Protein 4RNG (pdb70)

Nearest PDB structures (foldseek):
  4rng-assembly4_C-2  TM=1.002E+00  e=7.745E-10  Thermodesulfovibrio yellowstonii DSM 11347
  4rng-assembly2_D  TM=1.002E+00  e=1.312E-09  Thermodesulfovibrio yellowstonii DSM 11347
  4qnc-assembly1_A  TM=9.684E-01  e=7.581E-06  Leptospira biflexa serovar Patoc strain 'Patoc 1 (Paris)'
  5uhs-assembly1_B  TM=8.645E-01  e=1.720E-05  Leptospira biflexa serovar Patoc strain 'Patoc 1 (Paris)'
  4x5m-assembly2_B  TM=8.391E-01  e=5.127E-04  Escherichia coli UMEA 3162-1

Structure (mmCIF, N/CA/C/O backbone):
data_4RNG
#
_entry.id   4RNG
#
_cell.length_a   52.880
_cell.length_b   96.155
_cell.length_c   119.797
_cell.angle_alpha   90.00
_cell.angle_beta   90.00
_cell.angle_gamma   90.00
#
_symmetry.space_group_name_H-M   'P 21 21 21'
#
loop_
_entity.id
_entity.type
_entity.pdbx_description
1 polymer 'MtN3/saliva family'
2 non-polymer '(2R)-2,3-dihydroxypropyl (9Z)-octadec-9-enoate'
3 non-polymer 'SULFATE ION'
#
loop_
_atom_site.group_PDB
_atom_site.id
_atom_site.type_symbol
_atom_site.label_atom_id
_atom_site.label_alt_id
_atom_site.label_comp_id
_atom_site.label_asym_id
_atom_site.label_entity_id
_atom_site.label_seq_id
_atom_site.pdbx_PDB_ins_code
_atom_site.Cartn_x
_atom_site.Cartn_y
_atom_site.Cartn_z
_atom_site.occupancy
_atom_site.B_iso_or_equiv
_atom_site.auth_seq_id
_atom_site.auth_comp_id
_atom_site.auth_asym_id
_atom_site.auth_atom_id
_atom_site.pdbx_PDB_model_num
ATOM 1 N N . ASP A 1 6 ? -29.987 -84.829 48.578 1.00 51.04 6 ASP A N 1
ATOM 2 C CA . ASP A 1 6 ? -29.272 -83.623 48.169 1.00 46.89 6 ASP A CA 1
ATOM 3 C C . ASP A 1 6 ? -28.323 -83.943 47.024 1.00 46.98 6 ASP A C 1
ATOM 4 O O . ASP A 1 6 ? -28.548 -83.522 45.888 1.00 50.14 6 ASP A O 1
ATOM 6 N N . LEU A 1 7 ? -27.241 -84.653 47.333 1.00 40.95 7 LEU A N 1
ATOM 7 C CA . LEU A 1 7 ? -26.296 -85.088 46.306 1.00 35.54 7 LEU A CA 1
ATOM 8 C C . LEU A 1 7 ? -27.025 -85.941 45.263 1.00 32.64 7 LEU A C 1
ATOM 9 O O . LEU A 1 7 ? -26.849 -85.755 44.059 1.00 34.39 7 LEU A O 1
ATOM 14 N N . ASN A 1 8 ? -27.838 -86.877 45.744 1.00 26.22 8 ASN A N 1
ATOM 15 C CA . ASN A 1 8 ? -28.604 -87.777 44.886 1.00 31.93 8 ASN A CA 1
ATOM 16 C C . ASN A 1 8 ? -29.445 -87.050 43.842 1.00 34.08 8 ASN A C 1
ATOM 17 O O . ASN A 1 8 ? -29.503 -87.449 42.661 1.00 31.55 8 ASN A O 1
ATOM 22 N N . ASN A 1 9 ? -30.140 -86.017 44.302 1.00 26.76 9 ASN A N 1
ATOM 23 C CA . ASN A 1 9 ? -31.011 -85.261 43.432 1.00 34.08 9 ASN A CA 1
ATOM 24 C C . ASN A 1 9 ? -30.198 -84.449 42.452 1.00 35.25 9 ASN A C 1
ATOM 25 O O . ASN A 1 9 ? -30.585 -84.313 41.291 1.00 42.77 9 ASN A O 1
ATOM 30 N N . LEU A 1 10 ? -29.040 -83.963 42.883 1.00 25.96 10 LEU A N 1
ATOM 31 C CA . LEU A 1 10 ? -28.196 -83.225 41.952 1.00 25.53 10 LEU A CA 1
ATOM 32 C C . LEU A 1 10 ? -27.836 -84.085 40.728 1.00 28.25 10 LEU A C 1
ATOM 33 O O . LEU A 1 10 ? -28.027 -83.665 39.595 1.00 23.05 10 LEU A O 1
ATOM 38 N N . ILE A 1 11 ? -27.322 -85.289 40.958 1.00 30.10 11 ILE A N 1
ATOM 39 C CA . ILE A 1 11 ? -26.904 -86.142 39.854 1.00 25.20 11 ILE A CA 1
ATOM 40 C C . ILE A 1 11 ? -28.096 -86.640 39.032 1.00 24.04 11 ILE A C 1
ATOM 41 O O . ILE A 1 11 ? -28.053 -86.675 37.797 1.00 20.54 11 ILE A O 1
ATOM 46 N N . GLY A 1 12 ? -29.160 -87.038 39.718 1.00 27.77 12 GLY A N 1
ATOM 47 C CA . GLY A 1 12 ? -30.311 -87.572 39.024 1.00 18.60 12 GLY A CA 1
ATOM 48 C C . GLY A 1 12 ? -30.927 -86.557 38.093 1.00 19.40 12 GLY A C 1
ATOM 49 O O . GLY A 1 12 ? -31.207 -86.830 36.933 1.00 20.14 12 GLY A O 1
ATOM 50 N N . ILE A 1 13 ? -31.120 -85.362 38.614 1.00 19.04 13 ILE A N 1
ATOM 51 C CA . ILE A 1 13 ? -31.754 -84.322 37.851 1.00 25.37 13 ILE A CA 1
ATOM 52 C C . ILE A 1 13 ? -30.872 -83.968 36.683 1.00 25.88 13 ILE A C 1
ATOM 53 O O . ILE A 1 13 ? -31.358 -83.843 35.557 1.00 31.86 13 ILE A O 1
ATOM 58 N N . ILE A 1 14 ? -29.570 -83.853 36.938 1.00 18.65 14 ILE A N 1
ATOM 59 C CA . ILE A 1 14 ? -28.628 -83.493 35.877 1.00 22.19 14 ILE A CA 1
ATOM 60 C C . ILE A 1 14 ? -28.622 -84.604 34.818 1.00 26.16 14 ILE A C 1
ATOM 61 O O . ILE A 1 14 ? -28.700 -84.313 33.627 1.00 22.23 14 ILE A O 1
ATOM 66 N N . ALA A 1 15 ? -28.569 -85.865 35.251 1.00 17.51 15 ALA A N 1
ATOM 67 C CA . ALA A 1 15 ? -28.688 -86.984 34.326 1.00 17.77 15 ALA A CA 1
ATOM 68 C C . ALA A 1 15 ? -29.982 -86.924 33.523 1.00 24.14 15 ALA A C 1
ATOM 69 O O . ALA A 1 15 ? -29.977 -87.101 32.300 1.00 23.96 15 ALA A O 1
ATOM 71 N N . GLY A 1 16 ? -31.086 -86.681 34.222 1.00 17.90 16 GLY A N 1
ATOM 72 C CA . GLY A 1 16 ? -32.393 -86.675 33.593 1.00 18.22 16 GLY A CA 1
ATOM 73 C C . GLY A 1 16 ? -32.535 -85.540 32.610 1.00 21.04 16 GLY A C 1
ATOM 74 O O . GLY A 1 16 ? -33.132 -85.711 31.553 1.00 21.97 16 GLY A O 1
ATOM 75 N N . ALA A 1 17 ? -31.972 -84.384 32.950 1.00 23.89 17 ALA A N 1
ATOM 76 C CA . ALA A 1 17 ? -31.952 -83.244 32.041 1.00 29.17 17 ALA A CA 1
ATOM 77 C C . ALA A 1 17 ? -31.127 -83.576 30.802 1.00 32.70 17 ALA A C 1
ATOM 78 O O . ALA A 1 17 ? -31.516 -83.244 29.665 1.00 31.05 17 ALA A O 1
ATOM 80 N N . ILE A 1 18 ? -29.995 -84.245 31.005 1.00 17.72 18 ILE A N 1
ATOM 81 C CA . ILE A 1 18 ? -29.188 -84.565 29.852 1.00 17.43 18 ILE A CA 1
ATOM 82 C C . ILE A 1 18 ? -29.866 -85.610 28.957 1.00 23.61 18 ILE A C 1
ATOM 83 O O . ILE A 1 18 ? -30.040 -85.368 27.768 1.00 25.36 18 ILE A O 1
ATOM 88 N N . THR A 1 19 ? -30.308 -86.735 29.508 1.00 17.37 19 THR A N 1
ATOM 89 C CA . THR A 1 19 ? -30.835 -87.779 28.634 1.00 21.12 19 THR A CA 1
ATOM 90 C C . THR A 1 19 ? -32.166 -87.396 28.024 1.00 23.96 19 THR A C 1
ATOM 91 O O . THR A 1 19 ? -32.466 -87.772 26.900 1.00 23.89 19 THR A O 1
ATOM 95 N N . THR A 1 20 ? -32.975 -86.654 28.761 1.00 20.78 20 THR A N 1
ATOM 96 C CA . THR A 1 20 ? -34.251 -86.260 28.216 1.00 24.66 20 THR A CA 1
ATOM 97 C C . THR A 1 20 ? -34.039 -85.311 27.032 1.00 28.75 20 THR A C 1
ATOM 98 O O . THR A 1 20 ? -34.631 -85.511 25.965 1.00 29.50 20 THR A O 1
ATOM 102 N N . SER A 1 21 ? -33.166 -84.314 27.205 1.00 31.48 21 SER A N 1
ATOM 103 C CA . SER A 1 21 ? -32.932 -83.295 26.172 1.00 25.71 21 SER A CA 1
ATOM 104 C C . SER A 1 21 ? -32.220 -83.871 24.963 1.00 27.81 21 SER A C 1
ATOM 105 O O . SER A 1 21 ? -32.368 -83.376 23.852 1.00 29.54 21 SER A O 1
ATOM 108 N N . ALA A 1 22 ? -31.479 -84.952 25.196 1.00 25.49 22 ALA A N 1
ATOM 109 C CA . ALA A 1 22 ? -30.736 -85.649 24.161 1.00 27.18 22 ALA A CA 1
ATOM 110 C C . ALA A 1 22 ? -31.653 -86.202 23.071 1.00 27.09 22 ALA A C 1
ATOM 111 O O . ALA A 1 22 ? -31.219 -86.395 21.940 1.00 26.59 22 ALA A O 1
ATOM 113 N N . LEU A 1 23 ? -32.912 -86.462 23.402 1.00 18.86 23 LEU A N 1
ATOM 114 C CA . LEU A 1 23 ? -33.845 -86.947 22.398 1.00 24.06 23 LEU A CA 1
ATOM 115 C C . LEU A 1 23 ? -34.251 -85.858 21.389 1.00 25.67 23 LEU A C 1
ATOM 116 O O . LEU A 1 23 ? -34.590 -86.149 20.243 1.00 22.06 23 LEU A O 1
ATOM 121 N N . ILE A 1 24 ? -34.184 -84.599 21.806 1.00 25.48 24 ILE A N 1
ATOM 122 C CA . ILE A 1 24 ? -34.617 -83.503 20.944 1.00 30.40 24 ILE A CA 1
ATOM 123 C C . ILE A 1 24 ? -33.885 -83.400 19.584 1.00 30.10 24 ILE A C 1
ATOM 124 O O . ILE A 1 24 ? -34.543 -83.251 18.549 1.00 21.40 24 ILE A O 1
ATOM 129 N N . PRO A 1 25 ? -32.544 -83.487 19.564 1.00 20.32 25 PRO A N 1
ATOM 130 C CA . PRO A 1 25 ? -31.907 -83.397 18.244 1.00 28.48 25 PRO A CA 1
ATOM 131 C C . PRO A 1 25 ? -32.378 -84.430 17.209 1.00 20.95 25 PRO A C 1
ATOM 132 O O . PRO A 1 25 ? -32.390 -84.106 16.034 1.00 21.52 25 PRO A O 1
ATOM 136 N N . GLN A 1 26 ? -32.786 -85.622 17.621 1.00 20.69 26 GLN A N 1
ATOM 137 C CA . GLN A 1 26 ? -33.241 -86.606 16.644 1.00 21.07 26 GLN A CA 1
ATOM 138 C C . GLN A 1 26 ? -34.551 -86.175 15.993 1.00 21.87 26 GLN A C 1
ATOM 139 O O . GLN A 1 26 ? -34.733 -86.358 14.789 1.00 29.45 26 GLN A O 1
ATOM 145 N N . ALA A 1 27 ? -35.464 -85.615 16.784 1.00 21.96 27 ALA A N 1
ATOM 146 C CA . ALA A 1 27 ? -36.708 -85.053 16.250 1.00 22.77 27 ALA A CA 1
ATOM 147 C C . ALA A 1 27 ? -36.413 -83.902 15.282 1.00 23.32 27 ALA A C 1
ATOM 148 O O . ALA A 1 27 ? -36.893 -83.893 14.152 1.00 24.06 27 ALA A O 1
ATOM 150 N N . LEU A 1 28 ? -35.593 -82.959 15.721 1.00 23.01 28 LEU A N 1
ATOM 151 C CA . LEU A 1 28 ? -35.211 -81.791 14.918 1.00 27.26 28 LEU A CA 1
ATOM 152 C C . LEU A 1 28 ? -34.546 -82.177 13.594 1.00 31.53 28 LEU A C 1
ATOM 153 O O . LEU A 1 28 ? -34.761 -81.517 12.584 1.00 33.39 28 LEU A O 1
ATOM 158 N N . LYS A 1 29 ? -33.722 -83.227 13.618 1.00 30.09 29 LYS A N 1
ATOM 159 C CA . LYS A 1 29 ? -32.985 -83.691 12.435 1.00 30.53 29 LYS A CA 1
ATOM 160 C C . LYS A 1 29 ? -33.955 -84.264 11.397 1.00 26.82 29 LYS A C 1
ATOM 161 O O . LYS A 1 29 ? -33.851 -83.969 10.209 1.00 28.19 29 LYS A O 1
ATOM 167 N N . ILE A 1 30 ? -34.898 -85.080 11.846 1.00 24.31 30 ILE A N 1
ATOM 168 C CA . ILE A 1 30 ? -35.891 -85.617 10.925 1.00 27.51 30 ILE A CA 1
ATOM 169 C C . ILE A 1 30 ? -36.697 -84.473 10.320 1.00 30.13 30 ILE A C 1
ATOM 170 O O . ILE A 1 30 ? -36.944 -84.446 9.124 1.00 35.30 30 ILE A O 1
ATOM 175 N N . TYR A 1 31 ? -37.079 -83.505 11.140 1.00 33.94 31 TYR A N 1
ATOM 176 C CA . TYR A 1 31 ? -37.904 -82.414 10.639 1.00 34.13 31 TYR A CA 1
ATOM 177 C C . TYR A 1 31 ? -37.130 -81.567 9.628 1.00 27.31 31 TYR A C 1
ATOM 178 O O . TYR A 1 31 ? -37.650 -81.221 8.575 1.00 28.31 31 TYR A O 1
ATOM 187 N N . LYS A 1 32 ? -35.872 -81.275 9.928 1.00 26.69 32 LYS A N 1
ATOM 188 C CA . LYS A 1 32 ? -35.087 -80.382 9.081 1.00 35.11 32 LYS A CA 1
ATOM 189 C C . LYS A 1 32 ? -34.667 -81.043 7.757 1.00 38.62 32 LYS A C 1
ATOM 190 O O . LYS A 1 32 ? -34.643 -80.396 6.720 1.00 41.54 32 LYS A O 1
ATOM 196 N N . THR A 1 33 ? -34.348 -82.329 7.784 1.00 38.00 33 THR A N 1
ATOM 197 C CA . THR A 1 33 ? -33.891 -82.992 6.575 1.00 27.89 33 THR A CA 1
ATOM 198 C C . THR A 1 33 ? -35.057 -83.680 5.904 1.00 39.80 33 THR A C 1
ATOM 199 O O . THR A 1 33 ? -34.945 -84.130 4.777 1.00 44.54 33 THR A O 1
ATOM 203 N N . LYS A 1 34 ? -36.176 -83.749 6.616 1.00 36.39 34 LYS A N 1
ATOM 204 C CA . LYS A 1 34 ? -37.398 -84.391 6.140 1.00 34.84 34 LYS A CA 1
ATOM 205 C C . LYS A 1 34 ? -37.170 -85.870 5.799 1.00 38.77 34 LYS A C 1
ATOM 206 O O . LYS A 1 34 ? -37.820 -86.431 4.914 1.00 41.25 34 LYS A O 1
ATOM 212 N N . SER A 1 35 ? -36.234 -86.501 6.494 1.00 35.35 35 SER A N 1
ATOM 213 C CA . SER A 1 35 ? -35.953 -87.896 6.224 1.00 36.90 35 SER A CA 1
ATOM 214 C C . SER A 1 35 ? -35.598 -88.646 7.494 1.00 33.62 35 SER A C 1
ATOM 215 O O . SER A 1 35 ? -34.874 -88.145 8.349 1.00 34.09 35 SER A O 1
ATOM 218 N N . ALA A 1 36 ? -36.085 -89.876 7.577 1.00 31.21 36 ALA A N 1
ATOM 219 C CA . ALA A 1 36 ? -35.908 -90.695 8.751 1.00 30.16 36 ALA A CA 1
ATOM 220 C C . ALA A 1 36 ? -35.671 -92.147 8.381 1.00 29.50 36 ALA A C 1
ATOM 221 O O . ALA A 1 36 ? -35.936 -93.036 9.187 1.00 36.08 36 ALA A O 1
ATOM 223 N N . ARG A 1 37 ? -35.142 -92.378 7.181 1.00 26.99 37 ARG A N 1
ATOM 224 C CA . ARG A 1 37 ? -34.937 -93.736 6.671 1.00 34.94 37 ARG A CA 1
ATOM 225 C C . ARG A 1 37 ? -34.080 -94.591 7.619 1.00 30.19 37 ARG A C 1
ATOM 226 O O . ARG A 1 37 ? -34.489 -95.679 8.009 1.00 33.85 37 ARG A O 1
ATOM 234 N N . ASP A 1 38 ? -32.941 -94.067 8.063 1.00 24.98 38 ASP A N 1
ATOM 235 C CA . ASP A 1 38 ? -31.989 -94.886 8.806 1.00 28.19 38 ASP A CA 1
ATOM 236 C C . ASP A 1 38 ? -32.396 -95.053 10.261 1.00 27.47 38 ASP A C 1
ATOM 237 O O . ASP A 1 38 ? -31.892 -95.926 10.955 1.00 36.95 38 ASP A O 1
ATOM 242 N N . VAL A 1 39 ? -33.311 -94.208 10.714 1.00 26.75 39 VAL A N 1
ATOM 243 C CA . VAL A 1 39 ? -33.768 -94.234 12.094 1.00 22.71 39 VAL A CA 1
ATOM 244 C C . VAL A 1 39 ? -34.615 -95.476 12.280 1.00 36.13 39 VAL A C 1
ATOM 245 O O . VAL A 1 39 ? -35.431 -95.807 11.416 1.00 34.37 39 VAL A O 1
ATOM 249 N N . SER A 1 40 ? -34.407 -96.182 13.385 1.00 22.17 40 SER A N 1
ATOM 250 C CA . SER A 1 40 ? -35.133 -97.416 13.625 1.00 22.30 40 SER A CA 1
ATOM 251 C C . SER A 1 40 ? -36.452 -97.183 14.363 1.00 22.42 40 SER A C 1
ATOM 252 O O . SER A 1 40 ? -36.447 -96.653 15.470 1.00 33.69 40 SER A O 1
ATOM 255 N N . LEU A 1 41 ? -37.581 -97.566 13.770 1.00 23.16 41 LEU A N 1
ATOM 256 C CA . LEU A 1 41 ? -38.859 -97.356 14.447 1.00 23.36 41 LEU A CA 1
ATOM 257 C C . LEU A 1 41 ? -38.963 -98.311 15.626 1.00 28.71 41 LEU A C 1
ATOM 258 O O . LEU A 1 41 ? -39.439 -97.938 16.704 1.00 27.25 41 LEU A O 1
ATOM 263 N N . ALA A 1 42 ? -38.469 -99.527 15.436 1.00 22.78 42 ALA A N 1
ATOM 264 C CA . ALA A 1 42 ? -38.491 -100.516 16.505 1.00 22.38 42 ALA A CA 1
ATOM 265 C C . ALA A 1 42 ? -37.818 -99.997 17.757 1.00 21.57 42 ALA A C 1
ATOM 266 O O . ALA A 1 42 ? -38.381 -100.133 18.829 1.00 21.43 42 ALA A O 1
ATOM 268 N N . MET A 1 43 ? -36.631 -99.399 17.625 1.00 21.12 43 MET A N 1
ATOM 269 C CA . MET A 1 43 ? -35.906 -98.863 18.789 1.00 20.41 43 MET A CA 1
ATOM 270 C C . MET A 1 43 ? -36.776 -97.929 19.627 1.00 25.97 43 MET A C 1
ATOM 271 O O . MET A 1 43 ? -36.787 -98.033 20.853 1.00 32.49 43 MET A O 1
ATOM 276 N N . PHE A 1 44 ? -37.505 -97.023 18.980 1.00 23.50 44 PHE A N 1
ATOM 277 C CA . PHE A 1 44 ? -38.273 -96.030 19.737 1.00 25.91 44 PHE A CA 1
ATOM 278 C C . PHE A 1 44 ? -39.569 -96.586 20.310 1.00 21.39 44 PHE A C 1
ATOM 279 O O . PHE A 1 44 ? -39.983 -96.209 21.409 1.00 21.27 44 PHE A O 1
ATOM 287 N N . ILE A 1 45 ? -40.186 -97.513 19.587 1.00 21.89 45 ILE A N 1
ATOM 288 C CA . ILE A 1 45 ? -41.331 -98.219 20.140 1.00 35.01 45 ILE A CA 1
ATOM 289 C C . ILE A 1 45 ? -40.882 -98.938 21.412 1.00 28.93 45 ILE A C 1
ATOM 290 O O . ILE A 1 45 ? -41.519 -98.814 22.447 1.00 35.42 45 ILE A O 1
ATOM 295 N N . PHE A 1 46 ? -39.781 -99.671 21.347 1.00 21.26 46 PHE A N 1
ATOM 296 C CA . PHE A 1 46 ? -39.334 -100.387 22.528 1.00 26.22 46 PHE A CA 1
ATOM 297 C C . PHE A 1 46 ? -38.876 -99.424 23.627 1.00 22.91 46 PHE A C 1
ATOM 298 O O . PHE A 1 46 ? -39.081 -99.682 24.810 1.00 24.91 46 PHE A O 1
ATOM 306 N N . MET A 1 47 ? -38.275 -98.303 23.256 1.00 22.99 47 MET A N 1
ATOM 307 C CA . MET A 1 47 ? -37.880 -97.341 24.279 1.00 32.58 47 MET A CA 1
ATOM 308 C C . MET A 1 47 ? -39.100 -96.809 25.029 1.00 34.93 47 MET A C 1
ATOM 309 O O . MET A 1 47 ? -39.086 -96.730 26.264 1.00 31.49 47 MET A O 1
ATOM 314 N N . ALA A 1 48 ? -40.152 -96.472 24.282 1.00 26.19 48 ALA A N 1
ATOM 315 C CA . ALA A 1 48 ? -41.373 -95.956 24.891 1.00 21.21 48 ALA A CA 1
ATOM 316 C C . ALA A 1 48 ? -41.880 -96.921 25.960 1.00 21.31 48 ALA A C 1
ATOM 317 O O . ALA A 1 48 ? -42.117 -96.518 27.092 1.00 26.98 48 ALA A O 1
ATOM 319 N N . ILE A 1 49 ? -42.007 -98.198 25.608 1.00 21.44 49 ILE A N 1
ATOM 320 C CA . ILE A 1 49 ? -42.477 -99.208 26.547 1.00 25.60 49 ILE A CA 1
ATOM 321 C C . ILE A 1 49 ? -41.571 -99.296 27.768 1.00 27.80 49 ILE A C 1
ATOM 322 O O . ILE A 1 49 ? -42.047 -99.235 28.899 1.00 31.90 49 ILE A O 1
ATOM 327 N N . GLY A 1 50 ? -40.268 -99.414 27.534 1.00 26.95 50 GLY A N 1
ATOM 328 C CA . GLY A 1 50 ? -39.304 -99.474 28.620 1.00 19.99 50 GLY A CA 1
ATOM 329 C C . GLY A 1 50 ? -39.286 -98.245 29.515 1.00 19.92 50 GLY A C 1
ATOM 330 O O . GLY A 1 50 ? -39.269 -98.346 30.718 1.00 19.94 50 GLY A O 1
ATOM 331 N N . ILE A 1 51 ? -39.291 -97.070 28.916 1.00 19.90 51 ILE A N 1
ATOM 332 C CA . ILE A 1 51 ? -39.291 -95.827 29.677 1.00 25.11 51 ILE A CA 1
ATOM 333 C C . ILE A 1 51 ? -40.584 -95.687 30.484 1.00 28.78 51 ILE A C 1
ATOM 334 O O . ILE A 1 51 ? -40.585 -95.179 31.613 1.00 27.87 51 ILE A O 1
ATOM 339 N N . THR A 1 52 ? -41.675 -96.188 29.918 1.00 24.82 52 THR A N 1
ATOM 340 C CA . THR A 1 52 ? -42.943 -96.198 30.619 1.00 32.21 52 THR A CA 1
ATOM 341 C C . THR A 1 52 ? -42.790 -97.051 31.891 1.00 27.44 52 THR A C 1
ATOM 342 O O . THR A 1 52 ? -43.246 -96.665 32.964 1.00 21.99 52 THR A O 1
ATOM 345 N N . LEU A 1 53 ? -42.098 -98.180 31.783 1.00 21.33 53 LEU A N 1
ATOM 346 C CA . LEU A 1 53 ? -41.806 -99.005 32.959 1.00 21.32 53 LEU A CA 1
ATOM 347 C C . LEU A 1 53 ? -40.843 -98.369 33.939 1.00 20.95 53 LEU A C 1
ATOM 348 O O . LEU A 1 53 ? -40.944 -98.588 35.141 1.00 21.21 53 LEU A O 1
ATOM 353 N N . TRP A 1 54 ? -39.875 -97.628 33.429 1.00 20.41 54 TRP A N 1
ATOM 354 C CA . TRP A 1 54 ? -38.966 -96.921 34.306 1.00 20.12 54 TRP A CA 1
ATOM 355 C C . TRP A 1 54 ? -39.741 -95.916 35.150 1.00 20.60 54 TRP A C 1
ATOM 356 O O . TRP A 1 54 ? -39.418 -95.691 36.307 1.00 20.68 54 TRP A O 1
ATOM 367 N N . PHE A 1 55 ? -40.764 -95.311 34.553 1.00 27.90 55 PHE A N 1
ATOM 368 C CA . PHE A 1 55 ? -41.669 -94.407 35.266 1.00 21.56 55 PHE A CA 1
ATOM 369 C C . PHE A 1 55 ? -42.338 -95.121 36.458 1.00 29.02 55 PHE A C 1
ATOM 370 O O . PHE A 1 55 ? -42.299 -94.601 37.571 1.00 26.89 55 PHE A O 1
ATOM 378 N N . PHE A 1 56 ? -42.930 -96.302 36.232 1.00 29.93 56 PHE A N 1
ATOM 379 C CA . PHE A 1 56 ? -43.501 -97.110 37.326 1.00 33.73 56 PHE A CA 1
ATOM 380 C C . PHE A 1 56 ? -42.482 -97.366 38.408 1.00 30.67 56 PHE A C 1
ATOM 381 O O . PHE A 1 56 ? -42.772 -97.293 39.593 1.00 27.47 56 PHE A O 1
ATOM 389 N N . TYR A 1 57 ? -41.304 -97.779 37.966 1.00 29.77 57 TYR A N 1
ATOM 390 C CA . TYR A 1 57 ? -40.189 -98.041 38.857 1.00 31.87 57 TYR A CA 1
ATOM 391 C C . TYR A 1 57 ? -39.869 -96.826 39.724 1.00 28.89 57 TYR A C 1
ATOM 392 O O . TYR A 1 57 ? -39.725 -96.944 40.948 1.00 28.23 57 TYR A O 1
ATOM 401 N N . GLY A 1 58 ? -39.802 -95.658 39.093 1.00 21.58 58 GLY A N 1
ATOM 402 C CA . GLY A 1 58 ? -39.479 -94.442 39.809 1.00 21.68 58 GLY A CA 1
ATOM 403 C C . GLY A 1 58 ? -40.481 -94.147 40.902 1.00 26.01 58 GLY A C 1
ATOM 404 O O . GLY A 1 58 ? -40.122 -93.714 41.995 1.00 22.78 58 GLY A O 1
ATOM 405 N N . VAL A 1 59 ? -41.749 -94.384 40.595 1.00 25.03 59 VAL A N 1
ATOM 406 C CA . VAL A 1 59 ? -42.814 -94.175 41.555 1.00 26.40 59 VAL A CA 1
ATOM 407 C C . VAL A 1 59 ? -42.695 -95.176 42.697 1.00 30.88 59 VAL A C 1
ATOM 408 O O . VAL A 1 59 ? -42.844 -94.816 43.858 1.00 38.71 59 VAL A O 1
ATOM 412 N N . LEU A 1 60 ? -42.417 -96.432 42.361 1.00 24.02 60 LEU A N 1
ATOM 413 C CA . LEU A 1 60 ? -42.247 -97.473 43.367 1.00 28.61 60 LEU A CA 1
ATOM 414 C C . LEU A 1 60 ? -41.078 -97.217 44.311 1.00 28.93 60 LEU A C 1
ATOM 415 O O . LEU A 1 60 ? -41.230 -97.313 45.520 1.00 34.05 60 LEU A O 1
ATOM 420 N N . ILE A 1 61 ? -39.914 -96.893 43.767 1.00 23.42 61 ILE A N 1
ATOM 421 C CA . ILE A 1 61 ? -38.761 -96.631 44.610 1.00 25.40 61 ILE A CA 1
ATOM 422 C C . ILE A 1 61 ? -38.773 -95.172 45.073 1.00 28.43 61 ILE A C 1
ATOM 423 O O . ILE A 1 61 ? -37.864 -94.720 45.774 1.00 30.38 61 ILE A O 1
ATOM 428 N N . LYS A 1 62 ? -39.793 -94.441 44.635 1.00 33.01 62 LYS A N 1
ATOM 429 C CA . LYS A 1 62 ? -40.023 -93.058 45.044 1.00 30.70 62 LYS A CA 1
ATOM 430 C C . LYS A 1 62 ? -38.891 -92.100 44.710 1.00 30.37 62 LYS A C 1
ATOM 431 O O . LYS A 1 62 ? -38.455 -91.318 45.550 1.00 28.19 62 LYS A O 1
ATOM 437 N N . GLU A 1 63 ? -38.427 -92.141 43.473 1.00 37.12 63 GLU A N 1
ATOM 438 C CA . GLU A 1 63 ? -37.357 -91.250 43.032 1.00 32.21 63 GLU A CA 1
ATOM 439 C C . GLU A 1 63 ? -37.930 -90.289 42.009 1.00 29.12 63 GLU A C 1
ATOM 440 O O . GLU A 1 63 ? -38.216 -90.671 40.876 1.00 33.15 63 GLU A O 1
ATOM 446 N N . ILE A 1 64 ? -38.134 -89.048 42.434 1.00 25.17 64 ILE A N 1
ATOM 447 C CA . ILE A 1 64 ? -38.736 -88.035 41.586 1.00 27.26 64 ILE A CA 1
ATOM 448 C C . ILE A 1 64 ? -37.914 -87.805 40.305 1.00 28.09 64 ILE A C 1
ATOM 449 O O . ILE A 1 64 ? -38.500 -87.657 39.236 1.00 32.84 64 ILE A O 1
ATOM 454 N N . PRO A 1 65 ? -36.562 -87.784 40.394 1.00 28.21 65 PRO A N 1
ATOM 455 C CA . PRO A 1 65 ? -35.859 -87.607 39.119 1.00 20.47 65 PRO A CA 1
ATOM 456 C C . PRO A 1 65 ? -36.125 -88.719 38.117 1.00 20.15 65 PRO A C 1
ATOM 457 O O . PRO A 1 65 ? -36.199 -88.433 36.928 1.00 36.92 65 PRO A O 1
ATOM 461 N N . VAL A 1 66 ? -36.261 -89.961 38.562 1.00 20.20 66 VAL A N 1
ATOM 462 C CA . VAL A 1 66 ? -36.631 -91.023 37.635 1.00 20.00 66 VAL A CA 1
ATOM 463 C C . VAL A 1 66 ? -38.055 -90.831 37.089 1.00 27.23 66 VAL A C 1
ATOM 464 O O . VAL A 1 66 ? -38.307 -91.053 35.903 1.00 24.60 66 VAL A O 1
ATOM 468 N N . ILE A 1 67 ? -38.986 -90.448 37.960 1.00 30.83 67 ILE A N 1
ATOM 469 C CA . ILE A 1 67 ? -40.375 -90.258 37.553 1.00 30.70 67 ILE A CA 1
ATOM 470 C C . ILE A 1 67 ? -40.494 -89.186 36.485 1.00 34.38 67 ILE A C 1
ATOM 471 O O . ILE A 1 67 ? -40.991 -89.452 35.378 1.00 29.36 67 ILE A O 1
ATOM 476 N N . LEU A 1 68 ? -40.027 -87.985 36.823 1.00 33.38 68 LEU A N 1
ATOM 477 C CA . LEU A 1 68 ? -40.151 -86.830 35.940 1.00 21.62 68 LEU A CA 1
ATOM 478 C C . LEU A 1 68 ? -39.364 -86.964 34.623 1.00 30.60 68 LEU A C 1
ATOM 479 O O . LEU A 1 68 ? -39.889 -86.618 33.556 1.00 28.97 68 LEU A O 1
ATOM 484 N N . ALA A 1 69 ? -38.105 -87.399 34.694 1.00 20.40 69 ALA A N 1
ATOM 485 C CA . ALA A 1 69 ? -37.291 -87.526 33.481 1.00 19.87 69 ALA A CA 1
ATOM 486 C C . ALA A 1 69 ? -37.958 -88.450 32.469 1.00 20.91 69 ALA A C 1
ATOM 487 O O . ALA A 1 69 ? -37.962 -88.178 31.266 1.00 19.88 69 ALA A O 1
ATOM 489 N N . ASN A 1 70 ? -38.538 -89.540 32.954 1.00 20.10 70 ASN A N 1
ATOM 490 C CA . ASN A 1 70 ? -39.122 -90.504 32.042 1.00 20.18 70 ASN A CA 1
ATOM 491 C C . ASN A 1 70 ? -40.492 -90.054 31.485 1.00 26.53 70 ASN A C 1
ATOM 492 O O . ASN A 1 70 ? -40.817 -90.332 30.328 1.00 26.40 70 ASN A O 1
ATOM 497 N N . LEU A 1 71 ? -41.297 -89.354 32.270 1.00 25.02 71 LEU A N 1
ATOM 498 C CA . LEU A 1 71 ? -42.494 -88.768 31.682 1.00 25.92 71 LEU A CA 1
ATOM 499 C C . LEU A 1 71 ? -42.164 -87.816 30.535 1.00 26.36 71 LEU A C 1
ATOM 500 O O . LEU A 1 71 ? -42.764 -87.913 29.457 1.00 22.14 71 LEU A O 1
ATOM 505 N N . ILE A 1 72 ? -41.233 -86.893 30.741 1.00 21.53 72 ILE A N 1
ATOM 506 C CA . ILE A 1 72 ? -40.966 -85.938 29.672 1.00 21.54 72 ILE A CA 1
ATOM 507 C C . ILE A 1 72 ? -40.399 -86.667 28.449 1.00 27.59 72 ILE A C 1
ATOM 508 O O . ILE A 1 72 ? -40.769 -86.375 27.308 1.00 28.98 72 ILE A O 1
ATOM 513 N N . SER A 1 73 ? -39.536 -87.642 28.699 1.00 24.17 73 SER A N 1
ATOM 514 C CA . SER A 1 73 ? -38.966 -88.476 27.645 1.00 22.27 73 SER A CA 1
ATOM 515 C C . SER A 1 73 ? -40.020 -89.187 26.807 1.00 20.77 73 SER A C 1
ATOM 516 O O . SER A 1 73 ? -39.871 -89.303 25.598 1.00 28.15 73 SER A O 1
ATOM 519 N N . LEU A 1 74 ? -41.075 -89.682 27.450 1.00 22.00 74 LEU A N 1
ATOM 520 C CA . LEU A 1 74 ? -42.131 -90.385 26.734 1.00 24.09 74 LEU A CA 1
ATOM 521 C C . LEU A 1 74 ? -42.792 -89.498 25.673 1.00 26.13 74 LEU A C 1
ATOM 522 O O . LEU A 1 74 ? -43.018 -89.923 24.537 1.00 24.96 74 LEU A O 1
ATOM 527 N N . ILE A 1 75 ? -43.077 -88.258 26.060 1.00 22.47 75 ILE A N 1
ATOM 528 C CA . ILE A 1 75 ? -43.643 -87.270 25.166 1.00 23.03 75 ILE A CA 1
ATOM 529 C C . ILE A 1 75 ? -42.736 -87.053 23.968 1.00 22.79 75 ILE A C 1
ATOM 530 O O . ILE A 1 75 ? -43.191 -87.023 22.836 1.00 24.01 75 ILE A O 1
ATOM 535 N N . LEU A 1 76 ? -41.445 -86.881 24.227 1.00 22.12 76 LEU A N 1
ATOM 536 C CA . LEU A 1 76 ? -40.495 -86.653 23.151 1.00 21.90 76 LEU A CA 1
ATOM 537 C C . LEU A 1 76 ? -40.341 -87.875 22.255 1.00 22.56 76 LEU A C 1
ATOM 538 O O . LEU A 1 76 ? -40.068 -87.736 21.073 1.00 24.49 76 LEU A O 1
ATOM 543 N N . ILE A 1 77 ? -40.456 -89.069 22.826 1.00 25.43 77 ILE A N 1
ATOM 544 C CA . ILE A 1 77 ? -40.372 -90.278 22.027 1.00 21.62 77 ILE A CA 1
ATOM 545 C C . ILE A 1 77 ? -41.578 -90.415 21.086 1.00 22.43 77 ILE A C 1
ATOM 546 O O . ILE A 1 77 ? -41.422 -90.774 19.929 1.00 22.66 77 ILE A O 1
ATOM 551 N N . PHE A 1 78 ? -42.774 -90.119 21.575 1.00 22.93 78 PHE A N 1
ATOM 552 C CA . PHE A 1 78 ? -43.939 -90.090 20.708 1.00 23.79 78 PHE A CA 1
ATOM 553 C C . PHE A 1 78 ? -43.740 -89.037 19.631 1.00 24.13 78 PHE A C 1
ATOM 554 O O . PHE A 1 78 ? -44.037 -89.279 18.462 1.00 33.53 78 PHE A O 1
ATOM 562 N N . LEU A 1 79 ? -43.206 -87.885 20.014 1.00 23.89 79 LEU A N 1
ATOM 563 C CA . LEU A 1 79 ? -42.888 -86.843 19.047 1.00 27.94 79 LEU A CA 1
ATOM 564 C C . LEU A 1 79 ? -41.972 -87.371 17.924 1.00 31.33 79 LEU A C 1
ATOM 565 O O . LEU A 1 79 ? -42.223 -87.136 16.731 1.00 24.69 79 LEU A O 1
ATOM 570 N N . ILE A 1 80 ? -40.918 -88.086 18.313 1.00 23.29 80 ILE A N 1
ATOM 571 C CA . ILE A 1 80 ? -39.990 -88.677 17.352 1.00 23.14 80 ILE A CA 1
ATOM 572 C C . ILE A 1 80 ? -40.711 -89.727 16.504 1.00 30.78 80 ILE A C 1
ATOM 573 O O . ILE A 1 80 ? -40.584 -89.733 15.271 1.00 26.73 80 ILE A O 1
ATOM 578 N N . ILE A 1 81 ? -41.491 -90.591 17.157 1.00 23.70 81 ILE A N 1
ATOM 579 C CA . ILE A 1 81 ? -42.196 -91.632 16.428 1.00 24.25 81 ILE A CA 1
ATOM 580 C C . ILE A 1 81 ? -43.094 -90.985 15.389 1.00 31.62 81 ILE A C 1
ATOM 581 O O . ILE A 1 81 ? -43.139 -91.428 14.243 1.00 25.75 81 ILE A O 1
ATOM 586 N N . PHE A 1 82 ? -43.758 -89.903 15.778 1.00 32.73 82 PHE A N 1
ATOM 587 C CA . PHE A 1 82 ? -44.612 -89.177 14.850 1.00 38.74 82 PHE A CA 1
ATOM 588 C C . PHE A 1 82 ? -43.893 -88.715 13.590 1.00 42.00 82 PHE A C 1
ATOM 589 O O . PHE A 1 82 ? -44.402 -88.882 12.484 1.00 40.51 82 PHE A O 1
ATOM 597 N N . MET A 1 83 ? -42.713 -88.134 13.747 1.00 38.70 83 MET A N 1
ATOM 598 C CA . MET A 1 83 ? -41.983 -87.659 12.581 1.00 35.14 83 MET A CA 1
ATOM 599 C C . MET A 1 83 ? -41.286 -88.765 11.802 1.00 34.69 83 MET A C 1
ATOM 600 O O . MET A 1 83 ? -41.070 -88.632 10.599 1.00 43.16 83 MET A O 1
ATOM 605 N N . LYS A 1 84 ? -40.932 -89.848 12.473 1.00 25.74 84 LYS A N 1
ATOM 606 C CA . LYS A 1 84 ? -40.445 -91.003 11.743 1.00 37.81 84 LYS A CA 1
ATOM 607 C C . LYS A 1 84 ? -41.474 -91.463 10.697 1.00 40.12 84 LYS A C 1
ATOM 608 O O . LYS A 1 84 ? -41.146 -91.745 9.540 1.00 38.34 84 LYS A O 1
ATOM 614 N N . ILE A 1 85 ? -42.726 -91.509 11.111 1.00 39.38 85 ILE A N 1
ATOM 615 C CA . ILE A 1 85 ? -43.797 -91.938 10.246 1.00 40.13 85 ILE A CA 1
ATOM 616 C C . ILE A 1 85 ? -44.177 -90.928 9.182 1.00 35.19 85 ILE A C 1
ATOM 617 O O . ILE A 1 85 ? -44.507 -91.297 8.065 1.00 34.26 85 ILE A O 1
ATOM 622 N N . ARG A 1 86 ? -44.153 -89.650 9.513 1.00 38.55 86 ARG A N 1
ATOM 623 C CA . ARG A 1 86 ? -44.515 -88.680 8.492 1.00 47.89 86 ARG A CA 1
ATOM 624 C C . ARG A 1 86 ? -43.492 -88.707 7.359 1.00 55.96 86 ARG A C 1
ATOM 625 O O . ARG A 1 86 ? -43.842 -88.587 6.187 1.00 57.05 86 ARG A O 1
ATOM 633 N N . TYR A 1 87 ? -42.225 -88.859 7.714 1.00 52.85 87 TYR A N 1
ATOM 634 C CA . TYR A 1 87 ? -41.156 -88.905 6.721 1.00 55.34 87 TYR A CA 1
ATOM 635 C C . TYR A 1 87 ? -40.687 -90.347 6.476 1.00 59.78 87 TYR A C 1
ATOM 636 O O . TYR A 1 87 ? -39.494 -90.640 6.378 1.00 59.08 87 TYR A O 1
ATOM 645 N N . ASP B 1 6 ? -3.107 -96.695 10.984 1.00 45.18 6 ASP B N 1
ATOM 646 C CA . ASP B 1 6 ? -2.641 -97.919 11.638 1.00 46.17 6 ASP B CA 1
ATOM 647 C C . ASP B 1 6 ? -1.762 -97.608 12.852 1.00 49.95 6 ASP B C 1
ATOM 648 O O . ASP B 1 6 ? -2.086 -98.010 13.972 1.00 49.66 6 ASP B O 1
ATOM 650 N N . LEU B 1 7 ? -0.647 -96.912 12.620 1.00 42.45 7 LEU B N 1
ATOM 651 C CA . LEU B 1 7 ? 0.261 -96.523 13.697 1.00 36.77 7 LEU B CA 1
ATOM 652 C C . LEU B 1 7 ? -0.524 -95.723 14.723 1.00 35.79 7 LEU B C 1
ATOM 653 O O . LEU B 1 7 ? -0.421 -95.964 15.935 1.00 27.02 7 LEU B O 1
ATOM 658 N N . ASN B 1 8 ? -1.319 -94.782 14.215 1.00 37.10 8 ASN B N 1
ATOM 659 C CA . ASN B 1 8 ? -2.132 -93.894 15.044 1.00 39.94 8 ASN B CA 1
ATOM 660 C C . ASN B 1 8 ? -2.991 -94.657 16.046 1.00 44.02 8 ASN B C 1
ATOM 661 O O . ASN B 1 8 ? -3.056 -94.300 17.222 1.00 46.14 8 ASN B O 1
ATOM 666 N N . ASN B 1 9 ? -3.662 -95.696 15.561 1.00 39.65 9 ASN B N 1
ATOM 667 C CA . ASN B 1 9 ? -4.537 -96.498 16.398 1.00 29.61 9 ASN B CA 1
ATOM 668 C C . ASN B 1 9 ? -3.754 -97.342 17.364 1.00 26.76 9 ASN B C 1
ATOM 669 O O . ASN B 1 9 ? -4.207 -97.581 18.470 1.00 36.20 9 ASN B O 1
ATOM 674 N N . LEU B 1 10 ? -2.581 -97.804 16.954 1.00 19.51 10 LEU B N 1
ATOM 675 C CA . LEU B 1 10 ? -1.758 -98.552 17.886 1.00 22.17 10 LEU B CA 1
ATOM 676 C C . LEU B 1 10 ? -1.431 -97.698 19.096 1.00 20.13 10 LEU B C 1
ATOM 677 O O . LEU B 1 10 ? -1.674 -98.112 20.231 1.00 20.80 10 LEU B O 1
ATOM 682 N N . ILE B 1 11 ? -0.896 -96.505 18.854 1.00 19.24 11 ILE B N 1
ATOM 683 C CA . ILE B 1 11 ? -0.471 -95.647 19.951 1.00 23.60 11 ILE B CA 1
ATOM 684 C C . ILE B 1 11 ? -1.686 -95.154 20.760 1.00 26.27 11 ILE B C 1
ATOM 685 O O . ILE B 1 11 ? -1.675 -95.163 22.000 1.00 20.75 11 ILE B O 1
ATOM 690 N N . GLY B 1 12 ? -2.746 -94.754 20.065 1.00 24.81 12 GLY B N 1
ATOM 691 C CA . GLY B 1 12 ? -3.920 -94.240 20.746 1.00 17.77 12 GLY B CA 1
ATOM 692 C C . GLY B 1 12 ? -4.534 -95.280 21.659 1.00 25.42 12 GLY B C 1
ATOM 693 O O . GLY B 1 12 ? -4.839 -95.004 22.806 1.00 17.01 12 GLY B O 1
ATOM 694 N N . ILE B 1 13 ? -4.698 -96.492 21.150 1.00 28.77 13 ILE B N 1
ATOM 695 C CA . ILE B 1 13 ? -5.305 -97.566 21.926 1.00 27.64 13 ILE B CA 1
ATOM 696 C C . ILE B 1 13 ? -4.425 -97.903 23.127 1.00 23.91 13 ILE B C 1
ATOM 697 O O . ILE B 1 13 ? -4.917 -98.064 24.252 1.00 28.01 13 ILE B O 1
ATOM 702 N N . ILE B 1 14 ? -3.122 -97.994 22.897 1.00 17.48 14 ILE B N 1
ATOM 703 C CA . ILE B 1 14 ? -2.205 -98.315 23.988 1.00 17.53 14 ILE B CA 1
ATOM 704 C C . ILE B 1 14 ? -2.185 -97.187 25.020 1.00 22.54 14 ILE B C 1
ATOM 705 O O . ILE B 1 14 ? -2.226 -97.444 26.216 1.00 19.25 14 ILE B O 1
ATOM 710 N N . ALA B 1 15 ? -2.132 -95.945 24.551 1.00 17.36 15 ALA B N 1
ATOM 711 C CA . ALA B 1 15 ? -2.212 -94.803 25.442 1.00 19.21 15 ALA B CA 1
ATOM 712 C C . ALA B 1 15 ? -3.481 -94.815 26.301 1.00 23.98 15 ALA B C 1
ATOM 713 O O . ALA B 1 15 ? -3.415 -94.676 27.530 1.00 21.50 15 ALA B O 1
ATOM 715 N N . GLY B 1 16 ? -4.628 -95.020 25.659 1.00 16.54 16 GLY B N 1
ATOM 716 C CA . GLY B 1 16 ? -5.897 -94.992 26.361 1.00 16.17 16 GLY B CA 1
ATOM 717 C C . GLY B 1 16 ? -6.037 -96.140 27.333 1.00 28.75 16 GLY B C 1
ATOM 718 O O . GLY B 1 16 ? -6.574 -95.989 28.435 1.00 18.18 16 GLY B O 1
ATOM 719 N N . ALA B 1 17 ? -5.513 -97.289 26.926 1.00 31.46 17 ALA B N 1
ATOM 720 C CA . ALA B 1 17 ? -5.524 -98.465 27.758 1.00 26.37 17 ALA B CA 1
ATOM 721 C C . ALA B 1 17 ? -4.754 -98.191 29.032 1.00 25.96 17 ALA B C 1
ATOM 722 O O . ALA B 1 17 ? -5.186 -98.570 30.123 1.00 22.93 17 ALA B O 1
ATOM 724 N N . ILE B 1 18 ? -3.620 -97.518 28.893 1.00 16.57 18 ILE B N 1
ATOM 725 C CA . ILE B 1 18 ? -2.804 -97.217 30.044 1.00 16.76 18 ILE B CA 1
ATOM 726 C C . ILE B 1 18 ? -3.424 -96.150 30.967 1.00 19.91 18 ILE B C 1
ATOM 727 O O . ILE B 1 18 ? -3.544 -96.366 32.172 1.00 20.05 18 ILE B O 1
ATOM 732 N N . THR B 1 19 ? -3.846 -95.021 30.421 1.00 21.35 19 THR B N 1
ATOM 733 C CA . THR B 1 19 ? -4.354 -93.954 31.277 1.00 22.61 19 THR B CA 1
ATOM 734 C C . THR B 1 19 ? -5.711 -94.335 31.851 1.00 21.85 19 THR B C 1
ATOM 735 O O . THR B 1 19 ? -6.058 -93.921 32.952 1.00 20.07 19 THR B O 1
ATOM 739 N N . THR B 1 20 ? -6.499 -95.097 31.100 1.00 19.73 20 THR B N 1
ATOM 740 C CA . THR B 1 20 ? -7.790 -95.491 31.632 1.00 19.31 20 THR B CA 1
ATOM 741 C C . THR B 1 20 ? -7.626 -96.437 32.834 1.00 19.78 20 THR B C 1
ATOM 742 O O . THR B 1 20 ? -8.173 -96.180 33.906 1.00 25.35 20 THR B O 1
ATOM 746 N N . SER B 1 21 ? -6.844 -97.501 32.681 1.00 15.96 21 SER B N 1
ATOM 747 C CA . SER B 1 21 ? -6.722 -98.476 33.765 1.00 21.52 21 SER B CA 1
ATOM 748 C C . SER B 1 21 ? -5.902 -97.932 34.914 1.00 22.77 21 SER B C 1
ATOM 749 O O . SER B 1 21 ? -5.966 -98.471 36.015 1.00 29.24 21 SER B O 1
ATOM 752 N N . ALA B 1 22 ? -5.132 -96.874 34.656 1.00 21.77 22 ALA B N 1
ATOM 753 C CA . ALA B 1 22 ? -4.327 -96.210 35.685 1.00 17.63 22 ALA B CA 1
ATOM 754 C C . ALA B 1 22 ? -5.185 -95.646 36.802 1.00 16.89 22 ALA B C 1
ATOM 755 O O . ALA B 1 22 ? -4.709 -95.416 37.900 1.00 25.37 22 ALA B O 1
ATOM 757 N N . LEU B 1 23 ? -6.440 -95.366 36.489 1.00 18.11 23 LEU B N 1
ATOM 758 C CA . LEU B 1 23 ? -7.387 -94.837 37.457 1.00 26.65 23 LEU B CA 1
ATOM 759 C C . LEU B 1 23 ? -7.822 -95.897 38.471 1.00 28.48 23 LEU B C 1
ATOM 760 O O . LEU B 1 23 ? -8.187 -95.578 39.604 1.00 23.22 23 LEU B O 1
ATOM 765 N N . ILE B 1 24 ? -7.753 -97.160 38.067 1.00 26.60 24 ILE B N 1
ATOM 766 C CA . ILE B 1 24 ? -8.211 -98.259 38.911 1.00 24.63 24 ILE B CA 1
ATOM 767 C C . ILE B 1 24 ? -7.508 -98.377 40.285 1.00 34.37 24 ILE B C 1
ATOM 768 O O . IL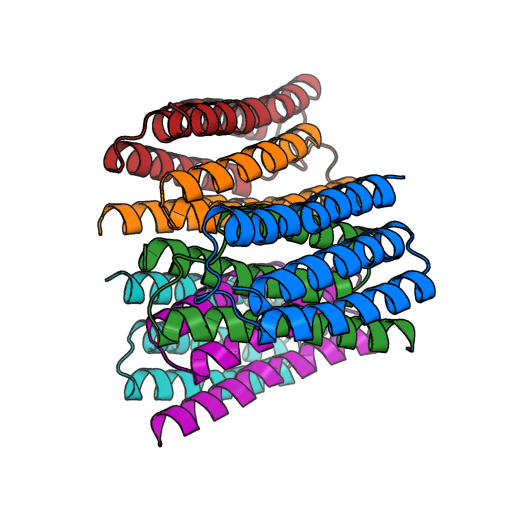E B 1 24 ? -8.196 -98.456 41.310 1.00 33.73 24 ILE B O 1
ATOM 773 N N . PRO B 1 25 ? -6.157 -98.341 40.327 1.00 28.75 25 PRO B N 1
ATOM 774 C CA . PRO B 1 25 ? -5.508 -98.448 41.642 1.00 21.34 25 PRO B CA 1
ATOM 775 C C . PRO B 1 25 ? -5.959 -97.415 42.673 1.00 18.65 25 PRO B C 1
ATOM 776 O O . PRO B 1 25 ? -5.944 -97.745 43.859 1.00 27.41 25 PRO B O 1
ATOM 780 N N . GLN B 1 26 ? -6.369 -96.220 42.255 1.00 18.35 26 GLN B N 1
ATOM 781 C CA . GLN B 1 26 ? -6.822 -95.207 43.211 1.00 18.63 26 GLN B CA 1
ATOM 782 C C . GLN B 1 26 ? -8.130 -95.638 43.865 1.00 22.95 26 GLN B C 1
ATOM 783 O O . GLN B 1 26 ? -8.334 -95.423 45.071 1.00 25.06 26 GLN B O 1
ATOM 789 N N . ALA B 1 27 ? -9.013 -96.228 43.062 1.00 23.62 27 ALA B N 1
ATOM 790 C CA . ALA B 1 27 ? -10.245 -96.836 43.569 1.00 27.15 27 ALA B CA 1
ATOM 791 C C . ALA B 1 27 ? -9.932 -97.956 44.562 1.00 18.85 27 ALA B C 1
ATOM 792 O O . ALA B 1 27 ? -10.464 -97.986 45.664 1.00 27.76 27 ALA B O 1
ATOM 794 N N . LEU B 1 28 ? -9.055 -98.865 44.153 1.00 21.08 28 LEU B N 1
ATOM 795 C CA . LEU B 1 28 ? -8.666 -100.019 44.953 1.00 19.37 28 LEU B CA 1
ATOM 796 C C . LEU B 1 28 ? -8.035 -99.630 46.288 1.00 28.16 28 LEU B C 1
ATOM 797 O O . LEU B 1 28 ? -8.278 -100.271 47.308 1.00 25.80 28 LEU B O 1
ATOM 802 N N . LYS B 1 29 ? -7.212 -98.588 46.275 1.00 26.02 29 LYS B N 1
ATOM 803 C CA . LYS B 1 29 ? -6.521 -98.151 47.483 1.00 24.52 29 LYS B CA 1
ATOM 804 C C . LYS B 1 29 ? -7.482 -97.567 48.505 1.00 27.59 29 LYS B C 1
ATOM 805 O O . LYS B 1 29 ? -7.384 -97.857 49.710 1.00 22.09 29 LYS B O 1
ATOM 811 N N . ILE B 1 30 ? -8.393 -96.722 48.030 1.00 25.59 30 ILE B N 1
ATOM 812 C CA . ILE B 1 30 ? -9.407 -96.152 48.910 1.00 28.92 30 ILE B CA 1
ATOM 813 C C . ILE B 1 30 ? -10.242 -97.278 49.501 1.00 32.93 30 ILE B C 1
ATOM 814 O O . ILE B 1 30 ? -10.526 -97.291 50.702 1.00 33.58 30 ILE B O 1
ATOM 819 N N . TYR B 1 31 ? -10.601 -98.246 48.666 1.00 26.99 31 TYR B N 1
ATOM 820 C CA . TYR B 1 31 ? -11.419 -99.345 49.153 1.00 29.42 31 TYR B CA 1
ATOM 821 C C . TYR B 1 31 ? -10.656 -100.184 50.137 1.00 28.19 31 TYR B C 1
ATOM 822 O O . TYR B 1 31 ? -11.180 -100.591 51.152 1.00 33.68 31 TYR B O 1
ATOM 831 N N . LYS B 1 32 ? -9.406 -100.461 49.811 1.00 27.56 32 LYS B N 1
ATOM 832 C CA . LYS B 1 32 ? -8.637 -101.389 50.607 1.00 30.75 32 LYS B CA 1
ATOM 833 C C . LYS B 1 32 ? -8.264 -100.773 51.937 1.00 33.52 32 LYS B C 1
ATOM 834 O O . LYS B 1 32 ? -8.247 -101.458 52.942 1.00 37.87 32 LYS B O 1
ATOM 840 N N . THR B 1 33 ? -7.971 -99.484 51.957 1.00 36.70 33 THR B N 1
ATOM 841 C CA . THR B 1 33 ? -7.556 -98.870 53.209 1.00 24.56 33 THR B CA 1
ATOM 842 C C . THR B 1 33 ? -8.709 -98.189 53.919 1.00 33.60 33 THR B C 1
ATOM 843 O O . THR B 1 33 ? -8.566 -97.778 55.062 1.00 42.02 33 THR B O 1
ATOM 847 N N . LYS B 1 34 ? -9.844 -98.068 53.238 1.00 31.53 34 LYS B N 1
ATOM 848 C CA . LYS B 1 34 ? -10.995 -97.355 53.784 1.00 37.51 34 LYS B CA 1
ATOM 849 C C . LYS B 1 34 ? -10.674 -95.908 54.196 1.00 38.97 34 LYS B C 1
ATOM 850 O O . LYS B 1 34 ? -11.271 -95.377 55.133 1.00 41.89 34 LYS B O 1
ATOM 856 N N . SER B 1 35 ? -9.721 -95.276 53.516 1.00 35.25 35 SER B N 1
ATOM 857 C CA . SER B 1 35 ? -9.428 -93.872 53.793 1.00 38.66 35 SER B CA 1
ATOM 858 C C . SER B 1 35 ? -9.056 -93.165 52.485 1.00 39.75 35 SER B C 1
ATOM 859 O O . SER B 1 35 ? -8.361 -93.732 51.632 1.00 33.42 35 SER B O 1
ATOM 862 N N . ALA B 1 36 ? -9.519 -91.922 52.352 1.00 42.64 36 ALA B N 1
ATOM 863 C CA . ALA B 1 36 ? -9.317 -91.117 51.152 1.00 29.26 36 ALA B CA 1
ATOM 864 C C . ALA B 1 36 ? -9.104 -89.647 51.499 1.00 27.69 36 ALA B C 1
ATOM 865 O O . ALA B 1 36 ? -9.332 -88.764 50.671 1.00 22.51 36 ALA B O 1
ATOM 867 N N . ARG B 1 37 ? -8.612 -89.409 52.712 1.00 24.42 37 ARG B N 1
ATOM 868 C CA . ARG B 1 37 ? -8.445 -88.067 53.230 1.00 31.48 37 ARG B CA 1
ATOM 869 C C . ARG B 1 37 ? -7.630 -87.192 52.284 1.00 38.64 37 ARG B C 1
ATOM 870 O O . ARG B 1 37 ? -8.103 -86.136 51.867 1.00 34.54 37 ARG B O 1
ATOM 878 N N . ASP B 1 38 ? -6.475 -87.694 51.845 1.00 38.85 38 ASP B N 1
ATOM 879 C CA . ASP B 1 38 ? -5.527 -86.882 51.086 1.00 32.31 38 ASP B CA 1
ATOM 880 C C . ASP B 1 38 ? -5.925 -86.740 49.629 1.00 32.13 38 ASP B C 1
ATOM 881 O O . ASP B 1 38 ? -5.432 -85.859 48.922 1.00 34.23 38 ASP B O 1
ATOM 886 N N . VAL B 1 39 ? -6.841 -87.590 49.186 1.00 22.06 39 VAL B N 1
ATOM 887 C CA . VAL B 1 39 ? -7.315 -87.508 47.816 1.00 21.18 39 VAL B CA 1
ATOM 888 C C . VAL B 1 39 ? -8.174 -86.248 47.674 1.00 33.63 39 VAL B C 1
ATOM 889 O O . VAL B 1 39 ? -8.981 -85.931 48.544 1.00 42.77 39 VAL B O 1
ATOM 893 N N . SER B 1 40 ? -7.964 -85.514 46.588 1.00 28.35 40 SER B N 1
ATOM 894 C CA . SER B 1 40 ? -8.674 -84.270 46.344 1.00 25.08 40 SER B CA 1
ATOM 895 C C . SER B 1 40 ? -9.962 -84.515 45.550 1.00 28.34 40 SER B C 1
ATOM 896 O O . SER B 1 40 ? -9.924 -85.032 44.436 1.00 31.91 40 SER B O 1
ATOM 899 N N . LEU B 1 41 ? -11.106 -84.156 46.120 1.00 20.21 41 LEU B N 1
ATOM 900 C CA . LEU B 1 41 ? -12.365 -84.365 45.421 1.00 22.01 41 LEU B CA 1
ATOM 901 C C . LEU B 1 41 ? -12.500 -83.417 44.221 1.00 25.46 41 LEU B C 1
ATOM 902 O O . LEU B 1 41 ? -13.015 -83.806 43.168 1.00 22.24 41 LEU B O 1
ATOM 907 N N . ALA B 1 42 ? -12.019 -82.186 44.374 1.00 24.33 42 ALA B N 1
ATOM 908 C CA . ALA B 1 42 ? -12.064 -81.207 43.284 1.00 23.08 42 ALA B CA 1
ATOM 909 C C . ALA B 1 42 ? -11.364 -81.731 42.031 1.00 20.62 42 ALA B C 1
ATOM 910 O O . ALA B 1 42 ? -11.892 -81.577 40.933 1.00 19.63 42 ALA B O 1
ATOM 912 N N . MET B 1 43 ? -10.177 -82.327 42.197 1.00 20.71 43 MET B N 1
ATOM 913 C CA . MET B 1 43 ? -9.425 -82.881 41.057 1.00 24.87 43 MET B CA 1
ATOM 914 C C . MET B 1 43 ? -10.275 -83.810 40.220 1.00 29.90 43 MET B C 1
ATOM 915 O O . MET B 1 43 ? -10.243 -83.737 38.987 1.00 36.39 43 MET B O 1
ATOM 920 N N . PHE B 1 44 ? -11.018 -84.699 40.881 1.00 25.13 44 PHE B N 1
ATOM 921 C CA . PHE B 1 44 ? -11.798 -85.703 40.154 1.00 24.61 44 PHE B CA 1
ATOM 922 C C . PHE B 1 44 ? -13.108 -85.132 39.602 1.00 26.33 44 PHE B C 1
ATOM 923 O O . PHE B 1 44 ? -13.575 -85.549 38.529 1.00 19.11 44 PHE B O 1
ATOM 931 N N . ILE B 1 45 ? -13.700 -84.178 40.317 1.00 17.58 45 ILE B N 1
ATOM 932 C CA . ILE B 1 45 ? -14.876 -83.513 39.783 1.00 23.76 45 ILE B CA 1
ATOM 933 C C . ILE B 1 45 ? -14.495 -82.823 38.476 1.00 23.02 45 ILE B C 1
ATOM 934 O O . ILE B 1 45 ? -15.145 -83.008 37.446 1.00 24.79 45 ILE B O 1
ATOM 939 N N . PHE B 1 46 ? -13.437 -82.036 38.505 1.00 21.24 46 PHE B N 1
ATOM 940 C CA . PHE B 1 46 ? -13.042 -81.368 37.285 1.00 21.88 46 PHE B CA 1
ATOM 941 C C . PHE B 1 46 ? -12.505 -82.367 36.236 1.00 18.29 46 PHE B C 1
ATOM 942 O O . PHE B 1 46 ? -12.642 -82.114 35.047 1.00 17.96 46 PHE B O 1
ATOM 950 N N . MET B 1 47 ? -11.865 -83.465 36.634 1.00 16.84 47 MET B N 1
ATOM 951 C CA . MET B 1 47 ? -11.469 -84.430 35.610 1.00 24.79 47 MET B CA 1
ATOM 952 C C . MET B 1 47 ? -12.710 -84.993 34.915 1.00 27.13 47 MET B C 1
ATOM 953 O O . MET B 1 47 ? -12.724 -85.133 33.694 1.00 28.50 47 MET B O 1
ATOM 958 N N . ALA B 1 48 ? -13.741 -85.322 35.696 1.00 19.30 48 ALA B N 1
ATOM 959 C CA . ALA B 1 48 ? -14.976 -85.861 35.127 1.00 16.00 48 ALA B CA 1
ATOM 960 C C . ALA B 1 48 ? -15.484 -84.899 34.050 1.00 22.79 48 ALA B C 1
ATOM 961 O O . ALA B 1 48 ? -15.697 -85.307 32.907 1.00 23.92 48 ALA B O 1
ATOM 963 N N . ILE B 1 49 ? -15.596 -83.615 34.401 1.00 16.25 49 ILE B N 1
ATOM 964 C CA . ILE B 1 49 ? -16.047 -82.583 33.469 1.00 26.12 49 ILE B CA 1
ATOM 965 C C . ILE B 1 49 ? -15.160 -82.489 32.243 1.00 21.19 49 ILE B C 1
ATOM 966 O O . ILE B 1 49 ? -15.660 -82.520 31.126 1.00 19.42 49 ILE B O 1
ATOM 971 N N . GLY B 1 50 ? -13.849 -82.399 32.450 1.00 18.49 50 GLY B N 1
ATOM 972 C CA . GLY B 1 50 ? -12.902 -82.361 31.347 1.00 16.32 50 GLY B CA 1
ATOM 973 C C . GLY B 1 50 ? -12.902 -83.582 30.430 1.00 17.58 50 GLY B C 1
ATOM 974 O O . GLY B 1 50 ? -12.912 -83.462 29.210 1.00 20.52 50 GLY B O 1
ATOM 975 N N . ILE B 1 51 ? -12.910 -84.767 31.020 1.00 17.90 51 ILE B N 1
ATOM 976 C CA . ILE B 1 51 ? -12.921 -86.015 30.262 1.00 15.65 51 ILE B CA 1
ATOM 977 C C . ILE B 1 51 ? -14.228 -86.154 29.446 1.00 26.44 51 ILE B C 1
ATOM 978 O O . ILE B 1 51 ? -14.239 -86.687 28.335 1.00 27.44 51 ILE B O 1
ATOM 983 N N . THR B 1 52 ? -15.327 -85.651 29.988 1.00 24.43 52 THR B N 1
ATOM 984 C CA . THR B 1 52 ? -16.578 -85.615 29.250 1.00 19.07 52 THR B CA 1
ATOM 985 C C . THR B 1 52 ? -16.406 -84.720 27.998 1.00 18.25 52 THR B C 1
ATOM 986 O O . THR B 1 52 ? -16.919 -85.019 26.922 1.00 15.86 52 THR B O 1
ATOM 989 N N . LEU B 1 53 ? -15.675 -83.622 28.133 1.00 17.90 53 LEU B N 1
ATOM 990 C CA . LEU B 1 53 ? -15.352 -82.796 26.967 1.00 21.86 53 LEU B CA 1
ATOM 991 C C . LEU B 1 53 ? -14.401 -83.454 25.963 1.00 24.21 53 LEU B C 1
ATOM 992 O O . LEU B 1 53 ? -14.532 -83.236 24.758 1.00 16.50 53 LEU B O 1
ATOM 997 N N . TRP B 1 54 ? -13.429 -84.227 26.451 1.00 16.12 54 TRP B N 1
ATOM 998 C CA . TRP B 1 54 ? -12.516 -84.932 25.554 1.00 16.18 54 TRP B CA 1
ATOM 999 C C . TRP B 1 54 ? -13.288 -85.904 24.689 1.00 22.01 54 TRP B C 1
ATOM 1000 O O . TRP B 1 54 ? -13.016 -86.043 23.492 1.00 19.75 54 TRP B O 1
ATOM 1011 N N . PHE B 1 55 ? -14.286 -86.536 25.303 1.00 20.65 55 PHE B N 1
ATOM 1012 C CA . PHE B 1 55 ? -15.204 -87.422 24.604 1.00 15.83 55 PHE B CA 1
ATOM 1013 C C . PHE B 1 55 ? -15.868 -86.703 23.440 1.00 20.19 55 PHE B C 1
ATOM 1014 O O . PHE B 1 55 ? -15.827 -87.216 22.329 1.00 27.05 55 PHE B O 1
ATOM 1022 N N . PHE B 1 56 ? -16.454 -85.521 23.683 1.00 24.72 56 PHE B N 1
ATOM 1023 C CA . PHE B 1 56 ? -17.064 -84.712 22.605 1.00 27.81 56 PHE B CA 1
ATOM 1024 C C . PHE B 1 56 ? -16.057 -84.485 21.518 1.00 32.27 56 PHE B C 1
ATOM 1025 O O . PHE B 1 56 ? -16.318 -84.679 20.324 1.00 27.95 56 PHE B O 1
ATOM 1033 N N . TYR B 1 57 ? -14.888 -84.046 21.968 1.00 33.21 57 TYR B N 1
ATOM 1034 C CA . TYR B 1 57 ? -13.771 -83.781 21.090 1.00 28.48 57 TYR B CA 1
ATOM 1035 C C . TYR B 1 57 ? -13.435 -85.004 20.217 1.00 28.97 57 TYR B C 1
ATOM 1036 O O . TYR B 1 57 ? -13.366 -84.892 18.989 1.00 26.75 57 TYR B O 1
ATOM 1045 N N . GLY B 1 58 ? -13.320 -86.180 20.838 1.00 26.18 58 GLY B N 1
ATOM 1046 C CA . GLY B 1 58 ? -12.991 -87.390 20.104 1.00 20.92 58 GLY B CA 1
ATOM 1047 C C . GLY B 1 58 ? -14.009 -87.699 19.016 1.00 23.86 58 GLY B C 1
ATOM 1048 O O . GLY B 1 58 ? -13.649 -88.106 17.901 1.00 22.06 58 GLY B O 1
ATOM 1049 N N . VAL B 1 59 ? -15.280 -87.477 19.336 1.00 20.83 59 VAL B N 1
ATOM 1050 C CA . VAL B 1 59 ? -16.358 -87.699 18.386 1.00 25.58 59 VAL B CA 1
ATOM 1051 C C . VAL B 1 59 ? -16.252 -86.710 17.221 1.00 26.78 59 VAL B C 1
ATOM 1052 O O . VAL B 1 59 ? -16.393 -87.097 16.068 1.00 38.56 59 VAL B O 1
ATOM 1056 N N . LEU B 1 60 ? -15.984 -85.443 17.525 1.00 21.12 60 LEU B N 1
ATOM 1057 C CA . LEU B 1 60 ? -15.809 -84.414 16.499 1.00 24.36 60 LEU B CA 1
ATOM 1058 C C . LEU B 1 60 ? -14.622 -84.727 15.591 1.00 33.56 60 LEU B C 1
ATOM 1059 O O . LEU B 1 60 ? -14.715 -84.594 14.374 1.00 35.96 60 LEU B O 1
ATOM 1064 N N . ILE B 1 61 ? -13.517 -85.160 16.193 1.00 34.68 61 ILE B N 1
ATOM 1065 C CA . ILE B 1 61 ? -12.278 -85.440 15.471 1.00 32.68 61 ILE B CA 1
ATOM 1066 C C . ILE B 1 61 ? -12.358 -86.812 14.797 1.00 31.91 61 ILE B C 1
ATOM 1067 O O . ILE B 1 61 ? -11.529 -87.166 13.967 1.00 33.69 61 ILE B O 1
ATOM 1072 N N . LYS B 1 62 ? -13.419 -87.541 15.118 1.00 31.00 62 LYS B N 1
ATOM 1073 C CA . LYS B 1 62 ? -13.674 -88.874 14.587 1.00 29.87 62 LYS B CA 1
ATOM 1074 C C . LYS B 1 62 ? -12.517 -89.829 14.857 1.00 25.18 62 LYS B C 1
ATOM 1075 O O . LYS B 1 62 ? -12.121 -90.610 13.988 1.00 24.06 62 LYS B O 1
ATOM 1081 N N . GLU B 1 63 ? -12.016 -89.781 16.087 1.00 20.17 63 GLU B N 1
ATOM 1082 C CA . GLU B 1 63 ? -10.926 -90.644 16.551 1.00 22.29 63 GLU B CA 1
ATOM 1083 C C . GLU B 1 63 ? -11.476 -91.552 17.651 1.00 23.93 63 GLU B C 1
ATOM 1084 O O . GLU B 1 63 ? -11.684 -91.120 18.791 1.00 25.56 63 GLU B O 1
ATOM 1090 N N . ILE B 1 64 ? -11.723 -92.805 17.313 1.00 20.33 64 ILE B N 1
ATOM 1091 C CA . ILE B 1 64 ? -12.334 -93.718 18.259 1.00 19.22 64 ILE B CA 1
ATOM 1092 C C . ILE B 1 64 ? -11.515 -93.960 19.544 1.00 22.16 64 ILE B C 1
ATOM 1093 O O . ILE B 1 64 ? -12.107 -94.036 20.624 1.00 20.47 64 ILE B O 1
ATOM 1098 N N . PRO B 1 65 ? -10.169 -94.081 19.449 1.00 28.46 65 PRO B N 1
ATOM 1099 C CA . PRO B 1 65 ? -9.456 -94.306 20.722 1.00 16.69 65 PRO B CA 1
ATOM 1100 C C . PRO B 1 65 ? -9.653 -93.161 21.720 1.00 19.19 65 PRO B C 1
ATOM 1101 O O . PRO B 1 65 ? -9.682 -93.429 22.932 1.00 16.11 65 PRO B O 1
ATOM 1105 N N . VAL B 1 66 ? -9.769 -91.922 21.248 1.00 16.59 66 VAL B N 1
ATOM 1106 C CA . VAL B 1 66 ? -10.112 -90.818 22.153 1.00 23.19 66 VAL B CA 1
ATOM 1107 C C . VAL B 1 66 ? -11.538 -90.961 22.719 1.00 28.25 66 VAL B C 1
ATOM 1108 O O . VAL B 1 66 ? -11.777 -90.691 23.897 1.00 30.33 66 VAL B O 1
ATOM 1112 N N . ILE B 1 67 ? -12.485 -91.357 21.874 1.00 16.17 67 ILE B N 1
ATOM 1113 C CA . ILE B 1 67 ? -13.867 -91.557 22.303 1.00 15.96 67 ILE B CA 1
ATOM 1114 C C . ILE B 1 67 ? -13.979 -92.621 23.375 1.00 22.86 67 ILE B C 1
ATOM 1115 O O . ILE B 1 67 ? -14.503 -92.372 24.460 1.00 21.22 67 ILE B O 1
ATOM 1120 N N . LEU B 1 68 ? -13.496 -93.818 23.044 1.00 18.95 68 LEU B N 1
ATOM 1121 C CA . LEU B 1 68 ? -13.612 -94.990 23.920 1.00 18.56 68 LEU B CA 1
ATOM 1122 C C . LEU B 1 68 ? -12.877 -94.872 25.253 1.00 25.93 68 LEU B C 1
ATOM 1123 O O . LEU B 1 68 ? -13.413 -95.284 26.274 1.00 34.65 68 LEU B O 1
ATOM 1128 N N . ALA B 1 69 ? -11.627 -94.410 25.233 1.00 21.26 69 ALA B N 1
ATOM 1129 C CA . ALA B 1 69 ? -10.857 -94.246 26.465 1.00 16.92 69 ALA B CA 1
ATOM 1130 C C . ALA B 1 69 ? -11.551 -93.296 27.446 1.00 20.75 69 ALA B C 1
ATOM 1131 O O . ALA B 1 69 ? -11.595 -93.542 28.653 1.00 15.14 69 ALA B O 1
ATOM 1133 N N . ASN B 1 70 ? -12.109 -92.206 26.939 1.00 15.26 70 ASN B N 1
ATOM 1134 C CA . ASN B 1 70 ? -12.680 -91.235 27.857 1.00 21.18 70 ASN B CA 1
ATOM 1135 C C . ASN B 1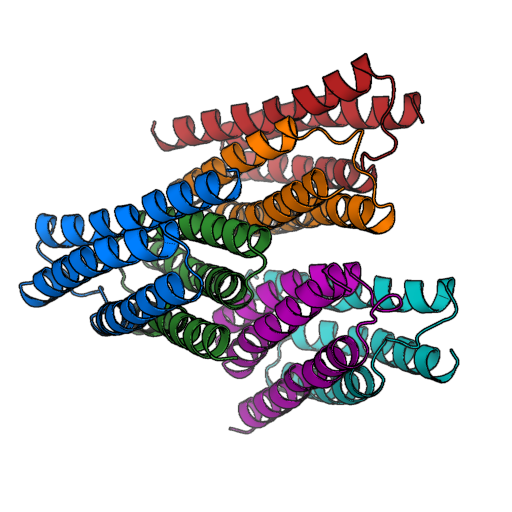 70 ? -14.049 -91.690 28.395 1.00 24.42 70 ASN B C 1
ATOM 1136 O O . ASN B 1 70 ? -14.378 -91.484 29.566 1.00 22.68 70 ASN B O 1
ATOM 1141 N N . LEU B 1 71 ? -14.823 -92.353 27.553 1.00 20.29 71 LEU B N 1
ATOM 1142 C CA . LEU B 1 71 ? -16.088 -92.908 28.002 1.00 26.81 71 LEU B CA 1
ATOM 1143 C C . LEU B 1 71 ? -15.832 -93.867 29.178 1.00 26.36 71 LEU B C 1
ATOM 1144 O O . LEU B 1 71 ? -16.462 -93.747 30.229 1.00 27.36 71 LEU B O 1
ATOM 1149 N N . ILE B 1 72 ? -14.894 -94.796 29.025 1.00 18.73 72 ILE B N 1
ATOM 1150 C CA . ILE B 1 72 ? -14.641 -95.746 30.099 1.00 14.89 72 ILE B CA 1
ATOM 1151 C C . ILE B 1 72 ? -14.051 -95.083 31.341 1.00 29.69 72 ILE B C 1
ATOM 1152 O O . ILE B 1 72 ? -14.445 -95.396 32.461 1.00 27.12 72 ILE B O 1
ATOM 1157 N N . SER B 1 73 ? -13.118 -94.157 31.135 1.00 28.63 73 SER B N 1
ATOM 1158 C CA . SER B 1 73 ? -12.522 -93.401 32.232 1.00 26.55 73 SER B CA 1
ATOM 1159 C C . SER B 1 73 ? -13.569 -92.682 33.059 1.00 18.27 73 SER B C 1
ATOM 1160 O O . SER B 1 73 ? -13.469 -92.606 34.284 1.00 17.76 73 SER B O 1
ATOM 1163 N N . LEU B 1 74 ? -14.570 -92.146 32.380 1.00 18.17 74 LEU B N 1
ATOM 1164 C CA . LEU B 1 74 ? -15.608 -91.380 33.045 1.00 22.06 74 LEU B CA 1
ATOM 1165 C C . LEU B 1 74 ? -16.309 -92.246 34.105 1.00 21.81 74 LEU B C 1
ATOM 1166 O O . LEU B 1 74 ? -16.542 -91.808 35.239 1.00 22.40 74 LEU B O 1
ATOM 1171 N N . ILE B 1 75 ? -16.604 -93.486 33.728 1.00 20.93 75 ILE B N 1
ATOM 1172 C CA . ILE B 1 75 ? -17.140 -94.494 34.636 1.00 16.09 75 ILE B CA 1
ATOM 1173 C C . ILE B 1 75 ? -16.208 -94.736 35.823 1.00 19.77 75 ILE B C 1
ATOM 1174 O O . ILE B 1 75 ? -16.660 -94.804 36.955 1.00 21.44 75 ILE B O 1
ATOM 1179 N N . LEU B 1 76 ? -14.907 -94.896 35.567 1.00 19.38 76 LEU B N 1
ATOM 1180 C CA . LEU B 1 76 ? -13.963 -95.166 36.657 1.00 21.82 76 LEU B CA 1
ATOM 1181 C C . LEU B 1 76 ? -13.834 -93.975 37.589 1.00 15.90 76 LEU B C 1
ATOM 1182 O O . LEU B 1 76 ? -13.603 -94.131 38.793 1.00 28.75 76 LEU B O 1
ATOM 1187 N N . ILE B 1 77 ? -13.946 -92.783 37.019 1.00 15.78 77 ILE B N 1
ATOM 1188 C CA . ILE B 1 77 ? -13.885 -91.566 37.808 1.00 20.26 77 ILE B CA 1
ATOM 1189 C C . ILE B 1 77 ? -15.077 -91.435 38.744 1.00 16.24 77 ILE B C 1
ATOM 1190 O O . ILE B 1 77 ? -14.894 -91.121 39.913 1.00 21.69 77 ILE B O 1
ATOM 1195 N N . 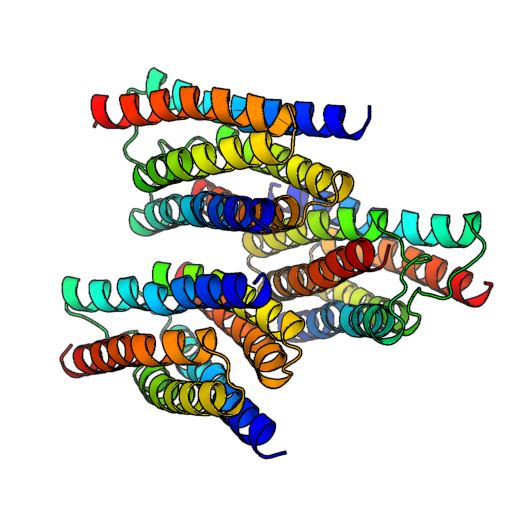PHE B 1 78 ? -16.278 -91.734 38.263 1.00 16.08 78 PHE B N 1
ATOM 1196 C CA . PHE B 1 78 ? -17.413 -91.760 39.158 1.00 16.35 78 PHE B CA 1
ATOM 1197 C C . PHE B 1 78 ? -17.204 -92.795 40.238 1.00 20.19 78 PHE B C 1
ATOM 1198 O O . PHE B 1 78 ? -17.531 -92.531 41.399 1.00 17.06 78 PHE B O 1
ATOM 1206 N N . LEU B 1 79 ? -16.652 -93.953 39.887 1.00 16.49 79 LEU B N 1
ATOM 1207 C CA . LEU B 1 79 ? -16.337 -94.929 40.926 1.00 16.84 79 LEU B CA 1
ATOM 1208 C C . LEU B 1 79 ? -15.471 -94.322 41.993 1.00 18.12 79 LEU B C 1
ATOM 1209 O O . LEU B 1 79 ? -15.739 -94.477 43.176 1.00 20.19 79 LEU B O 1
ATOM 1214 N N . ILE B 1 80 ? -14.431 -93.620 41.570 1.00 26.27 80 ILE B N 1
ATOM 1215 C CA . ILE B 1 80 ? -13.530 -92.995 42.522 1.00 27.82 80 ILE B CA 1
ATOM 1216 C C . ILE B 1 80 ? -14.243 -91.946 43.372 1.00 25.99 80 ILE B C 1
ATOM 1217 O O . ILE B 1 80 ? -14.081 -91.935 44.594 1.00 23.28 80 ILE B O 1
ATOM 1222 N N . ILE B 1 81 ? -15.048 -91.088 42.747 1.00 27.39 81 ILE B N 1
ATOM 1223 C CA . ILE B 1 81 ? -15.765 -90.065 43.509 1.00 28.63 81 ILE B CA 1
ATOM 1224 C C . ILE B 1 81 ? -16.650 -90.728 44.547 1.00 23.62 81 ILE B C 1
ATOM 1225 O O . ILE B 1 81 ? -16.691 -90.288 45.705 1.00 22.42 81 ILE B O 1
ATOM 1230 N N . PHE B 1 82 ? -17.323 -91.804 44.140 1.00 18.22 82 PHE B N 1
ATOM 1231 C CA . PHE B 1 82 ? -18.125 -92.592 45.070 1.00 22.42 82 PHE B CA 1
ATOM 1232 C C . PHE B 1 82 ? -17.304 -93.109 46.236 1.00 29.73 82 PHE B C 1
ATOM 1233 O O . PHE B 1 82 ? -17.721 -93.010 47.391 1.00 32.64 82 PHE B O 1
ATOM 1241 N N . MET B 1 83 ? -16.119 -93.625 45.938 1.00 19.03 83 MET B N 1
ATOM 1242 C CA . MET B 1 83 ? -15.289 -94.182 46.985 1.00 19.59 83 MET B CA 1
ATOM 1243 C C . MET B 1 83 ? -14.725 -93.066 47.863 1.00 22.61 83 MET B C 1
ATOM 1244 O O . MET B 1 83 ? -14.614 -93.223 49.070 1.00 28.48 83 MET B O 1
ATOM 1249 N N . LYS B 1 84 ? -14.445 -91.912 47.273 1.00 21.51 84 LYS B N 1
ATOM 1250 C CA . LYS B 1 84 ? -14.014 -90.765 48.061 1.00 30.15 84 LYS B CA 1
ATOM 1251 C C . LYS B 1 84 ? -15.012 -90.283 49.106 1.00 39.96 84 LYS B C 1
ATOM 1252 O O . LYS B 1 84 ? -14.675 -90.132 50.280 1.00 53.34 84 LYS B O 1
ATOM 1258 N N . ILE B 1 85 ? -16.252 -90.093 48.692 1.00 33.58 85 ILE B N 1
ATOM 1259 C CA . ILE B 1 85 ? -17.274 -89.604 49.599 1.00 38.67 85 ILE B CA 1
ATOM 1260 C C . ILE B 1 85 ? -17.648 -90.673 50.617 1.00 35.18 85 ILE B C 1
ATOM 1261 O O . ILE B 1 85 ? -17.893 -90.368 51.787 1.00 51.50 85 ILE B O 1
ATOM 1266 N N . ARG B 1 86 ? -17.642 -91.930 50.197 1.00 26.28 86 ARG B N 1
ATOM 1267 C CA . ARG B 1 86 ? -17.972 -93.005 51.124 1.00 35.23 86 ARG B CA 1
ATOM 1268 C C . ARG B 1 86 ? -16.969 -93.086 52.264 1.00 42.66 86 ARG B C 1
ATOM 1269 O O . ARG B 1 86 ? -17.354 -93.196 53.418 1.00 55.77 86 ARG B O 1
ATOM 1277 N N . TYR B 1 87 ? -15.685 -93.004 51.950 1.00 37.67 87 TYR B N 1
ATOM 1278 C CA . TYR B 1 87 ? -14.663 -93.090 52.982 1.00 41.27 87 TYR B CA 1
ATOM 1279 C C . TYR B 1 87 ? -14.056 -91.716 53.279 1.00 46.09 87 TYR B C 1
ATOM 1280 O O . TYR B 1 87 ? -12.950 -91.610 53.817 1.00 46.12 87 TYR B O 1
ATOM 1289 N N . ASP C 1 6 ? -38.829 -109.401 45.183 1.00 46.17 6 ASP C N 1
ATOM 1290 C CA . ASP C 1 6 ? -38.779 -107.938 45.276 1.00 41.67 6 ASP C CA 1
ATOM 1291 C C . ASP C 1 6 ? -39.464 -107.281 44.082 1.00 41.88 6 ASP C C 1
ATOM 1292 O O . ASP C 1 6 ? -38.933 -107.280 42.965 1.00 36.67 6 ASP C O 1
ATOM 1294 N N . LEU C 1 7 ? -40.634 -106.706 44.340 1.00 43.25 7 LEU C N 1
ATOM 1295 C CA . LEU C 1 7 ? -41.425 -106.022 43.320 1.00 38.82 7 LEU C CA 1
ATOM 1296 C C . LEU C 1 7 ? -40.656 -104.943 42.588 1.00 39.88 7 LEU C C 1
ATOM 1297 O O . LEU C 1 7 ? -40.646 -104.892 41.362 1.00 44.67 7 LEU C O 1
ATOM 1302 N N . ASN C 1 8 ? -40.028 -104.068 43.354 1.00 37.62 8 ASN C N 1
ATOM 1303 C CA . ASN C 1 8 ? -39.294 -102.960 42.782 1.00 33.39 8 ASN C CA 1
ATOM 1304 C C . ASN C 1 8 ? -38.201 -103.386 41.811 1.00 31.93 8 ASN C C 1
ATOM 1305 O O . ASN C 1 8 ? -38.152 -102.912 40.692 1.00 39.43 8 ASN C O 1
ATOM 1310 N N . ASN C 1 9 ? -37.360 -104.323 42.214 1.00 32.05 9 ASN C N 1
ATOM 1311 C CA . ASN C 1 9 ? -36.245 -104.707 41.363 1.00 31.02 9 ASN C CA 1
ATOM 1312 C C . ASN C 1 9 ? -36.707 -105.465 40.135 1.00 28.02 9 ASN C C 1
ATOM 1313 O O . ASN C 1 9 ? -36.136 -105.315 39.061 1.00 30.34 9 ASN C O 1
ATOM 1318 N N . LEU C 1 10 ? -37.758 -106.258 40.282 1.00 22.78 10 LEU C N 1
ATOM 1319 C CA . LEU C 1 10 ? -38.310 -106.964 39.138 1.00 24.47 10 LEU C CA 1
ATOM 1320 C C . LEU C 1 10 ? -38.711 -105.965 38.065 1.00 24.83 10 LEU C C 1
ATOM 1321 O O . LEU C 1 10 ? -38.327 -106.103 36.901 1.00 21.16 10 LEU C O 1
ATOM 1326 N N . ILE C 1 11 ? -39.456 -104.943 38.463 1.00 26.92 11 ILE C N 1
ATOM 1327 C CA . ILE C 1 11 ? -39.906 -103.931 37.510 1.00 33.83 11 ILE C CA 1
ATOM 1328 C C . ILE C 1 11 ? -38.683 -103.221 36.939 1.00 35.83 11 ILE C C 1
ATOM 1329 O O . ILE C 1 11 ? -38.576 -103.014 35.726 1.00 30.52 11 ILE C O 1
ATOM 1334 N N . GLY C 1 12 ? -37.733 -102.913 37.815 1.00 33.32 12 GLY C N 1
ATOM 1335 C CA . GLY C 1 12 ? -36.525 -102.223 37.413 1.00 27.27 12 GLY C CA 1
ATOM 1336 C C . GLY C 1 12 ? -35.736 -103.015 36.391 1.00 32.41 12 GLY C C 1
ATOM 1337 O O . GLY C 1 12 ? -35.338 -102.467 35.362 1.00 26.71 12 GLY C O 1
ATOM 1338 N N . ILE C 1 13 ? -35.549 -104.308 36.647 1.00 19.74 13 ILE C N 1
ATOM 1339 C CA . ILE C 1 13 ? -34.774 -105.150 35.743 1.00 19.39 13 ILE C CA 1
ATOM 1340 C C . ILE C 1 13 ? -35.495 -105.194 34.414 1.00 19.41 13 ILE C C 1
ATOM 1341 O O . ILE C 1 13 ? -34.879 -105.105 33.357 1.00 34.87 13 ILE C O 1
ATOM 1346 N N . ILE C 1 14 ? -36.813 -105.329 34.470 1.00 19.94 14 ILE C N 1
ATOM 1347 C CA . ILE C 1 14 ? -37.603 -105.410 33.251 1.00 21.62 14 ILE C CA 1
ATOM 1348 C C . ILE C 1 14 ? -37.575 -104.103 32.449 1.00 26.11 14 ILE C C 1
ATOM 1349 O O . ILE C 1 14 ? -37.408 -104.127 31.234 1.00 30.55 14 ILE C O 1
ATOM 1354 N N . ALA C 1 15 ? -37.728 -102.968 33.115 1.00 22.32 15 ALA C N 1
ATOM 1355 C CA . ALA C 1 15 ? -37.593 -101.696 32.424 1.00 19.55 15 ALA C CA 1
ATOM 1356 C C . ALA C 1 15 ? -36.224 -101.598 31.721 1.00 23.59 15 ALA C C 1
ATOM 1357 O O . ALA C 1 15 ? -36.133 -101.241 30.533 1.00 20.0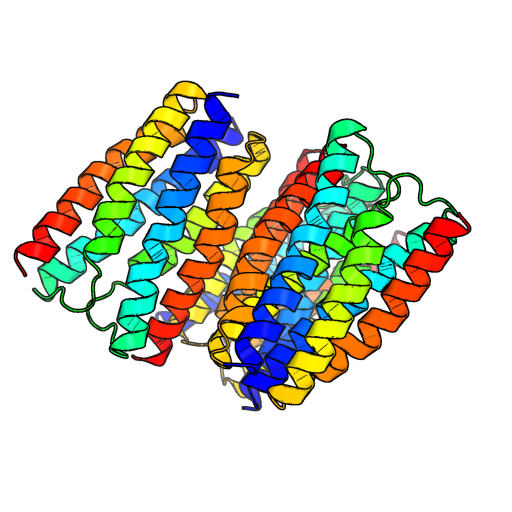5 15 ALA C O 1
ATOM 1359 N N . GLY C 1 16 ? -35.174 -101.943 32.461 1.00 18.64 16 GLY C N 1
ATOM 1360 C CA . GLY C 1 16 ? -33.808 -101.888 31.978 1.00 18.12 16 GLY C CA 1
ATOM 1361 C C . GLY C 1 16 ? -33.467 -102.894 30.902 1.00 28.21 16 GLY C C 1
ATOM 1362 O O . GLY C 1 16 ? -32.674 -102.610 29.994 1.00 31.99 16 GLY C O 1
ATOM 1363 N N . ALA C 1 17 ? -34.037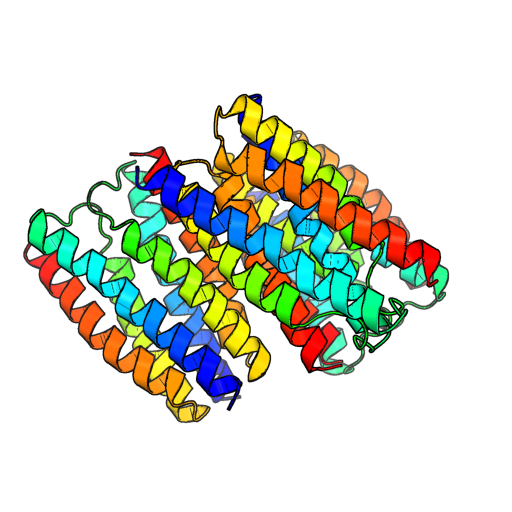 -104.086 31.009 1.00 18.38 17 ALA C N 1
ATOM 1364 C CA . ALA C 1 17 ? -33.861 -105.074 29.965 1.00 25.19 17 ALA C CA 1
ATOM 1365 C C . ALA C 1 17 ? -34.415 -104.518 28.664 1.00 28.03 17 ALA C C 1
ATOM 1366 O O . ALA C 1 17 ? -33.811 -104.671 27.607 1.00 38.11 17 ALA C O 1
ATOM 1368 N N . ILE C 1 18 ? -35.572 -103.875 28.749 1.00 26.22 18 ILE C N 1
ATOM 1369 C CA . ILE C 1 18 ? -36.234 -103.334 27.564 1.00 25.30 18 ILE C CA 1
ATOM 1370 C C . ILE C 1 18 ? -35.532 -102.093 26.990 1.00 22.04 18 ILE C C 1
ATOM 1371 O O . ILE C 1 18 ? -35.350 -102.008 25.784 1.00 18.98 18 ILE C O 1
ATOM 1376 N N . THR C 1 19 ? -35.154 -101.123 27.823 1.00 18.47 19 THR C N 1
ATOM 1377 C CA . THR C 1 19 ? -34.548 -99.903 27.274 1.00 22.42 19 THR C CA 1
ATOM 1378 C C . THR C 1 19 ? -33.158 -100.160 26.701 1.00 18.60 19 THR C C 1
ATOM 1379 O O . THR C 1 19 ? -32.771 -99.573 25.697 1.00 21.91 19 THR C O 1
ATOM 1383 N N . THR C 1 20 ? -32.410 -101.045 27.336 1.00 17.58 20 THR C N 1
ATOM 1384 C CA . THR C 1 20 ? -31.092 -101.408 26.827 1.00 17.26 20 THR C CA 1
ATOM 1385 C C . THR C 1 20 ? -31.227 -102.147 25.475 1.00 22.13 20 THR C C 1
ATOM 1386 O O . THR C 1 20 ? -30.554 -101.824 24.483 1.00 18.46 20 THR C O 1
ATOM 1390 N N . SER C 1 21 ? -32.127 -103.118 25.428 1.00 17.88 21 SER C N 1
ATOM 1391 C CA . SER C 1 21 ? -32.260 -103.949 24.244 1.00 18.19 21 SER C CA 1
ATOM 1392 C C . SER C 1 21 ? -32.881 -103.166 23.106 1.00 21.56 21 SER C C 1
ATOM 1393 O O . SER C 1 21 ? -32.781 -103.565 21.950 1.00 21.85 21 SER C O 1
ATOM 1396 N N . ALA C 1 22 ? -33.519 -102.042 23.429 1.00 26.10 22 ALA C N 1
ATOM 1397 C CA . ALA C 1 22 ? -34.128 -101.192 22.408 1.00 27.76 22 ALA C CA 1
ATOM 1398 C C . ALA C 1 22 ? -33.087 -100.669 21.429 1.00 24.51 22 ALA C C 1
ATOM 1399 O O . ALA C 1 22 ? -33.402 -100.373 20.287 1.00 26.30 22 ALA C O 1
ATOM 1401 N N . LEU C 1 23 ? -31.852 -100.541 21.907 1.00 29.11 23 LEU C N 1
ATOM 1402 C CA . LEU C 1 23 ? -30.722 -100.047 21.124 1.00 20.46 23 LEU C CA 1
ATOM 1403 C C . LEU C 1 23 ? -30.241 -101.044 20.097 1.00 23.12 23 LEU C C 1
ATOM 1404 O O . LEU C 1 23 ? -29.636 -100.671 19.096 1.00 32.85 23 LEU C O 1
ATOM 1409 N N . ILE C 1 24 ? -30.498 -102.320 20.353 1.00 24.85 24 ILE C N 1
ATOM 1410 C CA . ILE C 1 24 ? -30.050 -103.370 19.449 1.00 28.12 24 ILE C CA 1
ATOM 1411 C C . ILE C 1 24 ? -30.625 -103.192 18.017 1.00 25.82 24 ILE C C 1
ATOM 1412 O O . ILE C 1 24 ? -29.850 -103.195 17.059 1.00 25.16 24 ILE C O 1
ATOM 1417 N N . PRO C 1 25 ? -31.959 -102.995 17.861 1.00 23.84 25 PRO C N 1
ATOM 1418 C CA . PRO C 1 25 ? -32.464 -102.785 16.493 1.00 25.28 25 PRO C CA 1
ATOM 1419 C C . PRO C 1 25 ? -31.855 -101.610 15.734 1.00 28.89 25 PRO C C 1
ATOM 1420 O O . PRO C 1 25 ? -31.746 -101.696 14.504 1.00 25.88 25 PRO C O 1
ATOM 1424 N N . GLN C 1 26 ? -31.489 -100.534 16.432 1.00 27.14 26 GLN C N 1
ATOM 1425 C CA . GLN C 1 26 ? -30.908 -99.383 15.753 1.00 28.93 26 GLN C CA 1
ATOM 1426 C C . GLN C 1 26 ? -29.501 -99.753 15.301 1.00 29.58 26 GLN C C 1
ATOM 1427 O O . GLN C 1 26 ? -29.086 -99.438 14.187 1.00 30.88 26 GLN C O 1
ATOM 1433 N N . ALA C 1 27 ? -28.779 -100.451 16.166 1.00 19.35 27 ALA C N 1
ATOM 1434 C CA . ALA C 1 27 ? -27.451 -100.940 15.814 1.00 25.52 27 ALA C CA 1
ATOM 1435 C C . ALA C 1 27 ? -27.489 -101.883 14.601 1.00 30.25 27 ALA C C 1
ATOM 1436 O O . ALA C 1 27 ? -26.758 -101.677 13.624 1.00 27.76 27 ALA C O 1
ATOM 1438 N N . LEU C 1 28 ? -28.357 -102.891 14.657 1.00 20.13 28 LEU C N 1
ATOM 1439 C CA . LEU C 1 28 ? -28.456 -103.869 13.581 1.00 25.69 28 LEU C CA 1
ATOM 1440 C C . LEU C 1 28 ? -28.809 -103.222 12.239 1.00 28.45 28 LEU C C 1
ATOM 1441 O O . LEU C 1 28 ? -28.278 -103.600 11.198 1.00 27.61 28 LEU C O 1
ATOM 1446 N N . LYS C 1 29 ? -29.681 -102.223 12.280 1.00 24.74 29 LYS C N 1
ATOM 1447 C CA . LYS C 1 29 ? -30.149 -101.569 11.070 1.00 26.50 29 LYS C CA 1
ATOM 1448 C C . LYS C 1 29 ? -29.019 -100.814 10.382 1.00 28.49 29 LYS C C 1
ATOM 1449 O O . LYS C 1 29 ? -28.849 -100.901 9.161 1.00 29.25 29 LYS C O 1
ATOM 1455 N N . ILE C 1 30 ? -28.246 -100.079 11.171 1.00 24.98 30 ILE C N 1
ATOM 1456 C CA . ILE C 1 30 ? -27.107 -99.358 10.634 1.00 26.23 30 ILE C CA 1
ATOM 1457 C C . ILE C 1 30 ? -26.118 -100.344 10.029 1.00 29.61 30 ILE C C 1
ATOM 1458 O O . ILE C 1 30 ? -25.618 -100.132 8.930 1.00 34.29 30 ILE C O 1
ATOM 1463 N N . TYR C 1 31 ? -25.892 -101.450 10.733 1.00 30.84 31 TYR C N 1
ATOM 1464 C CA . TYR C 1 31 ? -24.970 -102.492 10.289 1.00 27.22 31 TYR C CA 1
ATOM 1465 C C . TYR C 1 31 ? -25.410 -103.194 9.016 1.00 31.31 31 TYR C C 1
ATOM 1466 O O . TYR C 1 31 ? -24.601 -103.471 8.125 1.00 26.32 31 TYR C O 1
ATOM 1475 N N . LYS C 1 32 ? -26.696 -103.493 8.940 1.00 30.49 32 LYS C N 1
ATOM 1476 C CA . LYS C 1 32 ? -27.205 -104.248 7.820 1.00 33.42 32 LYS C CA 1
ATOM 1477 C C . LYS C 1 32 ? -27.197 -103.374 6.572 1.00 35.71 32 LYS C C 1
ATOM 1478 O O . LYS C 1 32 ? -26.855 -103.846 5.491 1.00 38.96 32 LYS C O 1
ATOM 1484 N N . THR C 1 33 ? -27.520 -102.094 6.730 1.00 30.19 33 THR C N 1
ATOM 1485 C CA . THR C 1 33 ? -27.594 -101.191 5.580 1.00 30.12 33 THR C CA 1
ATOM 1486 C C . THR C 1 33 ? -26.325 -100.371 5.376 1.00 34.96 33 THR C C 1
ATOM 1487 O O . THR C 1 33 ? -26.169 -99.724 4.344 1.00 33.05 33 THR C O 1
ATOM 1491 N N . LYS C 1 34 ? -25.426 -100.389 6.357 1.00 36.17 34 LYS C N 1
ATOM 1492 C CA . LYS C 1 34 ? -24.168 -99.645 6.257 1.00 37.72 34 LYS C CA 1
ATOM 1493 C C . LYS C 1 34 ? -24.390 -98.139 6.037 1.00 41.28 34 LYS C C 1
ATOM 1494 O O . LYS C 1 34 ? -23.579 -97.464 5.404 1.00 51.46 34 LYS C O 1
ATOM 1500 N N . SER C 1 35 ? -25.497 -97.614 6.544 1.00 35.85 35 SER C N 1
ATOM 1501 C CA . SER C 1 35 ? -25.783 -96.193 6.401 1.00 38.67 35 SER C CA 1
ATOM 1502 C C . SER C 1 35 ? -26.459 -95.654 7.656 1.00 39.76 35 SER C C 1
ATOM 1503 O O . SER C 1 35 ? -27.276 -96.337 8.261 1.00 44.84 35 SER C O 1
ATOM 1506 N N . ALA C 1 36 ? -26.106 -94.442 8.062 1.00 32.90 36 ALA C N 1
ATOM 1507 C CA . ALA C 1 36 ? -26.711 -93.862 9.251 1.00 35.13 36 ALA C CA 1
ATOM 1508 C C . ALA C 1 36 ? -26.890 -92.360 9.059 1.00 29.17 36 ALA C C 1
ATOM 1509 O O . ALA C 1 36 ? -26.917 -91.593 10.015 1.00 28.76 36 ALA C O 1
ATOM 1511 N N . ARG C 1 37 ? -27.047 -91.952 7.812 1.00 23.77 37 ARG C N 1
ATOM 1512 C CA . ARG C 1 37 ? -27.155 -90.538 7.494 1.00 28.94 37 ARG C CA 1
ATOM 1513 C C . ARG C 1 37 ? -28.232 -89.866 8.322 1.00 29.59 37 ARG C C 1
ATOM 1514 O O . ARG C 1 37 ? -27.996 -88.800 8.874 1.00 31.54 37 ARG C O 1
ATOM 1522 N N . ASP C 1 38 ? -29.395 -90.506 8.429 1.00 30.12 38 ASP C N 1
ATOM 1523 C CA . ASP C 1 38 ? -30.559 -89.901 9.077 1.00 27.98 38 ASP C CA 1
ATOM 1524 C C . ASP C 1 38 ? -30.523 -89.997 10.604 1.00 28.06 38 ASP C C 1
ATOM 1525 O O . ASP C 1 38 ? -31.265 -89.302 11.285 1.00 26.19 38 ASP C O 1
ATOM 1530 N N . VAL C 1 39 ? -29.658 -90.853 11.129 1.00 22.30 39 VAL C N 1
ATOM 1531 C CA . VAL C 1 39 ? -29.518 -91.045 12.571 1.00 27.50 39 VAL C CA 1
ATOM 1532 C C . VAL C 1 39 ? -28.823 -89.845 13.211 1.00 28.77 39 VAL C C 1
ATOM 1533 O O . VAL C 1 39 ? -27.861 -89.323 12.649 1.00 27.86 39 VAL C O 1
ATOM 1537 N N . SER C 1 40 ? -29.285 -89.398 14.373 1.00 20.59 40 SER C N 1
ATOM 1538 C CA . SER C 1 40 ? -28.692 -88.202 14.966 1.00 25.12 40 SER C CA 1
ATOM 1539 C C . SER C 1 40 ? -27.518 -88.512 15.865 1.00 24.60 40 SER C C 1
ATOM 1540 O O . SER C 1 40 ? -27.665 -89.171 16.883 1.00 33.53 40 SER C O 1
ATOM 1543 N N . LEU C 1 41 ? -26.352 -87.997 15.506 1.00 27.29 41 LEU C N 1
ATOM 1544 C CA . LEU C 1 41 ? -25.158 -88.232 16.298 1.00 26.93 41 LEU C CA 1
ATOM 1545 C C . LEU C 1 41 ? -25.238 -87.469 17.615 1.00 25.53 41 LEU C C 1
ATOM 1546 O O . LEU C 1 41 ? -24.828 -87.973 18.664 1.00 18.01 41 LEU C O 1
ATOM 1551 N N . ALA C 1 42 ? -25.787 -86.258 17.563 1.00 18.85 42 ALA C N 1
ATOM 1552 C CA . ALA C 1 42 ? -25.894 -85.436 18.771 1.00 18.55 42 ALA C CA 1
ATOM 1553 C C . ALA C 1 42 ? -26.652 -86.175 19.849 1.00 20.89 42 ALA C C 1
ATOM 1554 O O . ALA C 1 42 ? -26.219 -86.219 20.999 1.00 31.12 42 ALA C O 1
ATOM 1556 N N . MET C 1 43 ? -27.778 -86.761 19.464 1.00 18.48 43 MET C N 1
ATOM 1557 C CA . MET C 1 43 ? -28.613 -87.509 20.384 1.00 18.27 43 MET C CA 1
ATOM 1558 C C . MET C 1 43 ? -27.807 -88.577 21.112 1.00 19.85 43 MET C C 1
ATOM 1559 O O . MET C 1 43 ? -27.915 -88.720 22.332 1.00 20.21 43 MET C O 1
ATOM 1564 N N . PHE C 1 44 ? -27.003 -89.334 20.377 1.00 19.35 44 PHE C N 1
ATOM 1565 C CA . PHE C 1 44 ? -26.291 -90.427 21.022 1.00 17.24 44 PHE C CA 1
ATOM 1566 C C . PHE C 1 44 ? -25.082 -89.923 21.801 1.00 16.86 44 PHE C C 1
ATOM 1567 O O . PHE C 1 44 ? -24.738 -90.492 22.842 1.00 19.80 44 PHE C O 1
ATOM 1575 N N . ILE C 1 45 ? -24.464 -88.841 21.332 1.00 17.00 45 ILE C N 1
ATOM 1576 C CA . ILE C 1 45 ? -23.364 -88.246 22.075 1.00 21.58 45 ILE C CA 1
ATOM 1577 C C . ILE C 1 45 ? -23.813 -87.868 23.469 1.00 20.82 45 ILE C C 1
ATOM 1578 O O . ILE C 1 45 ? -23.244 -88.298 24.463 1.00 23.41 45 ILE C O 1
ATOM 1583 N N . PHE C 1 46 ? -24.863 -87.068 23.528 1.00 21.99 46 PHE C N 1
ATOM 1584 C CA . PHE C 1 46 ? -25.374 -86.599 24.795 1.00 22.49 46 PHE C CA 1
ATOM 1585 C C . PHE C 1 46 ? -26.070 -87.705 25.593 1.00 16.54 46 PHE C C 1
ATOM 1586 O O . PHE C 1 46 ? -26.083 -87.658 26.817 1.00 20.23 46 PHE C O 1
ATOM 1594 N N . MET C 1 47 ? -26.676 -88.673 24.908 1.00 16.64 47 MET C N 1
ATOM 1595 C CA . MET C 1 47 ? -27.276 -89.803 25.601 1.00 25.97 47 MET C CA 1
ATOM 1596 C C . MET C 1 47 ? -26.186 -90.501 26.421 1.00 31.11 47 MET C C 1
ATOM 1597 O O . MET C 1 47 ? -26.382 -90.794 27.601 1.00 16.07 47 MET C O 1
ATOM 1602 N N . ALA C 1 48 ? -25.031 -90.731 25.795 1.00 16.01 48 ALA C N 1
ATOM 1603 C CA . ALA C 1 48 ? -23.922 -91.415 26.447 1.00 15.70 48 ALA C CA 1
ATOM 1604 C C . ALA C 1 48 ? -23.510 -90.736 27.751 1.00 20.14 48 ALA C C 1
ATOM 1605 O O . ALA C 1 48 ? -23.416 -91.400 28.790 1.00 22.68 48 ALA C O 1
ATOM 1607 N N . ILE C 1 49 ? -23.274 -89.424 27.716 1.00 15.67 49 ILE C N 1
ATOM 1608 C CA . ILE C 1 49 ? -22.903 -88.712 28.948 1.00 15.64 49 ILE C CA 1
ATOM 1609 C C . ILE C 1 49 ? -23.990 -88.791 30.003 1.00 18.77 49 ILE C C 1
ATOM 1610 O O . ILE C 1 49 ? -23.695 -89.078 31.169 1.00 18.61 49 ILE C O 1
ATOM 1615 N N . GLY C 1 50 ? -25.241 -88.537 29.597 1.00 17.04 50 GLY C N 1
ATOM 1616 C CA . GLY C 1 50 ? -26.356 -88.590 30.520 1.00 16.20 50 GLY C CA 1
ATOM 1617 C C . GLY C 1 50 ? -26.440 -89.951 31.170 1.00 16.10 50 GLY C C 1
ATOM 1618 O O . GLY C 1 50 ? -26.544 -90.064 32.387 1.00 17.62 50 GLY C O 1
ATOM 1619 N N . ILE C 1 51 ? -26.304 -90.982 30.349 1.00 15.96 51 ILE C N 1
ATOM 1620 C CA . ILE C 1 51 ? -26.341 -92.364 30.800 1.00 17.45 51 ILE C CA 1
ATOM 1621 C C . ILE C 1 51 ? -25.208 -92.685 31.768 1.00 16.72 51 ILE C C 1
ATOM 1622 O O . ILE C 1 51 ? -25.410 -93.417 32.738 1.00 16.49 51 ILE C O 1
ATOM 1627 N N . THR C 1 52 ? -24.035 -92.106 31.534 1.00 15.54 52 THR C N 1
ATOM 1628 C CA . THR C 1 52 ? -22.941 -92.243 32.487 1.00 22.08 52 THR C CA 1
ATOM 1629 C C . THR C 1 52 ? -23.312 -91.603 33.835 1.00 18.82 52 THR C C 1
ATOM 1630 O O . THR C 1 52 ? -22.972 -92.126 34.894 1.00 30.75 52 THR C O 1
ATOM 1633 N N . LEU C 1 53 ? -23.982 -90.454 33.799 1.00 17.76 53 LEU C N 1
ATOM 1634 C CA . LEU C 1 53 ? -24.491 -89.840 35.028 1.00 16.17 53 LEU C CA 1
ATOM 1635 C C . LEU C 1 53 ? -25.613 -90.651 35.686 1.00 16.41 53 LEU C C 1
ATOM 1636 O O . LEU C 1 53 ? -25.700 -90.714 36.901 1.00 20.58 53 LEU C O 1
ATOM 1641 N N . TRP C 1 54 ? -26.489 -91.258 34.888 1.00 16.91 54 TRP C N 1
ATOM 1642 C CA . TRP C 1 54 ? -27.504 -92.147 35.444 1.00 16.64 54 TRP C CA 1
ATOM 1643 C C . TRP C 1 54 ? -26.834 -93.320 36.174 1.00 20.59 54 TRP C C 1
ATOM 1644 O O . TRP C 1 54 ? -27.306 -93.776 37.209 1.00 17.42 54 TRP C O 1
ATOM 1655 N N . PHE C 1 55 ? -25.726 -93.806 35.622 1.00 16.25 55 PHE C N 1
ATOM 1656 C CA . PHE C 1 55 ? -24.943 -94.822 36.295 1.00 20.09 55 PHE C CA 1
ATOM 1657 C C . PHE C 1 55 ? -24.497 -94.386 37.694 1.00 23.10 55 PHE C C 1
ATOM 1658 O O . PHE C 1 55 ? -24.717 -95.098 38.663 1.00 16.78 55 PHE C O 1
ATOM 1666 N N . PHE C 1 56 ? -23.878 -93.215 37.784 1.00 16.45 56 PHE C N 1
ATOM 1667 C CA . PHE C 1 56 ? -23.412 -92.654 39.055 1.00 16.75 56 PHE C CA 1
ATOM 1668 C C . PHE C 1 56 ? -24.553 -92.545 40.043 1.00 20.04 56 PHE C C 1
ATOM 1669 O O . PHE C 1 56 ? -24.444 -92.948 41.207 1.00 20.94 56 PHE C O 1
ATOM 1677 N N . TYR C 1 57 ? -25.654 -91.991 39.558 1.00 29.05 57 TYR C N 1
ATOM 1678 C CA . TYR C 1 57 ? -26.893 -91.880 40.315 1.00 24.57 57 TYR C CA 1
ATOM 1679 C C . TYR C 1 57 ? -27.350 -93.237 40.882 1.00 26.05 57 TYR C C 1
ATOM 1680 O O . TYR C 1 57 ? -27.736 -93.342 42.045 1.00 18.55 57 TYR C O 1
ATOM 1689 N N . GLY C 1 58 ? -27.323 -94.273 40.048 1.00 17.71 58 GLY C N 1
ATOM 1690 C CA . GLY C 1 58 ? -27.707 -95.597 40.502 1.00 17.94 58 GLY C CA 1
ATOM 1691 C C . GLY C 1 58 ? -26.817 -96.091 41.636 1.00 24.40 58 GLY C C 1
ATOM 1692 O O . GLY C 1 58 ? -27.255 -96.771 42.569 1.00 26.74 58 GLY C O 1
ATOM 1693 N N . VAL C 1 59 ? -25.539 -95.771 41.533 1.00 17.88 59 VAL C N 1
ATOM 1694 C CA . VAL C 1 59 ? -24.591 -96.162 42.547 1.00 22.23 59 VAL C CA 1
ATOM 1695 C C . VAL C 1 59 ? -24.860 -95.444 43.870 1.00 23.43 59 VAL C C 1
ATOM 1696 O O . VAL C 1 59 ? -24.806 -96.071 44.917 1.00 20.91 59 VAL C O 1
ATOM 1700 N N . LEU C 1 60 ? -25.149 -94.142 43.821 1.00 18.77 60 LEU C N 1
ATOM 1701 C CA . LEU C 1 60 ? -25.431 -93.378 45.037 1.00 19.40 60 LEU C CA 1
ATOM 1702 C C . LEU C 1 60 ? -26.685 -93.874 45.785 1.00 33.32 60 LEU C C 1
ATOM 1703 O O . LEU C 1 60 ? -26.668 -94.022 47.013 1.00 36.14 60 LEU C O 1
ATOM 1708 N N . ILE C 1 61 ? -27.773 -94.107 45.054 1.00 23.57 61 ILE C N 1
ATOM 1709 C CA . ILE C 1 61 ? -29.027 -94.577 45.652 1.00 20.46 61 ILE C CA 1
ATOM 1710 C C . ILE C 1 61 ? -29.010 -96.102 45.827 1.00 25.00 61 ILE C C 1
ATOM 1711 O O . ILE C 1 61 ? -30.006 -96.701 46.233 1.00 26.35 61 ILE C O 1
ATOM 1716 N N . LYS C 1 62 ? -27.894 -96.723 45.454 1.00 21.04 62 LYS C N 1
ATOM 1717 C CA . LYS C 1 62 ? -27.708 -98.155 45.588 1.00 22.94 62 LYS C CA 1
ATOM 1718 C C . LYS C 1 62 ? -28.743 -99.008 44.870 1.00 33.76 62 LYS C C 1
ATOM 1719 O O . LYS C 1 62 ? -29.280 -99.941 45.457 1.00 48.00 62 LYS C O 1
ATOM 1725 N N . GLU C 1 63 ? -29.031 -98.704 43.612 1.00 32.58 63 GLU C N 1
ATOM 1726 C CA . GLU C 1 63 ? -30.027 -99.484 42.867 1.00 25.47 63 GLU C CA 1
ATOM 1727 C C . GLU C 1 63 ? -29.456 -100.228 41.668 1.00 24.33 63 GLU C C 1
ATOM 1728 O O . GLU C 1 63 ? -29.147 -99.618 40.643 1.00 29.15 63 GLU C O 1
ATOM 1734 N N . ILE C 1 64 ? -29.344 -101.544 41.802 1.00 24.74 64 ILE C N 1
ATOM 1735 C CA . ILE C 1 64 ? -28.785 -102.418 40.777 1.00 18.69 64 ILE C CA 1
ATOM 1736 C C . ILE C 1 64 ? -29.422 -102.308 39.382 1.00 20.88 64 ILE C C 1
ATOM 1737 O O . ILE C 1 64 ? -28.716 -102.397 38.381 1.00 24.18 64 ILE C O 1
ATOM 1742 N N . PRO C 1 65 ? -30.756 -102.180 39.294 1.00 27.19 65 PRO C N 1
ATOM 1743 C CA . PRO C 1 65 ? -31.258 -102.079 37.909 1.00 27.37 65 PRO C CA 1
ATOM 1744 C C . PRO C 1 65 ? -30.801 -100.800 37.171 1.00 29.47 65 PRO C C 1
ATOM 1745 O O . PRO C 1 65 ? -30.524 -100.848 35.959 1.00 17.61 65 PRO C O 1
ATOM 1749 N N . VAL C 1 66 ? -30.700 -99.682 37.893 1.00 23.14 66 VAL C N 1
ATOM 1750 C CA . VAL C 1 66 ? -30.195 -98.442 37.303 1.00 23.54 66 VAL C CA 1
ATOM 1751 C C . VAL C 1 66 ? -28.741 -98.602 36.879 1.00 24.52 66 VAL C C 1
ATOM 1752 O O . VAL C 1 66 ? -28.340 -98.210 35.778 1.00 21.31 66 VAL C O 1
ATOM 1756 N N . ILE C 1 67 ? -27.960 -99.220 37.750 1.00 23.35 67 ILE C N 1
ATOM 1757 C CA . ILE C 1 67 ? -26.564 -99.472 37.455 1.00 19.75 67 ILE C CA 1
ATOM 1758 C C . ILE C 1 67 ? -26.378 -100.315 36.184 1.00 21.73 67 ILE C C 1
ATOM 1759 O O . ILE C 1 67 ? -25.675 -99.922 35.259 1.00 16.31 67 ILE C O 1
ATOM 1764 N N . LEU C 1 68 ? -27.010 -101.476 36.153 1.00 16.87 68 LEU C N 1
ATOM 1765 C CA . LEU C 1 68 ? -26.829 -102.420 35.073 1.00 21.97 68 LEU C CA 1
ATOM 1766 C C . LEU C 1 68 ? -27.294 -101.876 33.714 1.00 21.39 68 LEU C C 1
ATOM 1767 O O . LEU C 1 68 ? -26.577 -101.948 32.709 1.00 23.04 68 LEU C O 1
ATOM 1772 N N . ALA C 1 69 ? -28.506 -101.345 33.684 1.00 20.60 69 ALA C N 1
ATOM 1773 C CA . ALA C 1 69 ? -29.069 -100.867 32.431 1.00 22.80 69 ALA C CA 1
ATOM 1774 C C . ALA C 1 69 ? -28.184 -99.800 31.810 1.00 23.50 69 ALA C C 1
ATOM 1775 O O . ALA C 1 69 ? -28.060 -99.710 30.587 1.00 25.42 69 ALA C O 1
ATOM 1777 N N . ASN C 1 70 ? -27.602 -98.960 32.646 1.00 16.27 70 ASN C N 1
ATOM 1778 C CA . ASN C 1 70 ? -26.850 -97.856 32.094 1.00 27.09 70 ASN C CA 1
ATOM 1779 C C . ASN C 1 70 ? -25.462 -98.249 31.588 1.00 25.83 70 ASN C C 1
ATOM 1780 O O . ASN C 1 70 ? -25.058 -97.846 30.485 1.00 18.19 70 ASN C O 1
ATOM 1785 N N . LEU C 1 71 ? -24.780 -99.123 32.315 1.00 18.39 71 LEU C N 1
ATOM 1786 C CA . LEU C 1 71 ? -23.500 -99.625 31.836 1.00 15.53 71 LEU C CA 1
ATOM 1787 C C . LEU C 1 71 ? -23.664 -100.304 30.482 1.00 25.30 71 LEU C C 1
ATOM 1788 O O . LEU C 1 71 ? -22.909 -100.046 29.552 1.00 15.40 71 LEU C O 1
ATOM 1793 N N . ILE C 1 72 ? -24.643 -101.194 30.387 1.00 16.96 72 ILE C N 1
ATOM 1794 C CA . ILE C 1 72 ? -24.842 -101.939 29.172 1.00 15.83 72 ILE C CA 1
ATOM 1795 C C . ILE C 1 72 ? -25.361 -101.059 28.030 1.00 25.64 72 ILE C C 1
ATOM 1796 O O . ILE C 1 72 ? -24.949 -101.244 26.883 1.00 27.92 72 ILE C O 1
ATOM 1801 N N . SER C 1 73 ? -26.274 -100.125 28.301 1.00 23.99 73 SER C N 1
ATOM 1802 C CA . SER C 1 73 ? -26.697 -99.198 27.231 1.00 19.68 73 SER C CA 1
ATOM 1803 C C . SER C 1 73 ? -25.502 -98.425 26.669 1.00 18.81 73 SER C C 1
ATOM 1804 O O . SER C 1 73 ? -25.413 -98.190 25.473 1.00 17.42 73 SER C O 1
ATOM 1807 N N . LEU C 1 74 ? -24.593 -98.033 27.557 1.00 15.59 74 LEU C N 1
ATOM 1808 C CA . LEU C 1 74 ? -23.388 -97.302 27.182 1.00 18.02 74 LEU C CA 1
ATOM 1809 C C . LEU C 1 74 ? -22.531 -98.081 26.175 1.00 15.46 74 LEU C C 1
ATOM 1810 O O . LEU C 1 74 ? -21.994 -97.507 25.236 1.00 22.67 74 LEU C O 1
ATOM 1815 N N . ILE C 1 75 ? -22.376 -99.383 26.392 1.00 15.46 75 ILE C N 1
ATOM 1816 C CA . ILE C 1 75 ? -21.697 -100.234 25.435 1.00 15.56 75 ILE C CA 1
ATOM 1817 C C . ILE C 1 75 ? -22.401 -100.228 24.099 1.00 19.29 75 ILE C C 1
ATOM 1818 O O . ILE C 1 75 ? -21.775 -100.061 23.055 1.00 24.83 75 ILE C O 1
ATOM 1823 N N . LEU C 1 76 ? -23.714 -100.406 24.137 1.00 19.43 76 LEU C N 1
ATOM 1824 C CA . LEU C 1 76 ? -24.490 -100.481 22.911 1.00 21.44 76 LEU C CA 1
ATOM 1825 C C . LEU C 1 76 ? -24.508 -99.132 22.185 1.00 21.59 76 LEU C C 1
ATOM 1826 O O . LEU C 1 76 ? -24.403 -99.068 20.957 1.00 16.75 76 LEU C O 1
ATOM 1831 N N . ILE C 1 77 ? -24.588 -98.051 22.957 1.00 20.66 77 ILE C N 1
ATOM 1832 C CA . ILE C 1 77 ? -24.604 -96.714 22.375 1.00 24.82 77 ILE C CA 1
ATOM 1833 C C . ILE C 1 77 ? -23.285 -96.417 21.710 1.00 30.28 77 ILE C C 1
ATOM 1834 O O . ILE C 1 77 ? -23.246 -95.864 20.610 1.00 31.90 77 ILE C O 1
ATOM 1839 N N . PHE C 1 78 ? -22.201 -96.832 22.355 1.00 26.50 78 PHE C N 1
ATOM 1840 C CA . PHE C 1 78 ? -20.902 -96.682 21.744 1.00 21.33 78 PHE C CA 1
ATOM 1841 C C . PHE C 1 78 ? -20.830 -97.415 20.399 1.00 21.65 78 PHE C C 1
ATOM 1842 O O . PHE C 1 78 ? -20.224 -96.900 19.459 1.00 19.84 78 PHE C O 1
ATOM 1850 N N . LEU C 1 79 ? -21.409 -98.606 20.291 1.00 16.56 79 LEU C N 1
ATOM 1851 C CA . LEU C 1 79 ? -21.404 -99.264 18.982 1.00 21.14 79 LEU C CA 1
ATOM 1852 C C . LEU C 1 79 ? -21.997 -98.376 17.931 1.00 17.41 79 LEU C C 1
ATOM 1853 O O . LEU C 1 79 ? -21.430 -98.214 16.862 1.00 27.60 79 LEU C O 1
ATOM 1858 N N . ILE C 1 80 ? -23.146 -97.798 18.265 1.00 23.89 80 ILE C N 1
ATOM 1859 C CA . ILE C 1 80 ? -23.893 -96.963 17.351 1.00 17.82 80 ILE C CA 1
ATOM 1860 C C . ILE C 1 80 ? -23.078 -95.751 16.951 1.00 17.88 80 ILE C C 1
ATOM 1861 O O . ILE C 1 80 ? -23.032 -95.411 15.769 1.00 18.38 80 ILE C O 1
ATOM 1866 N N . ILE C 1 81 ? -22.428 -95.113 17.922 1.00 17.43 81 ILE C N 1
ATOM 1867 C CA . ILE C 1 81 ? -21.569 -93.963 17.626 1.00 30.96 81 ILE C CA 1
ATOM 1868 C C . ILE C 1 81 ? -20.438 -94.364 16.660 1.00 30.46 81 ILE C C 1
ATOM 1869 O O . ILE C 1 81 ? -20.143 -93.659 15.692 1.00 29.14 81 ILE C O 1
ATOM 1874 N N . PHE C 1 82 ? -19.830 -95.515 16.927 1.00 24.83 82 PHE C N 1
ATOM 1875 C CA . PHE C 1 82 ? -18.744 -96.049 16.110 1.00 17.88 82 PHE C CA 1
ATOM 1876 C C . PHE C 1 82 ? -19.187 -96.317 14.649 1.00 31.77 82 PHE C C 1
ATOM 1877 O O . PHE C 1 82 ? -18.433 -96.049 13.711 1.00 25.54 82 PHE C O 1
ATOM 1885 N N . MET C 1 83 ? -20.385 -96.871 14.461 1.00 18.74 83 MET C N 1
ATOM 1886 C CA . MET C 1 83 ? -20.907 -97.119 13.119 1.00 19.46 83 MET C CA 1
ATOM 1887 C C . MET C 1 83 ? -21.395 -95.855 12.400 1.00 26.40 83 MET C C 1
ATOM 1888 O O . MET C 1 83 ? -21.333 -95.766 11.163 1.00 21.17 83 MET C O 1
ATOM 1893 N N . LYS C 1 84 ? -21.894 -94.890 13.166 1.00 24.79 84 LYS C N 1
ATOM 1894 C CA . LYS C 1 84 ? -22.214 -93.585 12.606 1.00 27.40 84 LYS C CA 1
ATOM 1895 C C . LYS C 1 84 ? -20.944 -92.955 12.008 1.00 32.03 84 LYS C C 1
ATOM 1896 O O . LYS C 1 84 ? -20.965 -92.456 10.881 1.00 28.01 84 LYS C O 1
ATOM 1902 N N . ILE C 1 85 ? -19.832 -93.019 12.742 1.00 33.06 85 ILE C N 1
ATOM 1903 C CA . ILE C 1 85 ? -18.559 -92.497 12.237 1.00 29.52 85 ILE C CA 1
ATOM 1904 C C . ILE C 1 85 ? -17.969 -93.349 11.109 1.00 31.01 85 ILE C C 1
ATOM 1905 O O . ILE C 1 85 ? -17.474 -92.809 10.121 1.00 35.58 85 ILE C O 1
ATOM 1910 N N . ARG C 1 86 ? -18.064 -94.672 11.229 1.00 30.96 86 ARG C N 1
ATOM 1911 C CA . ARG C 1 86 ? -17.554 -95.585 10.200 1.00 29.98 86 ARG C CA 1
ATOM 1912 C C . ARG C 1 86 ? -18.264 -95.488 8.862 1.00 35.85 86 ARG C C 1
ATOM 1913 O O . ARG C 1 86 ? -17.610 -95.527 7.828 1.00 40.64 86 ARG C O 1
ATOM 1921 N N . TYR C 1 87 ? -19.586 -95.334 8.870 1.00 35.53 87 TYR C N 1
ATOM 1922 C CA . TYR C 1 87 ? -20.344 -95.326 7.622 1.00 30.02 87 TYR C CA 1
ATOM 1923 C C . TYR C 1 87 ? -20.613 -93.935 7.104 1.00 31.99 87 TYR C C 1
ATOM 1924 O O . TYR C 1 87 ? -21.156 -93.767 6.016 1.00 43.78 87 TYR C O 1
ATOM 1933 N N . GLY C 1 88 ? -20.199 -92.933 7.862 1.00 22.75 88 GLY C N 1
ATOM 1934 C CA . GLY C 1 88 ? -20.239 -91.573 7.376 1.00 23.20 88 GLY C CA 1
ATOM 1935 C C . GLY C 1 88 ? -19.273 -91.396 6.221 1.00 44.36 88 GLY C C 1
ATOM 1936 O O . GLY C 1 88 ? -19.502 -90.576 5.331 1.00 57.66 88 GLY C O 1
ATOM 1937 N N . ASP D 1 6 ? -13.397 -74.019 13.647 1.00 59.24 6 ASP D N 1
ATOM 1938 C CA . ASP D 1 6 ? -12.563 -73.769 14.813 1.00 45.03 6 ASP D CA 1
ATOM 1939 C C . ASP D 1 6 ? -13.156 -74.515 15.985 1.00 41.98 6 ASP D C 1
ATOM 1940 O O . ASP D 1 6 ? -12.554 -74.613 17.048 1.00 47.84 6 ASP D O 1
ATOM 1942 N N . LEU D 1 7 ? -14.333 -75.080 15.759 1.00 35.53 7 LEU D N 1
ATOM 1943 C CA . LEU D 1 7 ? -15.049 -75.801 16.791 1.00 33.28 7 LEU D CA 1
ATOM 1944 C C . LEU D 1 7 ? -14.240 -76.900 17.427 1.00 35.02 7 LEU D C 1
ATOM 1945 O O . LEU D 1 7 ? -14.166 -76.971 18.639 1.00 42.28 7 LEU D O 1
ATOM 1950 N N . ASN D 1 8 ? -13.633 -77.749 16.610 1.00 38.30 8 ASN D N 1
ATOM 1951 C CA . ASN D 1 8 ? -12.873 -78.883 17.123 1.00 29.51 8 ASN D CA 1
ATOM 1952 C C . ASN D 1 8 ? -11.787 -78.496 18.096 1.00 26.00 8 ASN D C 1
ATOM 1953 O O . ASN D 1 8 ? -11.677 -79.063 19.174 1.00 37.61 8 ASN D O 1
ATOM 1958 N N . ASN D 1 9 ? -10.982 -77.528 17.706 1.00 20.15 9 ASN D N 1
ATOM 1959 C CA . ASN D 1 9 ? -9.848 -77.132 18.517 1.00 36.04 9 ASN D CA 1
ATOM 1960 C C . ASN D 1 9 ? -10.283 -76.387 19.774 1.00 34.24 9 ASN D C 1
ATOM 1961 O O . ASN D 1 9 ? -9.659 -76.503 20.823 1.00 37.45 9 ASN D O 1
ATOM 1966 N N . LEU D 1 10 ? -11.371 -75.637 19.658 1.00 27.86 10 LEU D N 1
ATOM 1967 C CA . LEU D 1 10 ? -11.966 -74.949 20.795 1.00 23.08 10 LEU D CA 1
ATOM 1968 C C . LEU D 1 10 ? -12.349 -75.940 21.878 1.00 19.11 10 LEU D C 1
ATOM 1969 O O . LEU D 1 10 ? -11.937 -75.808 23.026 1.00 20.23 10 LEU D O 1
ATOM 1974 N N . ILE D 1 11 ? -13.096 -76.967 21.500 1.00 18.85 11 ILE D N 1
ATOM 1975 C CA . ILE D 1 11 ? -13.529 -77.947 22.476 1.00 21.58 11 ILE D CA 1
ATOM 1976 C C . ILE D 1 11 ? -12.312 -78.639 23.076 1.00 30.12 11 ILE D C 1
ATOM 1977 O O . ILE D 1 11 ? -12.215 -78.791 24.291 1.00 29.61 11 ILE D O 1
ATOM 1982 N N . GLY D 1 12 ? -11.369 -78.998 22.207 1.00 30.66 12 GLY D N 1
ATOM 1983 C CA . GLY D 1 12 ? -10.154 -79.696 22.584 1.00 21.96 12 GLY D CA 1
ATOM 1984 C C . GLY D 1 12 ? -9.320 -78.876 23.543 1.00 27.87 12 GLY D C 1
ATOM 1985 O O . GLY D 1 12 ? -8.781 -79.408 24.519 1.00 24.53 12 GLY D O 1
ATOM 1986 N N . ILE D 1 13 ? -9.179 -77.585 23.246 1.00 21.60 13 ILE D N 1
ATOM 1987 C CA . ILE D 1 13 ? -8.414 -76.710 24.122 1.00 24.06 13 ILE D CA 1
ATOM 1988 C C . ILE D 1 13 ? -9.122 -76.605 25.481 1.00 23.41 13 ILE D C 1
ATOM 1989 O O . ILE D 1 13 ? -8.474 -76.629 26.531 1.00 23.59 13 ILE D O 1
ATOM 1994 N N . ILE D 1 14 ? -10.450 -76.491 25.452 1.00 21.58 14 ILE D N 1
ATOM 1995 C CA . ILE D 1 14 ? -11.237 -76.395 26.676 1.00 20.25 14 ILE D CA 1
ATOM 1996 C C . ILE D 1 14 ? -11.136 -77.688 27.479 1.00 23.80 14 ILE D C 1
ATOM 1997 O O . ILE D 1 14 ? -10.929 -77.657 28.699 1.00 25.31 14 ILE D O 1
ATOM 2002 N N . ALA D 1 15 ? -11.262 -78.822 26.791 1.00 24.85 15 ALA D N 1
ATOM 2003 C CA . ALA D 1 15 ? -11.086 -80.131 27.422 1.00 22.53 15 ALA D CA 1
ATOM 2004 C C . ALA D 1 15 ? -9.729 -80.246 28.124 1.00 18.65 15 ALA D C 1
ATOM 2005 O O . ALA D 1 15 ? -9.650 -80.655 29.280 1.00 21.27 15 ALA D O 1
ATOM 2007 N N . GLY D 1 16 ? -8.672 -79.862 27.415 1.00 17.42 16 GLY D N 1
ATOM 2008 C CA . GLY D 1 16 ? -7.311 -79.943 27.919 1.00 17.57 16 GLY D CA 1
ATOM 2009 C C . GLY D 1 16 ? -6.963 -78.982 29.038 1.00 22.33 16 GLY D C 1
ATOM 2010 O O . GLY D 1 16 ? -6.187 -79.307 29.925 1.00 21.74 16 GLY D O 1
ATOM 2011 N N . ALA D 1 17 ? -7.491 -77.772 28.979 1.00 18.04 17 ALA D N 1
ATOM 2012 C CA . ALA D 1 17 ? -7.284 -76.848 30.075 1.00 25.17 17 ALA D CA 1
ATOM 2013 C C . ALA D 1 17 ? -7.924 -77.411 31.339 1.00 22.52 17 ALA D C 1
ATOM 2014 O O . ALA D 1 17 ? -7.378 -77.275 32.427 1.00 29.85 17 ALA D O 1
ATOM 2016 N N . ILE D 1 18 ? -9.100 -78.015 31.202 1.00 20.11 18 ILE D N 1
ATOM 2017 C CA . ILE D 1 18 ? -9.807 -78.519 32.370 1.00 22.25 18 ILE D CA 1
ATOM 2018 C C . ILE D 1 18 ? -9.126 -79.748 32.970 1.00 21.20 18 ILE D C 1
ATOM 2019 O O . ILE D 1 18 ? -8.926 -79.801 34.185 1.00 19.87 18 ILE D O 1
ATOM 2024 N N . THR D 1 19 ? -8.764 -80.736 32.150 1.00 17.94 19 THR D N 1
ATOM 2025 C CA . THR D 1 19 ? -8.151 -81.943 32.726 1.00 20.42 19 THR D CA 1
ATOM 2026 C C . THR D 1 19 ? -6.752 -81.663 33.262 1.00 17.35 19 THR D C 1
ATOM 2027 O O . THR D 1 19 ? -6.348 -82.230 34.269 1.00 18.66 19 THR D O 1
ATOM 2031 N N . THR D 1 20 ? -6.009 -80.787 32.592 1.00 19.44 20 THR D N 1
ATOM 2032 C CA . THR D 1 20 ? -4.676 -80.433 33.069 1.00 22.94 20 THR D CA 1
ATOM 2033 C C . THR D 1 20 ? -4.763 -79.698 34.387 1.00 25.03 20 THR D C 1
ATOM 2034 O O . THR D 1 20 ? -4.079 -80.044 35.347 1.00 23.64 20 THR D O 1
ATOM 2038 N N . SER D 1 21 ? -5.631 -78.698 34.438 1.00 22.61 21 SER D N 1
ATOM 2039 C CA . SER D 1 21 ? -5.732 -77.863 35.628 1.00 24.34 21 SER D CA 1
ATOM 2040 C C . SER D 1 21 ? -6.388 -78.645 36.764 1.00 20.63 21 SER D C 1
ATOM 2041 O O . SER D 1 21 ? -6.228 -78.296 37.922 1.00 25.06 21 SER D O 1
ATOM 2044 N N . ALA D 1 22 ? -7.086 -79.732 36.431 1.00 22.91 22 ALA D N 1
ATOM 2045 C CA . ALA D 1 22 ? -7.708 -80.582 37.451 1.00 24.16 22 ALA D CA 1
ATOM 2046 C C . ALA D 1 22 ? -6.656 -81.139 38.403 1.00 27.75 22 ALA D C 1
ATOM 2047 O O . ALA D 1 22 ? -6.944 -81.397 39.568 1.00 28.26 22 ALA D O 1
ATOM 2049 N N . LEU D 1 23 ? -5.432 -81.286 37.906 1.00 19.26 23 LEU D N 1
ATOM 2050 C CA . LEU D 1 23 ? -4.329 -81.810 38.695 1.00 26.75 23 LEU D CA 1
ATOM 2051 C C . LEU D 1 23 ? -3.865 -80.826 39.766 1.00 28.88 23 LEU D C 1
ATOM 2052 O O . LEU D 1 23 ? -3.208 -81.209 40.746 1.00 19.83 23 LEU D O 1
ATOM 2057 N N . ILE D 1 24 ? -4.162 -79.549 39.550 1.00 20.67 24 ILE D N 1
ATOM 2058 C CA . ILE D 1 24 ? -3.720 -78.517 40.482 1.00 27.56 24 ILE D CA 1
ATOM 2059 C C . ILE D 1 24 ? -4.247 -78.678 41.928 1.00 27.66 24 ILE D C 1
ATOM 2060 O O . ILE D 1 24 ? -3.443 -78.684 42.866 1.00 28.22 24 ILE D O 1
ATOM 2065 N N . PRO D 1 25 ? -5.572 -78.860 42.119 1.00 31.05 25 PRO D N 1
ATOM 2066 C CA . PRO D 1 25 ? -6.054 -78.989 43.505 1.00 25.61 25 PRO D CA 1
ATOM 2067 C C . PRO D 1 25 ? -5.402 -80.131 44.258 1.00 26.74 25 PRO D C 1
ATOM 2068 O O . PRO D 1 25 ? -5.224 -80.061 45.481 1.00 22.53 25 PRO D O 1
ATOM 2072 N N . GLN D 1 26 ? -5.049 -81.180 43.523 1.00 26.63 26 GLN D N 1
ATOM 2073 C CA . GLN D 1 26 ? -4.434 -82.333 44.144 1.00 26.65 26 GLN D CA 1
ATOM 2074 C C . GLN D 1 26 ? -3.034 -81.970 44.607 1.00 28.93 26 GLN D C 1
ATOM 2075 O O . GLN D 1 26 ? -2.651 -82.305 45.733 1.00 36.35 26 GLN D O 1
ATOM 2081 N N . ALA D 1 27 ? -2.291 -81.246 43.777 1.00 21.22 27 ALA D N 1
ATOM 2082 C CA . ALA D 1 27 ? -0.962 -80.761 44.179 1.00 21.87 27 ALA D CA 1
ATOM 2083 C C . ALA D 1 27 ? -1.009 -79.844 45.399 1.00 25.77 27 ALA D C 1
ATOM 2084 O O . ALA D 1 27 ? -0.253 -80.034 46.359 1.00 23.28 27 ALA D O 1
ATOM 2086 N N . LEU D 1 28 ? -1.883 -78.844 45.337 1.00 23.11 28 LEU D N 1
ATOM 2087 C CA . LEU D 1 28 ? -2.015 -77.858 46.400 1.00 28.42 28 LEU D CA 1
ATOM 2088 C C . LEU D 1 28 ? -2.412 -78.488 47.742 1.00 32.37 28 LEU D C 1
ATOM 2089 O O . LEU D 1 28 ? -1.900 -78.100 48.794 1.00 30.71 28 LEU D O 1
ATOM 2094 N N . LYS D 1 29 ? -3.294 -79.482 47.689 1.00 23.29 29 LYS D N 1
ATOM 2095 C CA . LYS D 1 29 ? -3.789 -80.127 48.896 1.00 23.72 29 LYS D CA 1
ATOM 2096 C C . LYS D 1 29 ? -2.634 -80.829 49.567 1.00 30.11 29 LYS D C 1
ATOM 2097 O O . LYS D 1 29 ? -2.401 -80.651 50.761 1.00 34.75 29 LYS D O 1
ATOM 2103 N N . ILE D 1 30 ? -1.871 -81.568 48.768 1.00 23.83 30 ILE D N 1
ATOM 2104 C CA . ILE D 1 30 ? -0.694 -82.265 49.252 1.00 24.33 30 ILE D CA 1
ATOM 2105 C C . ILE D 1 30 ? 0.304 -81.284 49.808 1.00 28.01 30 ILE D C 1
ATOM 2106 O O . ILE D 1 30 ? 0.880 -81.519 50.874 1.00 30.55 30 ILE D O 1
ATOM 2111 N N . TYR D 1 31 ? 0.473 -80.165 49.106 1.00 29.80 31 TYR D N 1
ATOM 2112 C CA . TYR D 1 31 ? 1.419 -79.140 49.522 1.00 25.81 31 TYR D CA 1
ATOM 2113 C C . TYR D 1 31 ? 1.035 -78.491 50.832 1.00 26.67 31 TYR D C 1
ATOM 2114 O O . TYR D 1 31 ? 1.881 -78.274 51.698 1.00 27.58 31 TYR D O 1
ATOM 2123 N N . LYS D 1 32 ? -0.245 -78.184 50.970 1.00 26.43 32 LYS D N 1
ATOM 2124 C CA . LYS D 1 32 ? -0.731 -77.487 52.148 1.00 28.85 32 LYS D CA 1
ATOM 2125 C C . LYS D 1 32 ? -0.716 -78.411 53.347 1.00 31.28 32 LYS D C 1
ATOM 2126 O O . LYS D 1 32 ? -0.404 -77.998 54.461 1.00 30.31 32 LYS D O 1
ATOM 2132 N N . THR D 1 33 ? -1.017 -79.675 53.105 1.00 27.34 33 THR D N 1
ATOM 2133 C CA . THR D 1 33 ? -1.128 -80.614 54.190 1.00 27.92 33 THR D CA 1
ATOM 2134 C C . THR D 1 33 ? 0.133 -81.427 54.452 1.00 37.30 33 THR D C 1
ATOM 2135 O O . THR D 1 33 ? 0.212 -82.091 55.480 1.00 48.01 33 THR D O 1
ATOM 2139 N N . LYS D 1 34 ? 1.109 -81.391 53.547 1.00 35.01 34 LYS D N 1
ATOM 2140 C CA . LYS D 1 34 ? 2.329 -82.184 53.723 1.00 28.36 34 LYS D CA 1
ATOM 2141 C C . LYS D 1 34 ? 1.992 -83.648 53.927 1.00 37.79 34 LYS D C 1
ATOM 2142 O O . LYS D 1 34 ? 2.684 -84.376 54.630 1.00 38.91 34 LYS D O 1
ATOM 2148 N N . SER D 1 35 ? 0.900 -84.068 53.312 1.00 34.95 35 SER D N 1
ATOM 2149 C CA . SER D 1 35 ? 0.409 -85.426 53.455 1.00 45.38 35 SER D CA 1
ATOM 2150 C C . SER D 1 35 ? -0.152 -85.952 52.139 1.00 38.41 35 SER D C 1
ATOM 2151 O O . SER D 1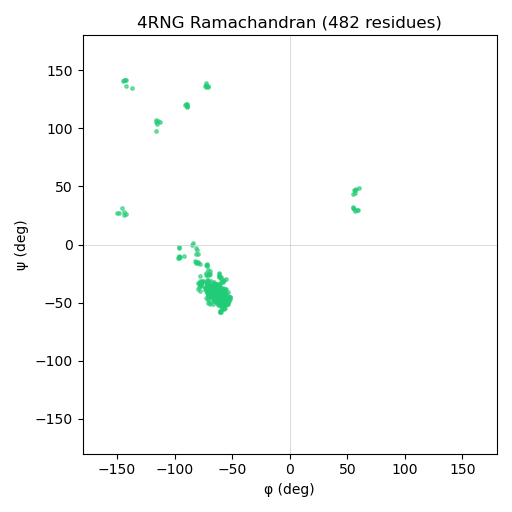 35 ? -0.878 -85.236 51.450 1.00 28.96 35 SER D O 1
ATOM 2154 N N . ALA D 1 36 ? 0.178 -87.201 51.811 1.00 35.39 36 ALA D N 1
ATOM 2155 C CA . ALA D 1 36 ? -0.279 -87.838 50.575 1.00 26.03 36 ALA D CA 1
ATOM 2156 C C . ALA D 1 36 ? -0.474 -89.346 50.741 1.00 26.88 36 ALA D C 1
ATOM 2157 O O . ALA D 1 36 ? -0.367 -90.098 49.782 1.00 32.25 36 ALA D O 1
ATOM 2159 N N . ARG D 1 37 ? -0.765 -89.775 51.962 1.00 31.30 37 ARG D N 1
ATOM 2160 C CA . ARG D 1 37 ? -0.882 -91.191 52.293 1.00 29.88 37 ARG D CA 1
ATOM 2161 C C . ARG D 1 37 ? -1.882 -91.925 51.435 1.00 28.13 37 ARG D C 1
ATOM 2162 O O . ARG D 1 37 ? -1.590 -92.998 50.923 1.00 30.95 37 ARG D O 1
ATOM 2170 N N . ASP D 1 38 ? -3.058 -91.320 51.282 1.00 26.78 38 ASP D N 1
ATOM 2171 C CA . ASP D 1 38 ? -4.199 -91.948 50.624 1.00 28.61 38 ASP D CA 1
ATOM 2172 C C . ASP D 1 38 ? -4.098 -91.858 49.116 1.00 28.52 38 ASP D C 1
ATOM 2173 O O . ASP D 1 38 ? -4.832 -92.540 48.393 1.00 26.56 38 ASP D O 1
ATOM 2178 N N . VAL D 1 39 ? -3.215 -90.982 48.646 1.00 34.52 39 VAL D N 1
ATOM 2179 C CA . VAL D 1 39 ? -2.999 -90.802 47.217 1.00 29.81 39 VAL D CA 1
ATOM 2180 C C . VAL D 1 39 ? -2.251 -92.010 46.701 1.00 30.64 39 VAL D C 1
ATOM 2181 O O . VAL D 1 39 ? -1.280 -92.460 47.328 1.00 25.36 39 VAL D O 1
ATOM 2185 N N . SER D 1 40 ? -2.689 -92.520 45.556 1.00 20.66 40 SER D N 1
ATOM 2186 C CA . SER D 1 40 ? -2.105 -93.724 44.981 1.00 28.91 40 SER D CA 1
ATOM 2187 C C . SER D 1 40 ? -0.941 -93.398 44.073 1.00 20.44 40 SER D C 1
ATOM 2188 O O . SER D 1 40 ? -1.106 -92.710 43.073 1.00 24.03 40 SER D O 1
ATOM 2191 N N . LEU D 1 41 ? 0.239 -93.902 44.400 1.00 20.95 41 LEU D N 1
ATOM 2192 C CA . LEU D 1 41 ? 1.387 -93.624 43.552 1.00 23.97 41 LEU D CA 1
ATOM 2193 C C . LEU D 1 41 ? 1.247 -94.385 42.235 1.00 25.20 41 LEU D C 1
ATOM 2194 O O . LEU D 1 41 ? 1.569 -93.861 41.171 1.00 28.69 41 LEU D O 1
ATOM 2199 N N . ALA D 1 42 ? 0.722 -95.604 42.308 1.00 20.24 42 ALA D N 1
ATOM 2200 C CA . ALA D 1 42 ? 0.554 -96.418 41.119 1.00 19.76 42 ALA D CA 1
ATOM 2201 C C . ALA D 1 42 ? -0.238 -95.666 40.070 1.00 23.14 42 ALA D C 1
ATOM 2202 O O . ALA D 1 42 ? 0.174 -95.608 38.915 1.00 33.19 42 ALA D O 1
ATOM 2204 N N . MET D 1 43 ? -1.349 -95.061 40.478 1.00 18.90 43 MET D N 1
ATOM 2205 C CA . MET D 1 43 ? -2.172 -94.290 39.555 1.00 18.87 43 MET D CA 1
ATOM 2206 C C . MET D 1 43 ? -1.361 -93.241 38.788 1.00 18.37 43 MET D C 1
ATOM 2207 O O . MET D 1 43 ? -1.429 -93.168 37.562 1.00 30.87 43 MET D O 1
ATOM 2212 N N . PHE D 1 44 ? -0.551 -92.462 39.487 1.00 23.15 44 PHE D N 1
ATOM 2213 C CA . PHE D 1 44 ? 0.139 -91.366 38.808 1.00 20.76 44 PHE D CA 1
ATOM 2214 C C . PHE D 1 44 ? 1.317 -91.833 37.970 1.00 21.61 44 PHE D C 1
ATOM 2215 O O . PHE D 1 44 ? 1.605 -91.254 36.917 1.00 18.92 44 PHE D O 1
ATOM 2223 N N . ILE D 1 45 ? 1.963 -92.904 38.413 1.00 19.36 45 ILE D N 1
ATOM 2224 C CA . ILE D 1 45 ? 3.029 -93.506 37.637 1.00 19.55 45 ILE D CA 1
ATOM 2225 C C . ILE D 1 45 ? 2.557 -93.917 36.262 1.00 23.10 45 ILE D C 1
ATOM 2226 O O . ILE D 1 45 ? 3.129 -93.521 35.250 1.00 31.92 45 ILE D O 1
ATOM 2231 N N . PHE D 1 46 ? 1.500 -94.707 36.227 1.00 21.24 46 PHE D N 1
ATOM 2232 C CA . PHE D 1 46 ? 0.998 -95.204 34.975 1.00 18.28 46 PHE D CA 1
ATOM 2233 C C . PHE D 1 46 ? 0.342 -94.083 34.186 1.00 22.20 46 PHE D C 1
ATOM 2234 O O . PHE D 1 46 ? 0.377 -94.086 32.961 1.00 18.03 46 PHE D O 1
ATOM 2242 N N . MET D 1 47 ? -0.233 -93.112 34.891 1.00 21.34 47 MET D N 1
ATOM 2243 C CA . MET D 1 47 ? -0.817 -91.961 34.221 1.00 19.95 47 MET D CA 1
ATOM 2244 C C . MET D 1 47 ? 0.240 -91.268 33.363 1.00 26.85 47 MET D C 1
ATOM 2245 O O . MET D 1 47 ? -0.003 -90.975 32.197 1.00 25.62 47 MET D O 1
ATOM 2250 N N . ALA D 1 48 ? 1.421 -91.045 33.952 1.00 20.81 48 ALA D N 1
ATOM 2251 C CA . ALA D 1 48 ? 2.536 -90.373 33.288 1.00 18.72 48 ALA D CA 1
ATOM 2252 C C . ALA D 1 48 ? 2.934 -91.064 31.996 1.00 27.74 48 ALA D C 1
ATOM 2253 O O . ALA D 1 48 ? 3.028 -90.434 30.940 1.00 18.75 48 ALA D O 1
ATOM 2255 N N . ILE D 1 49 ? 3.160 -92.366 32.079 1.00 18.76 49 ILE D N 1
ATOM 2256 C CA . ILE D 1 49 ? 3.545 -93.115 30.901 1.00 18.84 49 ILE D CA 1
ATOM 2257 C C . ILE D 1 49 ? 2.471 -93.056 29.821 1.00 26.50 49 ILE D C 1
ATOM 2258 O O . ILE D 1 49 ? 2.788 -92.825 28.651 1.00 30.60 49 ILE D O 1
ATOM 2263 N N . GLY D 1 50 ? 1.214 -93.264 30.204 1.00 26.71 50 GLY D N 1
ATOM 2264 C CA . GLY D 1 50 ? 0.114 -93.187 29.260 1.00 17.60 50 GLY D CA 1
ATOM 2265 C C . GLY D 1 50 ? 0.032 -91.821 28.607 1.00 17.64 50 GLY D C 1
ATOM 2266 O O . GLY D 1 50 ? -0.177 -91.696 27.413 1.00 18.89 50 GLY D O 1
ATOM 2267 N N . ILE D 1 51 ? 0.197 -90.792 29.421 1.00 17.72 51 ILE D N 1
ATOM 2268 C CA . ILE D 1 51 ? 0.187 -89.412 28.969 1.00 17.83 51 ILE D CA 1
ATOM 2269 C C . ILE D 1 51 ? 1.344 -89.133 28.007 1.00 27.62 51 ILE D C 1
ATOM 2270 O O . ILE D 1 51 ? 1.202 -88.325 27.091 1.00 31.34 51 ILE D O 1
ATOM 2275 N N . THR D 1 52 ? 2.495 -89.779 28.204 1.00 18.64 52 THR D N 1
ATOM 2276 C CA . THR D 1 52 ? 3.565 -89.639 2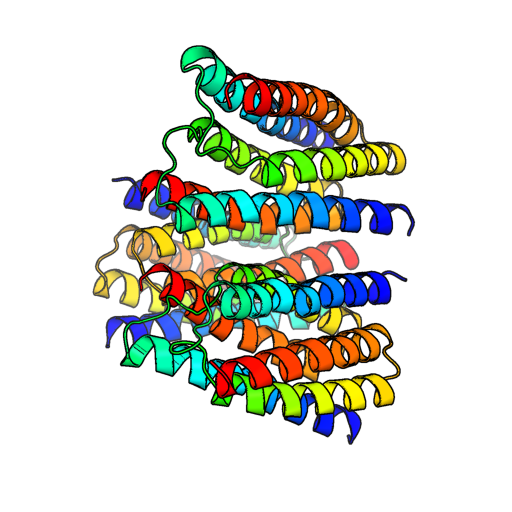7.226 1.00 19.14 52 THR D CA 1
ATOM 2277 C C . THR D 1 52 ? 3.122 -90.267 25.879 1.00 24.80 52 THR D C 1
ATOM 2278 O O . THR D 1 52 ? 3.401 -89.739 24.811 1.00 19.38 52 THR D O 1
ATOM 2281 N N . LEU D 1 53 ? 2.417 -91.387 25.939 1.00 18.73 53 LEU D N 1
ATOM 2282 C CA . LEU D 1 53 ? 1.873 -92.000 24.744 1.00 18.68 53 LEU D CA 1
ATOM 2283 C C . LEU D 1 53 ? 0.765 -91.169 24.089 1.00 18.45 53 LEU D C 1
ATOM 2284 O O . LEU D 1 53 ? 0.698 -91.082 22.864 1.00 21.43 53 LEU D O 1
ATOM 2289 N N . TRP D 1 54 ? -0.094 -90.540 24.893 1.00 26.69 54 TRP D N 1
ATOM 2290 C CA . TRP D 1 54 ? -1.106 -89.631 24.352 1.00 17.92 54 TRP D CA 1
ATOM 2291 C C . TRP D 1 54 ? -0.395 -88.468 23.644 1.00 26.94 54 TRP D C 1
ATOM 2292 O O . TRP D 1 54 ? -0.822 -88.023 22.588 1.00 18.53 54 TRP D O 1
ATOM 2303 N N . PHE D 1 55 ? 0.717 -88.009 24.207 1.00 27.18 55 PHE D N 1
ATOM 2304 C CA . PHE D 1 55 ? 1.509 -86.985 23.546 1.00 26.34 55 PHE D CA 1
ATOM 2305 C C . PHE D 1 55 ? 1.964 -87.382 22.149 1.00 19.65 55 PHE D C 1
ATOM 2306 O O . PHE D 1 55 ? 1.811 -86.621 21.200 1.00 22.66 55 PHE D O 1
ATOM 2314 N N . PHE D 1 56 ? 2.575 -88.554 22.053 1.00 19.76 56 PHE D N 1
ATOM 2315 C CA . PHE D 1 56 ? 3.035 -89.114 20.793 1.00 20.23 56 PHE D CA 1
ATOM 2316 C C . PHE D 1 56 ? 1.869 -89.225 19.828 1.00 31.23 56 PHE D C 1
ATOM 2317 O O . PHE D 1 56 ? 1.965 -88.831 18.670 1.00 29.78 56 PHE D O 1
ATOM 2325 N N . TYR D 1 57 ? 0.767 -89.767 20.329 1.00 29.59 57 TYR D N 1
ATOM 2326 C CA . TYR D 1 57 ? -0.459 -89.883 19.567 1.00 21.03 57 TYR D CA 1
ATOM 2327 C C . TYR D 1 57 ? -0.872 -88.542 18.999 1.00 21.27 57 TYR D C 1
ATOM 2328 O O . TYR D 1 57 ? -1.254 -88.448 17.833 1.00 21.85 57 TYR D O 1
ATOM 2337 N N . GLY D 1 58 ? -0.809 -87.515 19.837 1.00 19.38 58 GLY D N 1
ATOM 2338 C CA . GLY D 1 58 ? -1.145 -86.165 19.430 1.00 19.60 58 GLY D CA 1
ATOM 2339 C C . GLY D 1 58 ? -0.237 -85.668 18.312 1.00 31.15 58 GLY D C 1
ATOM 2340 O O . GLY D 1 58 ? -0.658 -84.929 17.428 1.00 30.33 58 GLY D O 1
ATOM 2341 N N . VAL D 1 59 ? 1.036 -86.032 18.386 1.00 25.84 59 VAL D N 1
ATOM 2342 C CA . VAL D 1 59 ? 1.984 -85.665 17.347 1.00 21.49 59 VAL D CA 1
ATOM 2343 C C . VAL D 1 59 ? 1.654 -86.377 16.036 1.00 21.84 59 VAL D C 1
ATOM 2344 O O . VAL D 1 59 ? 1.646 -85.780 14.963 1.00 31.53 59 VAL D O 1
ATOM 2348 N N . LEU D 1 60 ? 1.361 -87.663 16.131 1.00 21.52 60 LEU D N 1
ATOM 2349 C CA . LEU D 1 60 ? 0.997 -88.446 14.968 1.00 27.62 60 LEU D CA 1
ATOM 2350 C C . LEU D 1 60 ? -0.278 -87.889 14.300 1.00 34.01 60 LEU D C 1
ATOM 2351 O O . LEU D 1 60 ? -0.354 -87.786 13.087 1.00 35.16 60 LEU D O 1
ATOM 2356 N N . ILE D 1 61 ? -1.261 -87.522 15.114 1.00 32.92 61 ILE D N 1
ATOM 2357 C CA . ILE D 1 61 ? -2.571 -87.051 14.667 1.00 23.51 61 ILE D CA 1
ATOM 2358 C C . ILE D 1 61 ? -2.539 -85.552 14.278 1.00 28.38 61 ILE D C 1
ATOM 2359 O O . ILE D 1 61 ? -3.534 -85.000 13.789 1.00 31.43 61 ILE D O 1
ATOM 2364 N N . LYS D 1 62 ? -1.387 -84.907 14.465 1.00 21.83 62 LYS D N 1
ATOM 2365 C CA . LYS D 1 62 ? -1.214 -83.484 14.160 1.00 26.27 62 LYS D CA 1
ATOM 2366 C C . LYS D 1 62 ? -2.245 -82.630 14.880 1.00 30.87 62 LYS D C 1
ATOM 2367 O O . LYS D 1 62 ? -2.787 -81.696 14.299 1.00 44.05 62 LYS D O 1
ATOM 2373 N N . GLU D 1 63 ? -2.485 -82.930 16.148 1.00 27.29 63 GLU D N 1
ATOM 2374 C CA . GLU D 1 63 ? -3.478 -82.226 16.958 1.00 23.02 63 GLU D CA 1
ATOM 2375 C C . GLU D 1 63 ? -2.881 -81.476 18.134 1.00 27.26 63 GLU D C 1
ATOM 2376 O O . GLU D 1 63 ? -2.498 -82.088 19.134 1.00 38.50 63 GLU D O 1
ATOM 2382 N N . ILE D 1 64 ? -2.806 -80.159 18.024 1.00 21.02 64 ILE D N 1
ATOM 2383 C CA . ILE D 1 64 ? -2.241 -79.351 19.096 1.00 27.76 64 ILE D CA 1
ATOM 2384 C C . ILE D 1 64 ? -2.889 -79.512 20.486 1.00 25.08 64 ILE D C 1
ATOM 2385 O O . ILE D 1 64 ? -2.172 -79.605 21.478 1.00 33.21 64 ILE D O 1
ATOM 2390 N N . PRO D 1 65 ? -4.227 -79.572 20.572 1.00 29.04 65 PRO D N 1
ATOM 2391 C CA . PRO D 1 65 ? -4.744 -79.730 21.937 1.00 28.13 65 PRO D CA 1
ATOM 2392 C C . PRO D 1 65 ? -4.313 -81.013 22.644 1.00 25.14 65 PRO D C 1
ATOM 2393 O O . PRO D 1 65 ? -4.056 -80.947 23.852 1.00 23.75 65 PRO D O 1
ATOM 2397 N N . VAL D 1 66 ? -4.203 -82.134 21.933 1.00 25.76 66 VAL D N 1
ATOM 2398 C CA . VAL D 1 66 ? -3.703 -83.360 22.564 1.00 27.43 66 VAL D CA 1
ATOM 2399 C C . VAL D 1 66 ? -2.260 -83.203 23.015 1.00 18.74 66 VAL D C 1
ATOM 2400 O O . VAL D 1 66 ? -1.876 -83.654 24.098 1.00 28.66 66 VAL D O 1
ATOM 2404 N N . ILE D 1 67 ? -1.468 -82.579 22.153 1.00 19.30 67 ILE D N 1
ATOM 2405 C CA . ILE D 1 67 ? -0.066 -82.310 22.409 1.00 19.71 67 ILE D CA 1
ATOM 2406 C C . ILE D 1 67 ? 0.144 -81.425 23.636 1.00 24.53 67 ILE D C 1
ATOM 2407 O O . ILE D 1 67 ? 0.831 -81.822 24.580 1.00 19.95 67 ILE D O 1
ATOM 2412 N N . LEU D 1 68 ? -0.450 -80.236 23.625 1.00 24.09 68 LEU D N 1
ATOM 2413 C CA . LEU D 1 68 ? -0.271 -79.290 24.723 1.00 26.11 68 LEU D CA 1
ATOM 2414 C C . LEU D 1 68 ? -0.807 -79.811 26.064 1.00 25.33 68 LEU D C 1
ATOM 2415 O O . LEU D 1 68 ? -0.126 -79.726 27.086 1.00 27.99 68 LEU D O 1
ATOM 2420 N N . ALA D 1 69 ? -2.020 -80.340 26.062 1.00 24.89 69 ALA D N 1
ATOM 2421 C CA . ALA D 1 69 ? -2.624 -80.808 27.300 1.00 22.13 69 ALA D CA 1
ATOM 2422 C C . ALA D 1 69 ? -1.757 -81.860 27.958 1.00 20.95 69 ALA D C 1
ATOM 2423 O O . ALA D 1 69 ? -1.622 -81.881 29.163 1.00 24.48 69 ALA D O 1
ATOM 2425 N N . ASN D 1 70 ? -1.181 -82.752 27.168 1.00 24.28 70 ASN D N 1
ATOM 2426 C CA . ASN D 1 70 ? -0.406 -83.835 27.750 1.00 20.31 70 ASN D CA 1
ATOM 2427 C C . ASN D 1 70 ? 1.019 -83.447 28.176 1.00 24.26 70 ASN D C 1
ATOM 2428 O O . ASN D 1 70 ? 1.504 -83.879 29.229 1.00 24.86 70 ASN D O 1
ATOM 2433 N N . LEU D 1 71 ? 1.683 -82.609 27.393 1.00 19.38 71 LEU D N 1
ATOM 2434 C CA . LEU D 1 71 ? 2.983 -82.146 27.816 1.00 19.90 71 LEU D CA 1
ATOM 2435 C C . LEU D 1 71 ? 2.836 -81.454 29.167 1.00 21.61 71 LEU D C 1
ATOM 2436 O O . LEU D 1 71 ? 3.564 -81.778 30.109 1.00 20.10 71 LEU D O 1
ATOM 2441 N N . ILE D 1 72 ? 1.882 -80.527 29.279 1.00 19.77 72 ILE D N 1
ATOM 2442 C CA . ILE D 1 72 ? 1.698 -79.789 30.537 1.00 24.76 72 ILE D CA 1
ATOM 2443 C C . ILE D 1 72 ? 1.187 -80.680 31.682 1.00 19.50 72 ILE D C 1
ATOM 2444 O O . ILE D 1 72 ? 1.595 -80.500 32.823 1.00 31.09 72 ILE D O 1
ATOM 2449 N N . SER D 1 73 ? 0.284 -81.615 31.392 1.00 19.00 73 SER D N 1
ATOM 2450 C CA . SER D 1 73 ? -0.181 -82.583 32.394 1.00 22.95 73 SER D CA 1
ATOM 2451 C C . SER D 1 73 ? 0.973 -83.370 32.977 1.00 31.56 73 SER D C 1
ATOM 2452 O O . SER D 1 73 ? 1.062 -83.592 34.191 1.00 19.10 73 SER D O 1
ATOM 2455 N N . LEU D 1 74 ? 1.879 -83.764 32.092 1.00 27.86 74 LEU D N 1
ATOM 2456 C CA . LEU D 1 74 ? 3.037 -84.526 32.512 1.00 25.68 74 LEU D CA 1
ATOM 2457 C C . LEU D 1 74 ? 3.824 -83.777 33.579 1.00 32.21 74 LEU D C 1
ATOM 2458 O O . LEU D 1 74 ? 4.258 -84.372 34.562 1.00 36.67 74 LEU D O 1
ATOM 2463 N N . ILE D 1 75 ? 3.990 -82.471 33.391 1.00 20.28 75 ILE D N 1
ATOM 2464 C CA . ILE D 1 75 ? 4.668 -81.640 34.363 1.00 20.83 75 ILE D CA 1
ATOM 2465 C C . ILE D 1 75 ? 4.015 -81.621 35.746 1.00 27.51 75 ILE D C 1
ATOM 2466 O O . ILE D 1 75 ? 4.699 -81.768 36.767 1.00 21.22 75 ILE D O 1
ATOM 2471 N N . LEU D 1 76 ? 2.697 -81.433 35.780 1.00 26.17 76 LEU D N 1
ATOM 2472 C CA . LEU D 1 76 ? 1.987 -81.314 37.048 1.00 20.34 76 LEU D CA 1
ATOM 2473 C C . LEU D 1 76 ? 1.982 -82.644 37.783 1.00 20.25 76 LEU D C 1
ATOM 2474 O O . LEU D 1 76 ? 2.122 -82.688 39.008 1.00 29.59 76 LEU D O 1
ATOM 2479 N N . ILE D 1 77 ? 1.865 -83.727 37.023 1.00 19.84 77 ILE D N 1
ATOM 2480 C CA . ILE D 1 77 ? 1.866 -85.077 37.580 1.00 20.94 77 ILE D CA 1
ATOM 2481 C C . ILE D 1 77 ? 3.206 -85.423 38.230 1.00 35.58 77 ILE D C 1
ATOM 2482 O O . ILE D 1 77 ? 3.252 -86.084 39.283 1.00 30.74 77 ILE D O 1
ATOM 2487 N N . PHE D 1 78 ? 4.296 -84.987 37.599 1.00 28.33 78 PHE D N 1
ATOM 2488 C CA . PHE D 1 78 ? 5.605 -85.127 38.214 1.00 21.36 78 PHE D CA 1
ATOM 2489 C C . PHE D 1 78 ? 5.651 -84.400 39.569 1.00 22.90 78 PHE D C 1
ATOM 2490 O O . PHE D 1 78 ? 6.226 -84.904 40.534 1.00 22.34 78 PHE D O 1
ATOM 2498 N N . LEU D 1 79 ? 5.053 -83.215 39.631 1.00 21.82 79 LEU D N 1
ATOM 2499 C CA . LEU D 1 79 ? 5.003 -82.451 40.870 1.00 24.71 79 LEU D CA 1
ATOM 2500 C C . LEU D 1 79 ? 4.385 -83.339 41.947 1.00 24.83 79 LEU D C 1
ATOM 2501 O O . LEU D 1 79 ? 4.867 -83.415 43.070 1.00 22.93 79 LEU D O 1
ATOM 2506 N N . ILE D 1 80 ? 3.297 -84.001 41.572 1.00 21.64 80 ILE D N 1
ATOM 2507 C CA . ILE D 1 80 ? 2.561 -84.880 42.464 1.00 21.57 80 ILE D CA 1
ATOM 2508 C C . ILE D 1 80 ? 3.407 -86.074 42.899 1.00 21.90 80 ILE D C 1
ATOM 2509 O O . ILE D 1 80 ? 3.462 -86.383 44.087 1.00 23.94 80 ILE D O 1
ATOM 2514 N N . ILE D 1 81 ? 4.054 -86.737 41.936 1.00 21.70 81 ILE D N 1
ATOM 2515 C CA . ILE D 1 81 ? 4.924 -87.876 42.222 1.00 22.04 81 ILE D CA 1
ATOM 2516 C C . ILE D 1 81 ? 6.060 -87.473 43.139 1.00 32.26 81 ILE D C 1
ATOM 2517 O O . ILE D 1 81 ? 6.416 -88.192 44.079 1.00 35.37 81 ILE D O 1
ATOM 2522 N N . PHE D 1 82 ? 6.642 -86.318 42.842 1.00 32.63 82 PHE D N 1
ATOM 2523 C CA . PHE D 1 82 ? 7.720 -85.774 43.650 1.00 24.08 82 PHE D CA 1
ATOM 2524 C C . PHE D 1 82 ? 7.264 -85.503 45.091 1.00 27.23 82 PHE D C 1
ATOM 2525 O O . PHE D 1 82 ? 8.000 -85.756 46.036 1.00 25.33 82 PHE D O 1
ATOM 2533 N N . MET D 1 83 ? 6.065 -84.953 45.259 1.00 24.18 83 MET D N 1
ATOM 2534 C CA . MET D 1 83 ? 5.555 -84.650 46.598 1.00 27.13 83 MET D CA 1
ATOM 2535 C C . MET D 1 83 ? 5.099 -85.883 47.384 1.00 24.84 83 MET D C 1
ATOM 2536 O O . MET D 1 83 ? 5.234 -85.921 48.604 1.00 26.54 83 MET D O 1
ATOM 2541 N N . LYS D 1 84 ? 4.579 -86.885 46.684 1.00 24.04 84 LYS D N 1
ATOM 2542 C CA . LYS D 1 84 ? 4.232 -88.176 47.290 1.00 39.27 84 LYS D CA 1
ATOM 2543 C C . LYS D 1 84 ? 5.432 -88.863 47.937 1.00 31.01 84 LYS D C 1
ATOM 2544 O O . LYS D 1 84 ? 5.323 -89.393 49.029 1.00 37.80 84 LYS D O 1
ATOM 2550 N N . ILE D 1 85 ? 6.562 -88.868 47.233 1.00 34.50 85 ILE D N 1
ATOM 2551 C CA . ILE D 1 85 ? 7.807 -89.455 47.722 1.00 25.79 85 ILE D CA 1
ATOM 2552 C C . ILE D 1 85 ? 8.440 -88.612 48.826 1.00 29.39 85 ILE D C 1
ATOM 2553 O O . ILE D 1 85 ? 8.907 -89.148 49.828 1.00 33.16 85 ILE D O 1
ATOM 2558 N N . ARG D 1 86 ? 8.394 -87.293 48.669 1.00 26.79 86 ARG D N 1
ATOM 2559 C CA . ARG D 1 86 ? 8.932 -86.374 49.673 1.00 32.15 86 ARG D CA 1
ATOM 2560 C C . ARG D 1 86 ? 8.228 -86.416 51.029 1.00 40.82 86 ARG D C 1
ATOM 2561 O O . ARG D 1 86 ? 8.887 -86.427 52.074 1.00 51.25 86 ARG D O 1
ATOM 2569 N N . TYR D 1 87 ? 6.902 -86.494 51.020 1.00 41.83 87 TYR D N 1
ATOM 2570 C CA . TYR D 1 87 ? 6.140 -86.444 52.262 1.00 42.45 87 TYR D CA 1
ATOM 2571 C C . TYR D 1 87 ? 5.803 -87.831 52.778 1.00 47.73 87 TYR D C 1
ATOM 2572 O O . TYR D 1 87 ? 5.228 -87.972 53.852 1.00 59.12 87 TYR D O 1
ATOM 2581 N N . GLY D 1 88 ? 6.184 -88.859 52.034 1.00 42.09 88 GLY D N 1
ATOM 2582 C CA . GLY D 1 88 ? 6.025 -90.211 52.529 1.00 41.76 88 GLY D CA 1
ATOM 2583 C C . GLY D 1 88 ? 6.895 -90.433 53.752 1.00 41.95 88 GLY D C 1
ATOM 2584 O O . GLY D 1 88 ? 7.293 -91.560 54.040 1.00 44.68 88 GLY D O 1
ATOM 2585 N N . ASP E 1 6 ? -23.662 -125.141 12.395 1.00 34.74 6 ASP E N 1
ATOM 2586 C CA . ASP E 1 6 ? -22.248 -124.817 12.261 1.00 30.90 6 ASP E CA 1
ATOM 2587 C C . ASP E 1 6 ? -21.483 -125.259 13.498 1.00 32.27 6 ASP E C 1
ATOM 2588 O O . ASP E 1 6 ? -21.803 -124.863 14.617 1.00 27.87 6 ASP E O 1
ATOM 2590 N N . LEU E 1 7 ? -20.463 -126.078 13.276 1.00 37.27 7 LEU E N 1
ATOM 2591 C CA . LEU E 1 7 ? -19.609 -126.604 14.338 1.00 36.31 7 LEU E CA 1
ATOM 2592 C C . LEU E 1 7 ? -18.966 -125.496 15.172 1.00 40.91 7 LEU E C 1
ATOM 2593 O O . LEU E 1 7 ? -19.024 -125.512 16.402 1.00 46.35 7 LEU E O 1
ATOM 2598 N N . ASN E 1 8 ? -18.356 -124.536 14.489 1.00 38.12 8 ASN E N 1
ATOM 2599 C CA . ASN E 1 8 ? -17.675 -123.442 15.146 1.00 24.29 8 ASN E CA 1
ATOM 2600 C C . ASN E 1 8 ? -18.570 -122.649 16.098 1.00 32.07 8 ASN E C 1
ATOM 2601 O O . ASN E 1 8 ? -18.164 -122.365 17.222 1.00 30.07 8 ASN E O 1
ATOM 2606 N N . ASN E 1 9 ? -19.772 -122.277 15.666 1.00 33.05 9 ASN E N 1
ATOM 2607 C CA . ASN E 1 9 ? -20.671 -121.532 16.557 1.00 33.85 9 ASN E CA 1
ATOM 2608 C C . ASN E 1 9 ? -21.197 -122.420 17.699 1.00 27.22 9 ASN E C 1
ATOM 2609 O O . ASN E 1 9 ? -21.424 -121.947 18.822 1.00 24.44 9 ASN E O 1
ATOM 2614 N N . LEU E 1 10 ? -21.371 -123.705 17.428 1.00 23.59 10 LEU E N 1
ATOM 2615 C CA . LEU E 1 10 ? -21.758 -124.610 18.489 1.00 23.66 10 LEU E CA 1
ATOM 2616 C C . LEU E 1 10 ? -20.726 -124.570 19.646 1.00 38.15 10 LEU E C 1
ATOM 2617 O O . LEU E 1 10 ? -21.104 -124.390 20.803 1.00 28.65 10 LEU E O 1
ATOM 2622 N N . ILE E 1 11 ? -19.435 -124.705 19.337 1.00 32.77 11 ILE E N 1
ATOM 2623 C CA . ILE E 1 11 ? -18.396 -124.664 20.381 1.00 23.72 11 ILE E CA 1
ATOM 2624 C C . ILE E 1 11 ? -18.333 -123.320 21.055 1.00 27.23 11 ILE E C 1
ATOM 2625 O O . ILE E 1 11 ? -18.194 -123.234 22.278 1.00 30.70 11 ILE E O 1
ATOM 2630 N N . GLY E 1 12 ? -18.441 -122.267 20.259 1.00 21.92 12 GLY E N 1
ATOM 2631 C CA . GLY E 1 12 ? -18.370 -120.941 20.805 1.00 21.22 12 GLY E CA 1
ATOM 2632 C C . GLY E 1 12 ? -19.476 -120.753 21.816 1.00 20.92 12 GLY E C 1
ATOM 2633 O O . GLY E 1 12 ? -19.223 -120.272 22.918 1.00 20.48 12 GLY E O 1
ATOM 2634 N N . ILE E 1 13 ? -20.691 -121.166 21.456 1.00 21.23 13 ILE E N 1
ATOM 2635 C CA . ILE E 1 13 ? -21.848 -120.972 22.326 1.00 21.40 13 ILE E CA 1
ATOM 2636 C C . ILE E 1 13 ? -21.717 -121.780 23.609 1.00 21.10 13 ILE E C 1
ATOM 2637 O O . ILE E 1 13 ? -22.018 -121.299 24.694 1.00 20.75 13 ILE E O 1
ATOM 2642 N N . ILE E 1 14 ? -21.272 -123.022 23.478 1.00 21.62 14 ILE E N 1
ATOM 2643 C CA . ILE E 1 14 ? -21.130 -123.880 24.633 1.00 21.80 14 ILE E CA 1
ATOM 2644 C C . ILE E 1 14 ? -20.029 -123.334 25.523 1.00 21.38 14 ILE E C 1
ATOM 2645 O O . ILE E 1 14 ? -20.233 -123.179 26.721 1.00 21.21 14 ILE E O 1
ATOM 2650 N N . ALA E 1 15 ? -18.895 -122.979 24.920 1.00 21.26 15 ALA E N 1
ATOM 2651 C CA . ALA E 1 15 ? -17.803 -122.342 25.650 1.00 24.46 15 ALA E CA 1
ATOM 2652 C C . ALA E 1 15 ? -18.326 -121.095 26.383 1.00 28.14 15 ALA E C 1
ATOM 2653 O O . ALA E 1 15 ? -18.039 -120.878 27.569 1.00 27.75 15 ALA E O 1
ATOM 2655 N N . GLY E 1 16 ? -19.099 -120.282 25.671 1.00 21.19 16 GLY E N 1
ATOM 2656 C CA . GLY E 1 16 ? -19.664 -119.072 26.245 1.00 19.54 16 GLY E CA 1
ATOM 2657 C C . GLY E 1 16 ? -20.738 -119.296 27.306 1.00 21.09 16 GLY E C 1
ATOM 2658 O O . GLY E 1 16 ? -20.826 -118.524 28.255 1.00 19.70 16 GLY E O 1
ATOM 2659 N N . ALA E 1 17 ? -21.578 -120.315 27.115 1.00 20.07 17 ALA E N 1
ATOM 2660 C CA . ALA E 1 17 ? -22.588 -120.713 28.100 1.00 24.83 17 ALA E CA 1
ATOM 2661 C C . ALA E 1 17 ? -21.958 -121.183 29.407 1.00 20.39 17 ALA E C 1
ATOM 2662 O O . ALA E 1 17 ? -22.467 -120.899 30.481 1.00 26.60 17 ALA E O 1
ATOM 2664 N N . ILE E 1 18 ? -20.883 -121.956 29.308 1.00 20.63 18 ILE E N 1
ATOM 2665 C CA . ILE E 1 18 ? -20.170 -122.441 30.485 1.00 20.82 18 ILE E CA 1
ATOM 2666 C C . ILE E 1 18 ? -19.433 -121.286 31.173 1.00 20.92 18 ILE E C 1
ATOM 2667 O O . ILE E 1 18 ? -19.464 -121.159 32.402 1.00 20.39 18 ILE E O 1
ATOM 2672 N N . THR E 1 19 ? -18.781 -120.446 30.375 1.00 19.93 19 THR E N 1
ATOM 2673 C CA . THR E 1 19 ? -17.973 -119.351 30.909 1.00 23.52 19 THR E CA 1
ATOM 2674 C C . THR E 1 19 ? -18.803 -118.252 31.588 1.00 22.87 19 THR E C 1
ATOM 2675 O O . THR E 1 19 ? -18.425 -117.734 32.641 1.00 31.90 19 THR E O 1
ATOM 2679 N N . THR E 1 20 ? -19.947 -117.921 31.014 1.00 19.05 20 THR E N 1
ATOM 2680 C CA . THR E 1 20 ? -20.855 -116.950 31.614 1.00 25.04 20 THR E CA 1
ATOM 2681 C C . THR E 1 20 ? -21.527 -117.498 32.884 1.00 26.73 20 THR E C 1
ATOM 2682 O O . THR E 1 20 ? -21.666 -116.786 33.873 1.00 30.95 20 THR E O 1
ATOM 2686 N N . SER E 1 21 ? -21.987 -118.747 32.832 1.00 26.09 21 SER E N 1
ATOM 2687 C CA . SER E 1 21 ? -22.698 -119.350 33.949 1.00 20.10 21 SER E CA 1
ATOM 2688 C C . SER E 1 21 ? -21.773 -119.607 35.126 1.00 27.36 21 SER E C 1
ATOM 2689 O O . SER E 1 21 ? -22.219 -119.660 36.262 1.00 28.31 21 SER E O 1
ATOM 2692 N N . ALA E 1 22 ? -20.477 -119.710 34.862 1.00 20.21 22 ALA E N 1
ATOM 2693 C CA . ALA E 1 22 ? -19.518 -119.913 35.929 1.00 20.45 22 ALA E CA 1
ATOM 2694 C C . ALA E 1 22 ? -19.535 -118.759 36.922 1.00 20.24 22 ALA E C 1
ATOM 2695 O O . ALA E 1 22 ? -19.219 -118.938 38.095 1.00 35.60 22 ALA E O 1
ATOM 2697 N N . LEU E 1 23 ? -19.924 -117.579 36.450 1.00 22.39 23 LEU E N 1
ATOM 2698 C CA . LEU E 1 23 ? -19.972 -116.388 37.283 1.00 20.54 23 LEU E CA 1
ATOM 2699 C C . LEU E 1 23 ? -21.089 -116.490 38.288 1.00 24.35 23 LEU E C 1
ATOM 2700 O O . LEU E 1 23 ? -21.052 -115.881 39.356 1.00 23.41 23 LEU E O 1
ATOM 2705 N N . ILE E 1 24 ? -22.099 -117.264 37.932 1.00 22.62 24 ILE E N 1
ATOM 2706 C CA . ILE E 1 24 ? -23.246 -117.392 38.799 1.00 27.29 24 ILE E CA 1
ATOM 2707 C C . ILE E 1 24 ? -22.909 -117.961 40.205 1.00 29.26 24 ILE E C 1
ATOM 2708 O O . ILE E 1 24 ? -23.316 -117.364 41.202 1.00 36.21 24 ILE E O 1
ATOM 2713 N N . PRO E 1 25 ? -22.159 -119.080 40.306 1.00 21.57 25 PRO E N 1
ATOM 2714 C CA . PRO E 1 25 ? -21.855 -119.569 41.662 1.00 23.14 25 PRO E CA 1
ATOM 2715 C C . PRO E 1 25 ? -21.087 -118.568 42.543 1.00 30.49 25 PRO E C 1
ATOM 2716 O O . PRO E 1 25 ? -21.252 -118.555 43.769 1.00 22.71 25 PRO E O 1
ATOM 2720 N N . GLN E 1 26 ? -20.240 -117.750 41.929 1.00 27.36 26 GLN E N 1
ATOM 2721 C CA . GLN E 1 26 ? -19.499 -116.762 42.692 1.00 29.69 26 GLN E CA 1
ATOM 2722 C C . GLN E 1 26 ? -20.453 -115.665 43.177 1.00 28.88 26 GLN E C 1
ATOM 2723 O O . GLN E 1 26 ? -20.345 -115.225 44.322 1.00 28.33 26 GLN E O 1
ATOM 2729 N N . ALA E 1 27 ? -21.375 -115.235 42.312 1.00 20.91 27 ALA E N 1
ATOM 2730 C CA . ALA E 1 27 ? -22.415 -114.271 42.692 1.00 24.89 27 ALA E CA 1
ATOM 2731 C C . ALA E 1 27 ? -23.360 -114.785 43.798 1.00 27.05 27 ALA E C 1
ATOM 2732 O O . ALA E 1 27 ? -23.603 -114.090 44.773 1.00 26.01 27 ALA E O 1
ATOM 2734 N N . LEU E 1 28 ? -23.937 -115.968 43.618 1.00 22.00 28 LEU E N 1
ATOM 2735 C CA . LEU E 1 28 ? -24.815 -116.539 44.622 1.00 22.80 28 LEU E CA 1
ATOM 2736 C C . LEU E 1 28 ? -24.095 -116.772 45.950 1.00 36.89 28 LEU E C 1
ATOM 2737 O O . LEU E 1 28 ? -24.697 -116.638 47.015 1.00 40.95 28 LEU E O 1
ATOM 2742 N N . LYS E 1 29 ? -22.819 -117.143 45.898 1.00 33.51 29 LYS E N 1
ATOM 2743 C CA . LYS E 1 29 ? -22.085 -117.465 47.116 1.00 24.12 29 LYS E CA 1
ATOM 2744 C C . LYS E 1 29 ? -21.908 -116.249 48.015 1.00 32.73 29 LYS E C 1
ATOM 2745 O O . LYS E 1 29 ? -22.104 -116.325 49.237 1.00 25.01 29 LYS E O 1
ATOM 2751 N N . ILE E 1 30 ? -21.508 -115.137 47.404 1.00 26.80 30 ILE E N 1
ATOM 2752 C CA . ILE E 1 30 ? -21.337 -113.883 48.127 1.00 28.46 30 ILE E CA 1
ATOM 2753 C C . ILE E 1 30 ? -22.689 -113.427 48.685 1.00 38.51 30 ILE E C 1
ATOM 2754 O O . ILE E 1 30 ? -22.762 -112.926 49.815 1.00 38.65 30 ILE E O 1
ATOM 2759 N N . TYR E 1 31 ? -23.751 -113.598 47.892 1.00 33.35 31 TYR E N 1
ATOM 2760 C CA . TYR E 1 31 ? -25.090 -113.164 48.296 1.00 36.42 31 TYR E CA 1
ATOM 2761 C C . TYR E 1 31 ? -25.662 -113.962 49.444 1.00 39.23 31 TYR E C 1
ATOM 2762 O O . TYR E 1 31 ? -26.296 -113.391 50.329 1.00 39.55 31 TYR E O 1
ATOM 2771 N N . LYS E 1 32 ? -25.463 -115.275 49.422 1.00 41.87 32 LYS E N 1
ATOM 2772 C CA . LYS E 1 32 ? -26.008 -116.129 50.465 1.00 44.35 32 LYS E CA 1
ATOM 2773 C C . LYS E 1 32 ? -25.214 -115.923 51.748 1.00 38.82 32 LYS E C 1
ATOM 2774 O O . LYS E 1 32 ? -25.775 -115.884 52.839 1.00 41.26 32 LYS E O 1
ATOM 2780 N N . THR E 1 33 ? -23.908 -115.747 51.616 1.00 32.41 33 THR E N 1
ATOM 2781 C CA . THR E 1 33 ? -23.060 -115.613 52.793 1.00 32.09 33 THR E CA 1
ATOM 2782 C C . THR E 1 33 ? -22.743 -114.169 53.206 1.00 43.22 33 THR E C 1
ATOM 2783 O O . THR E 1 33 ? -22.164 -113.961 54.279 1.00 48.46 33 THR E O 1
ATOM 2787 N N . LYS E 1 34 ? -23.075 -113.186 52.360 1.00 39.13 34 LYS E N 1
ATOM 2788 C CA . LYS E 1 34 ? -22.759 -111.780 52.659 1.00 38.61 34 LYS E CA 1
ATOM 2789 C C . LYS E 1 34 ? -21.282 -111.585 52.950 1.00 33.33 34 LYS E C 1
ATOM 2790 O O . LYS E 1 34 ? -20.890 -110.710 53.713 1.00 38.09 34 LYS E O 1
ATOM 2796 N N . SER E 1 35 ? -20.452 -112.382 52.304 1.00 35.97 35 SER E N 1
ATOM 2797 C CA . SER E 1 35 ? -19.033 -112.309 52.576 1.00 30.16 35 SER E CA 1
ATOM 2798 C C . SER E 1 35 ? -18.228 -112.367 51.304 1.00 29.33 35 SER E C 1
ATOM 2799 O O . SER E 1 35 ? -18.484 -113.185 50.423 1.00 36.02 35 SER E O 1
ATOM 2802 N N . ALA E 1 36 ? -17.243 -111.488 51.207 1.00 28.56 36 ALA E N 1
ATOM 2803 C CA . ALA E 1 36 ? -16.437 -111.453 50.009 1.00 23.74 36 ALA E CA 1
ATOM 2804 C C . ALA E 1 36 ? -15.008 -110.988 50.236 1.00 23.79 36 ALA E C 1
ATOM 2805 O O . ALA E 1 36 ? -14.393 -110.453 49.329 1.00 23.09 36 ALA E O 1
ATOM 2807 N N . ARG E 1 37 ? -14.483 -111.188 51.441 1.00 30.40 37 ARG E N 1
ATOM 2808 C CA . ARG E 1 37 ? -13.144 -110.688 51.769 1.00 39.73 37 ARG E CA 1
ATOM 2809 C C . ARG E 1 37 ? -12.096 -111.265 50.819 1.00 39.75 37 ARG E C 1
ATOM 2810 O O . ARG E 1 37 ? -11.280 -110.520 50.255 1.00 37.48 37 ARG E O 1
ATOM 2818 N N . ASP E 1 38 ? -12.172 -112.574 50.584 1.00 32.28 38 ASP E N 1
ATOM 2819 C CA . ASP E 1 38 ? -11.119 -113.263 49.860 1.00 24.49 38 ASP E CA 1
ATOM 2820 C C . ASP E 1 38 ? -11.218 -113.023 48.371 1.00 32.26 38 ASP E C 1
ATOM 2821 O O . ASP E 1 38 ? -10.259 -113.270 47.636 1.00 23.22 38 ASP E O 1
ATOM 2826 N N . VAL E 1 39 ? -12.384 -112.545 47.936 1.00 22.94 39 VAL E N 1
ATOM 2827 C CA . VAL E 1 39 ? -12.615 -112.231 46.536 1.00 33.58 39 VAL E CA 1
ATOM 2828 C C . VAL E 1 39 ? -11.862 -110.946 46.201 1.00 31.31 39 VAL E C 1
ATOM 2829 O O . VAL E 1 39 ? -11.881 -110.002 46.974 1.00 28.41 39 VAL E O 1
ATOM 2833 N N . SER E 1 40 ? -11.194 -110.924 45.054 1.00 28.32 40 SER E N 1
ATOM 2834 C CA . SER E 1 40 ? -10.391 -109.780 44.642 1.00 21.43 40 SER E CA 1
ATOM 2835 C C . SER E 1 40 ? -11.168 -108.747 43.839 1.00 20.46 40 SER E C 1
ATOM 2836 O O . SER E 1 40 ? -11.686 -109.044 42.753 1.00 23.21 40 SER E O 1
ATOM 2839 N N . LEU E 1 41 ? -11.212 -107.522 44.349 1.00 19.88 41 LEU E N 1
ATOM 2840 C CA . LEU E 1 41 ? -11.890 -106.453 43.642 1.00 19.27 41 LEU E CA 1
ATOM 2841 C C . LEU E 1 41 ? -11.132 -106.131 42.361 1.00 18.73 41 LEU E C 1
ATOM 2842 O O . LEU E 1 41 ? -11.749 -105.882 41.324 1.00 27.02 41 LEU E O 1
ATOM 2847 N N . ALA E 1 42 ? -9.798 -106.164 42.441 1.00 23.73 42 ALA E N 1
ATOM 2848 C CA . ALA E 1 42 ? -8.930 -105.892 41.293 1.00 18.96 42 ALA E CA 1
ATOM 2849 C C . ALA E 1 42 ? -9.253 -106.850 40.168 1.00 26.78 42 ALA E C 1
ATOM 2850 O O . ALA E 1 42 ? -9.352 -106.452 39.007 1.00 17.83 42 ALA E O 1
ATOM 2852 N N . MET E 1 43 ? -9.391 -108.123 40.510 1.00 18.66 43 MET E N 1
ATOM 2853 C CA . MET E 1 43 ? -9.707 -109.095 39.496 1.00 18.49 43 MET E CA 1
ATOM 2854 C C . MET E 1 43 ? -10.957 -108.697 38.753 1.00 22.10 43 MET E C 1
ATOM 2855 O O . MET E 1 43 ? -10.942 -108.639 37.526 1.00 17.66 43 MET E O 1
ATOM 2860 N N . PHE E 1 44 ? -12.017 -108.353 39.485 1.00 22.89 44 PHE E N 1
ATOM 2861 C CA . PHE E 1 44 ? -13.300 -108.126 38.814 1.00 24.06 44 PHE E CA 1
ATOM 2862 C C . PHE E 1 44 ? -13.446 -106.756 38.121 1.00 17.20 44 PHE E C 1
ATOM 2863 O O . PHE E 1 44 ? -14.099 -106.667 37.073 1.00 17.51 44 PHE E O 1
ATOM 2871 N N . ILE E 1 45 ? -12.836 -105.709 38.655 1.00 17.20 45 ILE E N 1
ATOM 2872 C CA . ILE E 1 45 ? -12.829 -104.435 37.936 1.00 22.84 45 ILE E CA 1
ATOM 2873 C C . ILE E 1 45 ? -12.127 -104.577 36.571 1.00 29.80 45 ILE E C 1
ATOM 2874 O O . ILE E 1 45 ? -12.663 -104.183 35.530 1.00 31.36 45 ILE E O 1
ATOM 2879 N N . PHE E 1 46 ? -10.923 -105.142 36.576 1.00 30.42 46 PHE E N 1
ATOM 2880 C CA . PHE E 1 46 ? -10.179 -105.330 35.332 1.00 20.25 46 PHE E CA 1
ATOM 2881 C C . PHE E 1 46 ? -10.897 -106.321 34.446 1.00 24.75 46 PHE E C 1
ATOM 2882 O O . PHE E 1 46 ? -10.881 -106.200 33.214 1.00 24.15 46 PHE E O 1
ATOM 2890 N N . MET E 1 47 ? -11.561 -107.286 35.068 1.00 16.77 47 MET E N 1
ATOM 2891 C CA . MET E 1 47 ? -12.305 -108.247 34.294 1.00 17.61 47 MET E CA 1
ATOM 2892 C C . MET E 1 47 ? -13.355 -107.523 33.458 1.00 28.12 47 MET E C 1
ATOM 2893 O O . MET E 1 47 ? -13.404 -107.725 32.234 1.00 32.55 47 MET E O 1
ATOM 2898 N N . ALA E 1 48 ? -14.127 -106.633 34.099 1.00 20.95 48 ALA E N 1
ATOM 2899 C CA . ALA E 1 48 ? -15.189 -105.885 33.410 1.00 23.35 48 ALA E CA 1
ATOM 2900 C C . ALA E 1 48 ? -14.616 -105.137 32.197 1.00 27.62 48 ALA E C 1
ATOM 2901 O O . ALA E 1 48 ? -15.145 -105.236 31.091 1.00 28.30 48 ALA E O 1
ATOM 2903 N N . ILE E 1 49 ? -13.531 -104.398 32.396 1.00 15.75 49 ILE E N 1
ATOM 2904 C CA . ILE E 1 49 ? -12.894 -103.731 31.272 1.00 21.67 49 ILE E CA 1
ATOM 2905 C C . ILE E 1 49 ? -12.427 -104.688 30.184 1.00 15.75 49 ILE E C 1
ATOM 2906 O O . ILE E 1 49 ? -12.726 -104.489 29.020 1.00 16.37 49 ILE E O 1
ATOM 2911 N N . GLY E 1 50 ? -11.710 -105.738 30.550 1.00 23.83 50 GLY E N 1
ATOM 2912 C CA . GLY E 1 50 ? -11.254 -106.681 29.539 1.00 21.89 50 GLY E CA 1
ATOM 2913 C C . GLY E 1 50 ? -12.397 -107.308 28.753 1.00 20.43 50 GLY E C 1
ATOM 2914 O O . GLY E 1 50 ? -12.378 -107.365 27.526 1.00 20.10 50 GLY E O 1
ATOM 2915 N N . ILE E 1 51 ? -13.424 -107.734 29.470 1.00 17.00 51 ILE E N 1
ATOM 2916 C CA . ILE E 1 51 ? -14.583 -108.356 28.857 1.00 16.27 51 ILE E CA 1
ATOM 2917 C C . ILE E 1 51 ? -15.325 -107.361 27.938 1.00 26.67 51 ILE E C 1
ATOM 2918 O O . ILE E 1 51 ? -15.827 -107.728 26.855 1.00 24.20 51 ILE E O 1
ATOM 2923 N N . THR E 1 52 ? -15.353 -106.096 28.343 1.00 21.07 52 THR E N 1
ATOM 2924 C CA . THR E 1 52 ? -15.930 -105.063 27.500 1.00 15.69 52 THR E CA 1
ATOM 2925 C C . THR E 1 52 ? -15.129 -104.978 26.188 1.00 26.55 52 THR E C 1
ATOM 2926 O O . THR E 1 52 ? -15.705 -104.905 25.083 1.00 27.85 52 THR E O 1
ATOM 2929 N N . LEU E 1 53 ? -13.808 -105.078 26.293 1.00 15.88 53 LEU E N 1
ATOM 2930 C CA . LEU E 1 53 ? -12.975 -105.082 25.096 1.00 20.50 53 LEU E CA 1
ATOM 2931 C C . LEU E 1 53 ? -13.191 -106.334 24.223 1.00 22.38 53 LEU E C 1
ATOM 2932 O O . LEU E 1 53 ? -13.247 -106.242 22.988 1.00 26.33 53 LEU E O 1
ATOM 2937 N N . TRP E 1 54 ? -13.361 -107.488 24.861 1.00 16.51 54 TRP E N 1
ATOM 2938 C CA . TRP E 1 54 ? -13.664 -108.712 24.125 1.00 16.86 54 TRP E CA 1
ATOM 2939 C C . TRP E 1 54 ? -14.999 -108.603 23.360 1.00 21.50 54 TRP E C 1
ATOM 2940 O O . TRP E 1 54 ? -15.115 -109.136 22.250 1.00 17.25 54 TRP E O 1
ATOM 2951 N N . PHE E 1 55 ? -15.988 -107.916 23.946 1.00 16.62 55 PHE E N 1
ATOM 2952 C CA . PHE E 1 55 ? -17.278 -107.722 23.277 1.00 20.18 55 PHE E CA 1
ATOM 2953 C C . PHE E 1 55 ? -17.085 -107.009 21.933 1.00 23.25 55 PHE E C 1
ATOM 2954 O O . PHE E 1 55 ? -17.536 -107.477 20.878 1.00 20.60 55 PHE E O 1
ATOM 2962 N N . PHE E 1 56 ? -16.400 -105.874 21.999 1.00 22.70 56 PHE E N 1
ATOM 2963 C CA . PHE E 1 56 ? -16.063 -105.063 20.837 1.00 19.22 56 PHE E CA 1
ATOM 2964 C C . PHE E 1 56 ? -15.319 -105.872 19.798 1.00 23.47 56 PHE E C 1
ATOM 2965 O O . PHE E 1 56 ? -15.620 -105.815 18.606 1.00 24.35 56 PHE E O 1
ATOM 2973 N N . TYR E 1 57 ? -14.320 -106.608 20.264 1.00 19.88 57 TYR E N 1
ATOM 2974 C CA . TYR E 1 57 ? -13.584 -107.507 19.400 1.00 21.22 57 TYR E CA 1
ATOM 2975 C C . TYR E 1 57 ? -14.521 -108.473 18.673 1.00 27.47 57 TYR E C 1
ATOM 2976 O O . TYR E 1 57 ? -14.349 -108.754 17.482 1.00 18.67 57 TYR E O 1
ATOM 2985 N N . GLY E 1 58 ? -15.493 -108.998 19.416 1.00 17.99 58 GLY E N 1
ATOM 2986 C CA . GLY E 1 58 ? -16.448 -109.928 18.857 1.00 18.96 58 GLY E CA 1
ATOM 2987 C C . GLY E 1 58 ? -17.202 -109.301 17.703 1.00 21.71 58 GLY E C 1
ATOM 2988 O O . GLY E 1 58 ? -17.478 -109.951 16.682 1.00 20.50 58 GLY E O 1
ATOM 2989 N N . VAL E 1 59 ? -17.533 -108.027 17.866 1.00 19.97 59 VAL E N 1
ATOM 2990 C CA . VAL E 1 59 ? -18.268 -107.308 16.844 1.00 22.80 59 VAL E CA 1
ATOM 2991 C C . VAL E 1 59 ? -17.394 -107.128 15.615 1.00 21.36 59 VAL E C 1
ATOM 2992 O O . VAL E 1 59 ? -17.841 -107.358 14.484 1.00 19.62 59 VAL E O 1
ATOM 2996 N N . LEU E 1 60 ? -16.141 -106.749 15.842 1.00 18.90 60 LEU E N 1
ATOM 2997 C CA . LEU E 1 60 ? -15.209 -106.545 14.747 1.00 19.39 60 LEU E CA 1
ATOM 2998 C C . LEU E 1 60 ? -14.995 -107.817 13.941 1.00 22.58 60 LEU E C 1
ATOM 2999 O O . LEU E 1 60 ? -15.006 -107.780 12.715 1.00 30.45 60 LEU E O 1
ATOM 3004 N N . ILE E 1 61 ? -14.805 -108.931 14.642 1.00 23.64 61 ILE E N 1
ATOM 3005 C CA . ILE E 1 61 ? -14.560 -110.233 14.031 1.00 20.50 61 ILE E CA 1
ATOM 3006 C C . ILE E 1 61 ? -15.870 -110.893 13.594 1.00 20.82 61 ILE E C 1
ATOM 3007 O O . ILE E 1 61 ? -15.875 -111.892 12.871 1.00 26.09 61 ILE E O 1
ATOM 3012 N N . LYS E 1 62 ? -16.986 -110.285 13.977 1.00 20.46 62 LYS E N 1
ATOM 3013 C CA . LYS E 1 62 ? -18.320 -110.775 13.608 1.00 26.87 62 LYS E CA 1
ATOM 3014 C C . LYS E 1 62 ? -18.559 -112.215 14.036 1.00 26.47 62 LYS E C 1
ATOM 3015 O O . LYS E 1 62 ? -19.031 -113.050 13.258 1.00 27.76 62 LYS E O 1
ATOM 3021 N N . GLU E 1 63 ? -18.217 -112.496 15.285 1.00 28.02 63 GLU E N 1
ATOM 3022 C CA . GLU E 1 63 ? -18.442 -113.814 15.843 1.00 26.03 63 GLU E CA 1
ATOM 3023 C C . GLU E 1 63 ? -19.466 -113.667 16.942 1.00 20.04 63 GLU E C 1
ATOM 3024 O O . GLU E 1 63 ? -19.193 -113.132 18.009 1.00 25.05 63 GLU E O 1
ATOM 3030 N N . ILE E 1 64 ? -20.669 -114.117 16.636 1.00 20.36 64 ILE E N 1
ATOM 3031 C CA . ILE E 1 64 ? -21.787 -114.006 17.539 1.00 20.05 64 ILE E CA 1
ATOM 3032 C C . ILE E 1 64 ? -21.541 -114.658 18.891 1.00 24.50 64 ILE E C 1
ATOM 3033 O O . ILE E 1 64 ? -21.867 -114.048 19.909 1.00 20.78 64 ILE E O 1
ATOM 3038 N N . PRO E 1 65 ? -20.920 -115.860 18.924 1.00 20.06 65 PRO E N 1
ATOM 3039 C CA . PRO E 1 65 ? -20.696 -116.375 20.276 1.00 21.87 65 PRO E CA 1
ATOM 3040 C C . PRO E 1 65 ? -19.806 -115.469 21.139 1.00 23.33 65 PRO E C 1
ATOM 3041 O O . PRO E 1 65 ? -20.081 -115.387 22.325 1.00 19.01 65 PRO E O 1
ATOM 3045 N N . VAL E 1 66 ? -18.789 -114.813 20.587 1.00 29.75 66 VAL E N 1
ATOM 3046 C CA . VAL E 1 66 ? -18.010 -113.841 21.370 1.00 18.61 66 VAL E CA 1
ATOM 3047 C C . VAL E 1 66 ? -18.842 -112.622 21.759 1.00 25.12 66 VAL E C 1
ATOM 3048 O O . VAL E 1 66 ? -18.713 -112.097 22.872 1.00 26.71 66 VAL E O 1
ATOM 3052 N N . ILE E 1 67 ? -19.666 -112.148 20.830 1.00 21.81 67 ILE E N 1
ATOM 3053 C CA . ILE E 1 67 ? -20.532 -111.009 21.102 1.00 18.03 67 ILE E CA 1
ATOM 3054 C C . ILE E 1 67 ? -21.468 -111.301 22.257 1.00 17.88 67 ILE E C 1
ATOM 3055 O O . ILE E 1 67 ? -21.457 -110.586 23.266 1.00 17.49 67 ILE E O 1
ATOM 3060 N N . LEU E 1 68 ? -22.257 -112.363 22.111 1.00 18.26 68 LEU E N 1
ATOM 3061 C CA . LEU E 1 68 ? -23.239 -112.743 23.124 1.00 24.35 68 LEU E CA 1
ATOM 3062 C C . LEU E 1 68 ? -22.621 -113.103 24.477 1.00 25.13 68 LEU E C 1
ATOM 3063 O O . LEU E 1 68 ? -23.067 -112.603 25.503 1.00 29.11 68 LEU E O 1
ATOM 3068 N N . ALA E 1 69 ? -21.596 -113.949 24.473 1.00 18.18 69 ALA E N 1
ATOM 3069 C CA . ALA E 1 69 ? -20.969 -114.411 25.709 1.00 25.90 69 ALA E CA 1
ATOM 3070 C C . ALA E 1 69 ? -20.477 -113.250 26.551 1.00 26.03 69 ALA E C 1
ATOM 3071 O O . ALA E 1 69 ? -20.632 -113.233 27.773 1.00 17.56 69 ALA E O 1
ATOM 3073 N N . ASN E 1 70 ? -19.903 -112.264 25.879 1.00 21.35 70 ASN E N 1
ATOM 3074 C CA . ASN E 1 70 ? -19.308 -111.150 26.588 1.00 26.30 70 ASN E CA 1
ATOM 3075 C C . ASN E 1 70 ? -20.314 -110.106 27.082 1.00 22.85 70 ASN E C 1
ATOM 3076 O O . ASN E 1 70 ? -20.159 -109.591 28.192 1.00 20.13 70 ASN E O 1
ATOM 3081 N N . LEU E 1 71 ? -21.368 -109.846 26.313 1.00 16.87 71 LEU E N 1
ATOM 3082 C CA . LEU E 1 71 ? -22.450 -108.991 26.802 1.00 19.24 71 LEU E CA 1
ATOM 3083 C C . LEU E 1 71 ? -23.057 -109.483 28.107 1.00 16.83 71 LEU E C 1
ATOM 3084 O O . LEU E 1 71 ? -23.096 -108.753 29.086 1.00 31.00 71 LEU E O 1
ATOM 3089 N N . ILE E 1 72 ? -23.496 -110.728 28.141 1.00 17.17 72 ILE E N 1
ATOM 3090 C CA . ILE E 1 72 ? -24.160 -111.243 29.327 1.00 17.36 72 ILE E CA 1
ATOM 3091 C C . ILE E 1 72 ? -23.224 -111.396 30.532 1.00 26.44 72 ILE E C 1
ATOM 3092 O O . ILE E 1 72 ? -23.583 -111.065 31.661 1.00 30.44 72 ILE E O 1
ATOM 3097 N N . SER E 1 73 ? -22.007 -111.856 30.294 1.00 19.59 73 SER E N 1
ATOM 3098 C CA . SER E 1 73 ? -21.040 -111.951 31.373 1.00 19.10 73 SER E CA 1
ATOM 3099 C C . SER E 1 73 ? -20.827 -110.615 32.098 1.00 22.30 73 SER E C 1
ATOM 3100 O O . SER E 1 73 ? -20.649 -110.593 33.324 1.00 31.58 73 SER E O 1
ATOM 3103 N N . LEU E 1 74 ? -20.825 -109.513 31.350 1.00 16.66 74 LEU E N 1
ATOM 3104 C CA . LEU E 1 74 ? -20.657 -108.191 31.960 1.00 23.32 74 LEU E CA 1
ATOM 3105 C C . LEU E 1 74 ? -21.724 -107.931 33.016 1.00 34.03 74 LEU E C 1
ATOM 3106 O O . LEU E 1 74 ? -21.425 -107.361 34.070 1.00 43.78 74 LEU E O 1
ATOM 3111 N N . ILE E 1 75 ? -22.958 -108.352 32.736 1.00 21.28 75 ILE E N 1
ATOM 3112 C CA . ILE E 1 75 ? -24.046 -108.218 33.695 1.00 16.95 75 ILE E CA 1
ATOM 3113 C C . ILE E 1 75 ? -23.653 -108.870 35.001 1.00 19.95 75 ILE E C 1
ATOM 3114 O O . ILE E 1 75 ? -23.742 -108.265 36.072 1.00 19.79 75 ILE E O 1
ATOM 3119 N N . LEU E 1 76 ? -23.182 -110.104 34.902 1.00 22.40 76 LEU E N 1
ATOM 3120 C CA . LEU E 1 76 ? -22.790 -110.847 36.086 1.00 17.81 76 LEU E CA 1
ATOM 3121 C C . LEU E 1 76 ? -21.537 -110.253 36.729 1.00 23.01 76 LEU E C 1
ATOM 3122 O O . LEU E 1 76 ? -21.426 -110.195 37.959 1.00 25.41 76 LEU E O 1
ATOM 3127 N N . ILE E 1 77 ? -20.608 -109.766 35.911 1.00 19.43 77 ILE E N 1
ATOM 3128 C CA . ILE E 1 77 ? -19.402 -109.188 36.472 1.00 17.23 77 ILE E CA 1
ATOM 3129 C C . ILE E 1 77 ? -19.769 -107.932 37.292 1.00 29.29 77 ILE E C 1
ATOM 3130 O O . ILE E 1 77 ? -19.247 -107.716 38.397 1.00 20.22 77 ILE E O 1
ATOM 3135 N N . PHE E 1 78 ? -20.680 -107.115 36.762 1.00 16.95 78 PHE E N 1
ATOM 3136 C CA . PHE E 1 78 ? -21.157 -105.939 37.496 1.00 22.69 78 PHE E CA 1
ATOM 3137 C C . PHE E 1 78 ? -21.858 -106.293 38.803 1.00 31.44 78 PHE E C 1
ATOM 3138 O O . PHE E 1 78 ? -21.604 -105.655 39.831 1.00 24.99 78 PHE E O 1
ATOM 3146 N N . LEU E 1 79 ? -22.721 -107.312 38.760 1.00 17.71 79 LEU E N 1
ATOM 3147 C CA . LEU E 1 79 ? -23.371 -107.823 39.964 1.00 19.89 79 LEU E CA 1
ATOM 3148 C C . LEU E 1 79 ? -22.363 -108.200 41.025 1.00 22.69 79 LEU E C 1
ATOM 3149 O O . LEU E 1 79 ? -22.547 -107.896 42.212 1.00 22.86 79 LEU E O 1
ATOM 3154 N N . ILE E 1 80 ? -21.324 -108.908 40.600 1.00 18.51 80 ILE E N 1
ATOM 3155 C CA . ILE E 1 80 ? -20.289 -109.348 41.520 1.00 18.87 80 ILE E CA 1
ATOM 3156 C C . ILE E 1 80 ? -19.533 -108.171 42.125 1.00 25.47 80 ILE E C 1
ATOM 3157 O O . ILE E 1 80 ? -19.302 -108.128 43.336 1.00 27.97 80 ILE E O 1
ATOM 3162 N N . ILE E 1 81 ? -19.166 -107.211 41.286 1.00 24.34 81 ILE E N 1
ATOM 3163 C CA . ILE E 1 81 ? -18.458 -106.032 41.758 1.00 26.13 81 ILE E CA 1
ATOM 3164 C C . ILE E 1 81 ? -19.289 -105.279 42.781 1.00 25.60 81 ILE E C 1
ATOM 3165 O O . ILE E 1 81 ? -18.788 -104.863 43.837 1.00 21.93 81 ILE E O 1
ATOM 3170 N N . PHE E 1 82 ? -20.572 -105.133 42.460 1.00 19.66 82 PHE E N 1
ATOM 3171 C CA . PHE E 1 82 ? -21.507 -104.427 43.318 1.00 22.07 82 PHE E CA 1
ATOM 3172 C C . PHE E 1 82 ? -21.552 -105.056 44.693 1.00 28.76 82 PHE E C 1
ATOM 3173 O O . PHE E 1 82 ? -21.551 -104.371 45.723 1.00 40.69 82 PHE E O 1
ATOM 3181 N N . MET E 1 83 ? -21.589 -106.374 44.697 1.00 24.25 83 MET E N 1
ATOM 3182 C CA . MET E 1 83 ? -21.670 -107.119 45.931 1.00 23.17 83 MET E CA 1
ATOM 3183 C C . MET E 1 83 ? -20.352 -107.215 46.700 1.00 25.55 83 MET E C 1
ATOM 3184 O O . MET E 1 83 ? -20.354 -107.271 47.920 1.00 26.45 83 MET E O 1
ATOM 3189 N N . LYS E 1 84 ? -19.232 -107.257 45.990 1.00 20.41 84 LYS E N 1
ATOM 3190 C CA . LYS E 1 84 ? -17.931 -107.207 46.646 1.00 22.46 84 LYS E CA 1
ATOM 3191 C C . LYS E 1 84 ? -17.835 -105.892 47.404 1.00 32.57 84 LYS E C 1
ATOM 3192 O O . LYS E 1 84 ? -17.371 -105.838 48.544 1.00 42.09 84 LYS E O 1
ATOM 3198 N N . ILE E 1 85 ? -18.288 -104.829 46.758 1.00 33.40 85 ILE E N 1
ATOM 3199 C CA . ILE E 1 85 ? -18.253 -103.511 47.358 1.00 32.16 85 ILE E CA 1
ATOM 3200 C C . ILE E 1 85 ? -19.240 -103.341 48.521 1.00 34.78 85 ILE E C 1
ATOM 3201 O O . ILE E 1 85 ? -18.867 -102.715 49.507 1.00 40.71 85 ILE E O 1
ATOM 3206 N N . ARG E 1 86 ? -20.470 -103.854 48.463 1.00 29.82 86 ARG E N 1
ATOM 3207 C CA . ARG E 1 86 ? -21.259 -103.764 49.699 1.00 40.24 86 ARG E CA 1
ATOM 3208 C C . ARG E 1 86 ? -20.762 -104.700 50.815 1.00 46.66 86 ARG E C 1
ATOM 3209 O O . ARG E 1 86 ? -20.638 -104.295 51.967 1.00 51.79 86 ARG E O 1
ATOM 3217 N N . TYR E 1 87 ? -20.441 -105.941 50.479 1.00 46.62 87 TYR E N 1
ATOM 3218 C CA . TYR E 1 87 ? -20.051 -106.877 51.514 1.00 46.02 87 TYR E CA 1
ATOM 3219 C C . TYR E 1 87 ? -18.538 -107.017 51.531 1.00 50.16 87 TYR E C 1
ATOM 3220 O O . TYR E 1 87 ? -18.012 -108.068 51.900 1.00 52.40 87 TYR E O 1
ATOM 3229 N N . ASP F 1 6 ? -2.817 -105.350 12.705 1.00 38.72 6 ASP F N 1
ATOM 3230 C CA . ASP F 1 6 ? -4.230 -105.205 12.356 1.00 32.57 6 ASP F CA 1
ATOM 3231 C C . ASP F 1 6 ? -5.023 -104.713 13.548 1.00 31.54 6 ASP F C 1
ATOM 3232 O O . ASP F 1 6 ? -4.741 -105.076 14.695 1.00 32.01 6 ASP F O 1
ATOM 3234 N N . LEU F 1 7 ? -6.017 -103.882 13.263 1.00 31.14 7 LEU F N 1
ATOM 3235 C CA . LEU F 1 7 ? -6.905 -103.332 14.281 1.00 31.77 7 LEU F CA 1
ATOM 3236 C C . LEU F 1 7 ? -7.604 -104.415 15.095 1.00 38.01 7 LEU F C 1
ATOM 3237 O O . LEU F 1 7 ? -7.667 -104.338 16.320 1.00 46.17 7 LEU F O 1
ATOM 3242 N N . ASN F 1 8 ? -8.191 -105.382 14.401 1.00 37.98 8 ASN F N 1
ATOM 3243 C CA . ASN F 1 8 ? -8.889 -106.473 15.060 1.00 31.14 8 ASN F CA 1
ATOM 3244 C C . ASN F 1 8 ? -7.942 -107.228 15.996 1.00 25.98 8 ASN F C 1
ATOM 3245 O O . ASN F 1 8 ? -8.275 -107.454 17.150 1.00 25.28 8 ASN F O 1
ATOM 3250 N N . ASN F 1 9 ? -6.746 -107.575 15.524 1.00 26.04 9 ASN F N 1
ATOM 3251 C CA . ASN F 1 9 ? -5.812 -108.323 16.366 1.00 20.99 9 ASN F CA 1
ATOM 3252 C C . ASN F 1 9 ? -5.318 -107.508 17.546 1.00 24.29 9 ASN F C 1
ATOM 3253 O O . ASN F 1 9 ? -5.181 -108.035 18.640 1.00 38.42 9 ASN F O 1
ATOM 3258 N N . LEU F 1 10 ? -5.093 -106.218 17.343 1.00 21.35 10 LEU F N 1
ATOM 3259 C CA . LEU F 1 10 ? -4.662 -105.361 18.433 1.00 22.51 10 LEU F CA 1
ATOM 3260 C C . LEU F 1 10 ? -5.683 -105.382 19.571 1.00 27.68 10 LEU F C 1
ATOM 3261 O O . LEU F 1 10 ? -5.304 -105.502 20.738 1.00 26.18 10 LEU F O 1
ATOM 3266 N N . ILE F 1 11 ? -6.966 -105.241 19.227 1.00 29.24 11 ILE F N 1
ATOM 3267 C CA . ILE F 1 11 ? -8.037 -105.216 20.224 1.00 17.83 11 ILE F CA 1
ATOM 3268 C C . ILE F 1 11 ? -8.128 -106.542 20.943 1.00 21.32 11 ILE F C 1
ATOM 3269 O O . ILE F 1 11 ? -8.253 -106.581 22.164 1.00 26.55 11 ILE F O 1
ATOM 3274 N N . GLY F 1 12 ? -8.024 -107.632 20.195 1.00 18.26 12 GLY F N 1
ATOM 3275 C CA . GLY F 1 12 ? -8.100 -108.949 20.786 1.00 18.35 12 GLY F CA 1
ATOM 3276 C C . GLY F 1 12 ? -6.985 -109.127 21.802 1.00 24.81 12 GLY F C 1
ATOM 3277 O O . GLY F 1 12 ? -7.206 -109.606 22.916 1.00 20.34 12 GLY F O 1
ATOM 3278 N N . ILE F 1 13 ? -5.781 -108.718 21.415 1.00 24.72 13 ILE F N 1
ATOM 3279 C CA . ILE F 1 13 ? -4.611 -108.890 22.260 1.00 21.60 13 ILE F CA 1
ATOM 3280 C C . ILE F 1 13 ? -4.741 -108.085 23.535 1.00 27.29 13 ILE F C 1
ATOM 3281 O O . ILE F 1 13 ? -4.478 -108.575 24.632 1.00 27.30 13 ILE F O 1
ATOM 3286 N N . ILE F 1 14 ? -5.164 -106.839 23.388 1.00 23.71 14 ILE F N 1
ATOM 3287 C CA . ILE F 1 14 ? -5.309 -105.996 24.539 1.00 20.91 14 ILE F CA 1
ATOM 3288 C C . ILE F 1 14 ? -6.437 -106.514 25.422 1.00 18.81 14 ILE F C 1
ATOM 3289 O O . ILE F 1 14 ? -6.247 -106.636 26.627 1.00 24.50 14 ILE F O 1
ATOM 3294 N N . ALA F 1 15 ? -7.566 -106.885 24.822 1.00 19.74 15 ALA F N 1
ATOM 3295 C CA . ALA F 1 15 ? -8.664 -107.491 25.573 1.00 21.52 15 ALA F CA 1
ATOM 3296 C C . ALA F 1 15 ? -8.139 -108.672 26.370 1.00 23.73 15 ALA F C 1
ATOM 3297 O O . ALA F 1 15 ? -8.443 -108.816 27.550 1.00 29.11 15 ALA F O 1
ATOM 3299 N N . GLY F 1 16 ? -7.350 -109.509 25.701 1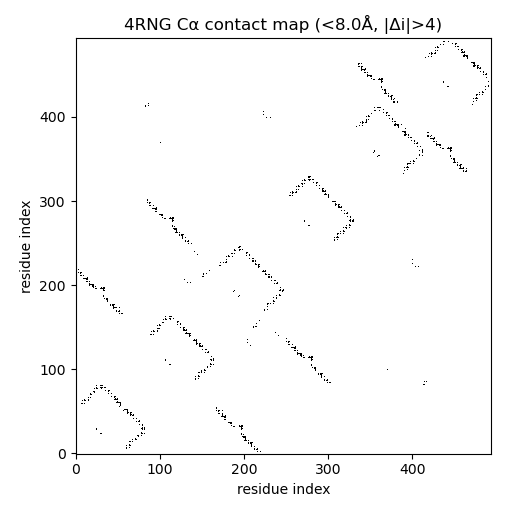.00 17.62 16 GLY F N 1
ATOM 3300 C CA . GLY F 1 16 ? -6.790 -110.717 26.280 1.00 17.96 16 GLY F CA 1
ATOM 3301 C C . GLY F 1 16 ? -5.728 -110.482 27.321 1.00 22.30 16 GLY F C 1
ATOM 3302 O O . GLY F 1 16 ? -5.622 -111.225 28.289 1.00 32.73 16 GLY F O 1
ATOM 3303 N N . ALA F 1 17 ? -4.921 -109.455 27.100 1.00 20.60 17 ALA F N 1
ATOM 3304 C CA . ALA F 1 17 ? -3.890 -109.087 28.051 1.00 33.37 17 ALA F CA 1
ATOM 3305 C C . ALA F 1 17 ? -4.537 -108.704 29.362 1.00 31.61 17 ALA F C 1
ATOM 3306 O O . ALA F 1 17 ? -4.093 -109.110 30.429 1.00 33.21 17 ALA F O 1
ATOM 3308 N N . ILE F 1 18 ? -5.611 -107.937 29.267 1.00 32.10 18 ILE F N 1
ATOM 3309 C CA . ILE F 1 18 ? -6.297 -107.467 30.449 1.00 29.71 18 ILE F CA 1
ATOM 3310 C C . ILE F 1 18 ? -7.021 -108.611 31.148 1.00 23.42 18 ILE F C 1
ATOM 3311 O O . ILE F 1 18 ? -6.936 -108.714 32.367 1.00 19.75 18 ILE F O 1
ATOM 3316 N N . THR F 1 19 ? -7.742 -109.451 30.392 1.00 21.56 19 THR F N 1
ATOM 3317 C CA . THR F 1 19 ? -8.553 -110.506 31.022 1.00 22.66 19 THR F CA 1
ATOM 3318 C C . THR F 1 19 ? -7.700 -111.606 31.642 1.00 21.28 19 THR F C 1
ATOM 3319 O O . THR F 1 19 ? -8.040 -112.121 32.699 1.00 20.95 19 THR F O 1
ATOM 3323 N N . THR F 1 20 ? -6.596 -111.970 30.998 1.00 20.92 20 THR F N 1
ATOM 3324 C CA . THR F 1 20 ? -5.709 -112.953 31.584 1.00 19.02 20 THR F CA 1
ATOM 3325 C C . THR F 1 20 ? -4.991 -112.401 32.811 1.00 25.12 20 THR F C 1
ATOM 3326 O O . THR F 1 20 ? -4.976 -113.033 33.867 1.00 28.25 20 THR F O 1
ATOM 3330 N N . SER F 1 21 ? -4.405 -111.217 32.690 1.00 18.62 21 SER F N 1
ATOM 3331 C CA . SER F 1 21 ? -3.606 -110.716 33.798 1.00 26.10 21 SER F CA 1
ATOM 3332 C C . SER F 1 21 ? -4.513 -110.311 34.958 1.00 25.46 21 SER F C 1
ATOM 3333 O O . SER F 1 21 ? -4.053 -110.158 36.088 1.00 22.27 21 SER F O 1
ATOM 3336 N N . ALA F 1 22 ? -5.805 -110.143 34.683 1.00 23.06 22 ALA F N 1
ATOM 3337 C CA . ALA F 1 22 ? -6.756 -109.839 35.749 1.00 23.40 22 ALA F CA 1
ATOM 3338 C C . ALA F 1 22 ? -6.811 -110.950 36.798 1.00 25.76 22 ALA F C 1
ATOM 3339 O O . ALA F 1 22 ? -7.082 -110.690 37.964 1.00 23.49 22 ALA F O 1
ATOM 3341 N N . LEU F 1 23 ? -6.522 -112.182 36.396 1.00 28.75 23 LEU F N 1
ATOM 3342 C CA . LEU F 1 23 ? -6.539 -113.299 37.337 1.00 19.55 23 LEU F CA 1
ATOM 3343 C C . LEU F 1 23 ? -5.385 -113.203 38.328 1.00 21.76 23 LEU F C 1
ATOM 3344 O O . LEU F 1 23 ? -5.468 -113.717 39.450 1.00 21.63 23 LEU F O 1
ATOM 3349 N N . ILE F 1 24 ? -4.323 -112.525 37.925 1.00 19.98 24 ILE F N 1
ATOM 3350 C CA . ILE F 1 24 ? -3.148 -112.462 38.766 1.00 20.50 24 ILE F CA 1
ATOM 3351 C C . ILE F 1 24 ? -3.427 -111.853 40.180 1.00 32.54 24 ILE F C 1
ATOM 3352 O O . ILE F 1 24 ? -2.979 -112.419 41.182 1.00 28.96 24 ILE F O 1
ATOM 3357 N N . PRO F 1 25 ? -4.135 -110.703 40.277 1.00 28.58 25 PRO F N 1
ATOM 3358 C CA . PRO F 1 25 ? -4.438 -110.224 41.636 1.00 22.38 25 PRO F CA 1
ATOM 3359 C C . PRO F 1 25 ? -5.271 -111.211 42.487 1.00 23.39 25 PRO F C 1
ATOM 3360 O O . PRO F 1 25 ? -5.154 -111.197 43.714 1.00 24.29 25 PRO F O 1
ATOM 3364 N N . GLN F 1 26 ? -6.112 -112.033 41.871 1.00 20.74 26 GLN F N 1
ATOM 3365 C CA . GLN F 1 26 ? -6.872 -113.006 42.651 1.00 21.19 26 GLN F CA 1
ATOM 3366 C C . GLN F 1 26 ? -5.969 -114.116 43.187 1.00 25.83 26 GLN F C 1
ATOM 3367 O O . GLN F 1 26 ? -6.111 -114.538 44.335 1.00 29.17 26 GLN F O 1
ATOM 3373 N N . ALA F 1 27 ? -5.053 -114.588 42.343 1.00 21.95 27 ALA F N 1
ATOM 3374 C CA . ALA F 1 27 ? -4.058 -115.579 42.739 1.00 22.69 27 ALA F CA 1
ATOM 3375 C C . ALA F 1 27 ? -3.156 -115.083 43.881 1.00 30.02 27 ALA F C 1
ATOM 3376 O O . ALA F 1 27 ? -2.998 -115.748 44.905 1.00 33.43 27 ALA F O 1
ATOM 3378 N N . LEU F 1 28 ? -2.576 -113.905 43.696 1.00 22.96 28 LEU F N 1
ATOM 3379 C CA . LEU F 1 28 ? -1.686 -113.313 44.679 1.00 26.41 28 LEU F CA 1
ATOM 3380 C C . LEU F 1 28 ? -2.372 -113.082 46.022 1.00 23.90 28 LEU F C 1
ATOM 3381 O O . LEU F 1 28 ? -1.777 -113.305 47.073 1.00 24.72 28 LEU F O 1
ATOM 3386 N N . LYS F 1 29 ? -3.635 -112.667 45.982 1.00 23.41 29 LYS F N 1
ATOM 3387 C CA . LYS F 1 29 ? -4.358 -112.327 47.202 1.00 23.80 29 LYS F CA 1
ATOM 3388 C C . LYS F 1 29 ? -4.550 -113.575 48.053 1.00 28.21 29 LYS F C 1
ATOM 3389 O O . LYS F 1 29 ? -4.371 -113.535 49.276 1.00 25.41 29 LYS F O 1
ATOM 3395 N N . ILE F 1 30 ? -4.951 -114.671 47.399 1.00 24.69 30 ILE F N 1
ATOM 3396 C CA . ILE F 1 30 ? -5.102 -115.968 48.069 1.00 26.79 30 ILE F CA 1
ATOM 3397 C C . ILE F 1 30 ? -3.767 -116.469 48.606 1.00 30.56 30 ILE F C 1
ATOM 3398 O O . ILE F 1 30 ? -3.677 -117.004 49.710 1.00 32.15 30 ILE F O 1
ATOM 3403 N N . TYR F 1 31 ? -2.724 -116.309 47.808 1.00 25.88 31 TYR F N 1
ATOM 3404 C CA . TYR F 1 31 ? -1.429 -116.785 48.228 1.00 33.65 31 TYR F CA 1
ATOM 3405 C C . TYR F 1 31 ? -0.916 -115.957 49.413 1.00 37.50 31 TYR F C 1
ATOM 3406 O O . TYR F 1 31 ? -0.323 -116.509 50.334 1.00 42.09 31 TYR F O 1
ATOM 3415 N N . LYS F 1 32 ? -1.139 -114.642 49.389 1.00 35.22 32 LYS F N 1
ATOM 3416 C CA . LYS F 1 32 ? -0.628 -113.760 50.448 1.00 39.21 32 LYS F CA 1
ATOM 3417 C C . LYS F 1 32 ? -1.391 -113.903 51.759 1.00 42.73 32 LYS F C 1
ATOM 3418 O O . LYS F 1 32 ? -0.796 -113.926 52.840 1.00 50.46 32 LYS F O 1
ATOM 3424 N N . THR F 1 33 ? -2.704 -114.060 51.668 1.00 27.62 33 THR F N 1
ATOM 3425 C CA . THR F 1 33 ? -3.522 -114.141 52.869 1.00 34.40 33 THR F CA 1
ATOM 3426 C C . THR F 1 33 ? -3.697 -115.594 53.298 1.00 40.30 33 THR F C 1
ATOM 3427 O O . THR F 1 33 ? -4.209 -115.863 54.383 1.00 42.92 33 THR F O 1
ATOM 3431 N N . LYS F 1 34 ? -3.279 -116.519 52.432 1.00 33.69 34 LYS F N 1
ATOM 3432 C CA . LYS F 1 34 ? -3.410 -117.959 52.653 1.00 35.60 34 LYS F CA 1
ATOM 3433 C C . LYS F 1 34 ? -4.872 -118.359 52.908 1.00 36.71 34 LYS F C 1
ATOM 3434 O O . LYS F 1 34 ? -5.128 -119.325 53.610 1.00 44.93 34 LYS F O 1
ATOM 3440 N N . SER F 1 35 ? -5.832 -117.621 52.358 1.00 32.44 35 SER F N 1
ATOM 3441 C CA . SER F 1 35 ? -7.236 -117.954 52.579 1.00 30.69 35 SER F CA 1
ATOM 3442 C C . SER F 1 35 ? -8.053 -117.714 51.324 1.00 29.38 35 SER F C 1
ATOM 3443 O O . SER F 1 35 ? -7.813 -116.753 50.601 1.00 27.37 35 SER F O 1
ATOM 3446 N N . ALA F 1 36 ? -9.013 -118.596 51.068 1.00 27.46 36 ALA F N 1
ATOM 3447 C CA . ALA F 1 36 ? -9.845 -118.486 49.885 1.00 26.49 36 ALA F CA 1
ATOM 3448 C C . ALA F 1 36 ? -11.271 -118.952 50.157 1.00 26.67 36 ALA F C 1
ATOM 3449 O O . ALA F 1 36 ? -11.927 -119.478 49.275 1.00 36.41 36 ALA F O 1
ATOM 3451 N N . ARG F 1 37 ? -11.736 -118.767 51.387 1.00 38.71 37 ARG F N 1
ATOM 3452 C CA . ARG F 1 37 ? -13.042 -119.264 51.803 1.00 46.52 37 ARG F CA 1
ATOM 3453 C C . ARG F 1 37 ? -14.174 -118.745 50.885 1.00 41.41 37 ARG F C 1
ATOM 3454 O O . ARG F 1 37 ? -15.025 -119.507 50.431 1.00 34.93 37 ARG F O 1
ATOM 3462 N N . ASP F 1 38 ? -14.154 -117.449 50.604 1.00 26.15 38 ASP F N 1
ATOM 3463 C CA . ASP F 1 38 ? -15.231 -116.785 49.885 1.00 25.37 38 ASP F CA 1
ATOM 3464 C C . ASP F 1 38 ? -15.148 -116.923 48.363 1.00 28.54 38 ASP F C 1
ATOM 3465 O O . ASP F 1 38 ? -16.114 -116.632 47.647 1.00 23.90 38 ASP F O 1
ATOM 3470 N N . VAL F 1 39 ? -13.985 -117.359 47.883 1.00 24.38 39 VAL F N 1
ATOM 3471 C CA . VAL F 1 39 ? -13.774 -117.619 46.469 1.00 25.15 39 VAL F CA 1
ATOM 3472 C C . VAL F 1 39 ? -14.532 -118.891 46.136 1.00 23.94 39 VAL F C 1
ATOM 3473 O O . VAL F 1 39 ? -14.516 -119.849 46.902 1.00 24.75 39 VAL F O 1
ATOM 3477 N N . SER F 1 40 ? -15.211 -118.878 44.995 1.00 23.31 40 SER F N 1
ATOM 3478 C CA . SER F 1 40 ? -16.052 -119.997 44.594 1.00 23.53 40 SER F CA 1
ATOM 3479 C C . SER F 1 40 ? -15.283 -121.044 43.789 1.00 23.60 40 SER F C 1
ATOM 3480 O O . SER F 1 40 ? -14.771 -120.765 42.702 1.00 23.02 40 SER F O 1
ATOM 3483 N N . LEU F 1 41 ? -15.224 -122.259 44.319 1.00 24.38 41 LEU F N 1
ATOM 3484 C CA . LEU F 1 41 ? -14.541 -123.340 43.623 1.00 25.38 41 LEU F CA 1
ATOM 3485 C C . LEU F 1 41 ? -15.330 -123.733 42.375 1.00 29.55 41 LEU F C 1
ATOM 3486 O O . LEU F 1 41 ? -14.736 -124.029 41.339 1.00 31.81 41 LEU F O 1
ATOM 3491 N N . ALA F 1 42 ? -16.659 -123.713 42.473 1.00 24.16 42 ALA F N 1
ATOM 3492 C CA . ALA F 1 42 ? -17.507 -124.020 41.330 1.00 23.83 42 ALA F CA 1
ATOM 3493 C C . ALA F 1 42 ? -17.188 -123.079 40.176 1.00 26.61 42 ALA F C 1
ATOM 3494 O O . ALA F 1 42 ? -16.986 -123.522 39.048 1.00 22.79 42 ALA F O 1
ATOM 3496 N N . MET F 1 43 ? -17.116 -121.786 40.461 1.00 22.50 43 MET F N 1
ATOM 3497 C CA . MET F 1 43 ? -16.816 -120.834 39.416 1.00 21.73 43 MET F CA 1
ATOM 3498 C C . MET F 1 43 ? -15.542 -121.201 38.662 1.00 24.94 43 MET F C 1
ATOM 3499 O O . MET F 1 43 ? -15.556 -121.323 37.440 1.00 26.34 43 MET F O 1
ATOM 3504 N N . PHE F 1 44 ? -14.468 -121.475 39.397 1.00 26.67 44 PHE F N 1
ATOM 3505 C CA . PHE F 1 44 ? -13.170 -121.679 38.755 1.00 28.56 44 PHE F CA 1
ATOM 3506 C C . PHE F 1 44 ? -13.019 -123.030 38.099 1.00 22.47 44 PHE F C 1
ATOM 3507 O O . PHE F 1 44 ? -12.373 -123.112 37.064 1.00 22.29 44 PHE F O 1
ATOM 3515 N N . ILE F 1 45 ? -13.629 -124.070 38.666 1.00 23.07 45 ILE F N 1
ATOM 3516 C CA . ILE F 1 45 ? -13.647 -125.363 37.996 1.00 29.09 45 ILE F CA 1
ATOM 3517 C C . ILE F 1 45 ? -14.359 -125.210 36.643 1.00 30.28 45 ILE F C 1
ATOM 3518 O O . ILE F 1 45 ? -13.828 -125.586 35.590 1.00 32.31 45 ILE F O 1
ATOM 3523 N N . PHE F 1 46 ? -15.561 -124.641 36.675 1.00 22.68 46 PHE F N 1
ATOM 3524 C CA . PHE F 1 46 ? -16.344 -124.477 35.459 1.00 22.31 46 PHE F CA 1
ATOM 3525 C C . PHE F 1 46 ? -15.676 -123.484 34.527 1.00 21.69 46 PHE F C 1
ATOM 3526 O O . PHE F 1 46 ? -15.714 -123.647 33.304 1.00 21.57 46 PHE F O 1
ATOM 3534 N N . MET F 1 47 ? -15.037 -122.468 35.085 1.00 21.36 47 MET F N 1
ATOM 3535 C CA . MET F 1 47 ? -14.333 -121.520 34.230 1.00 22.96 47 MET F CA 1
ATOM 3536 C C . MET F 1 47 ? -13.220 -122.217 33.420 1.00 31.93 47 MET F C 1
ATOM 3537 O O . MET F 1 47 ? -13.053 -121.932 32.237 1.00 33.41 47 MET F O 1
ATOM 3542 N N . ALA F 1 48 ? -12.465 -123.108 34.071 1.00 21.66 48 ALA F N 1
ATOM 3543 C CA . ALA F 1 48 ? -11.388 -123.869 33.426 1.00 25.04 48 ALA F CA 1
ATOM 3544 C C . ALA F 1 48 ? -11.901 -124.626 32.209 1.00 28.38 48 ALA F C 1
ATOM 3545 O O . ALA F 1 48 ? -11.321 -124.559 31.135 1.00 36.57 48 ALA F O 1
ATOM 3547 N N . ILE F 1 49 ? -12.984 -125.362 32.383 1.00 22.45 49 ILE F N 1
ATOM 3548 C CA . ILE F 1 49 ? -13.559 -126.091 31.277 1.00 22.66 49 ILE F CA 1
ATOM 3549 C C . ILE F 1 49 ? -14.001 -125.205 30.139 1.00 22.13 49 ILE F C 1
ATOM 3550 O O . ILE F 1 49 ? -13.660 -125.446 28.980 1.00 23.66 49 ILE F O 1
ATOM 3555 N N . GLY F 1 50 ? -14.741 -124.158 30.465 1.00 23.13 50 GLY F N 1
ATOM 3556 C CA . GLY F 1 50 ? -15.203 -123.239 29.444 1.00 21.13 50 GLY F CA 1
ATOM 3557 C C . GLY F 1 50 ? -14.076 -122.603 28.653 1.00 26.82 50 GLY F C 1
ATOM 3558 O O . GLY F 1 50 ? -14.142 -122.521 27.432 1.00 30.98 50 GLY F O 1
ATOM 3559 N N . ILE F 1 51 ? -13.038 -122.160 29.353 1.00 20.80 51 ILE F N 1
ATOM 3560 C CA . ILE F 1 51 ? -11.887 -121.530 28.722 1.00 20.65 51 ILE F CA 1
ATOM 3561 C C . ILE F 1 51 ? -11.120 -122.517 27.844 1.00 21.19 51 ILE F C 1
ATOM 3562 O O . ILE F 1 51 ? -10.639 -122.182 26.761 1.00 21.18 51 ILE F O 1
ATOM 3567 N N . THR F 1 52 ? -11.062 -123.759 28.286 1.00 29.90 52 THR F N 1
ATOM 3568 C CA . THR F 1 52 ? -10.457 -124.800 27.486 1.00 22.34 52 THR F CA 1
ATOM 3569 C C . THR F 1 52 ? -11.245 -124.940 26.170 1.00 22.40 52 THR F C 1
ATOM 3570 O O . THR F 1 52 ? -10.669 -125.149 25.108 1.00 22.69 52 THR F O 1
ATOM 3573 N N . LEU F 1 53 ? -12.565 -124.823 26.243 1.00 31.76 53 LEU F N 1
ATOM 3574 C CA . LEU F 1 53 ? -13.393 -124.819 25.037 1.00 27.92 53 LEU F CA 1
ATOM 3575 C C . LEU F 1 53 ? -13.203 -123.554 24.169 1.00 29.79 53 LEU F C 1
ATOM 3576 O O . LEU F 1 53 ? -13.244 -123.644 22.936 1.00 22.06 53 LEU F O 1
ATOM 3581 N N . TRP F 1 54 ? -13.017 -122.386 24.797 1.00 21.21 54 TRP F N 1
ATOM 3582 C CA . TRP F 1 54 ? -12.734 -121.154 24.051 1.00 20.83 54 TRP F CA 1
ATOM 3583 C C . TRP F 1 54 ? -11.419 -121.256 23.276 1.00 22.35 54 TRP F C 1
ATOM 3584 O O . TRP F 1 54 ? -11.320 -120.791 22.141 1.00 21.21 54 TRP F O 1
ATOM 3595 N N . PHE F 1 55 ? -10.422 -121.888 23.888 1.00 21.44 55 PHE F N 1
ATOM 3596 C CA . PHE F 1 55 ? -9.147 -122.139 23.222 1.00 30.00 55 PHE F CA 1
ATOM 3597 C C . PHE F 1 55 ? -9.380 -122.943 21.943 1.00 29.00 55 PHE F C 1
ATOM 3598 O O . PHE F 1 55 ? -8.900 -122.589 20.877 1.00 28.80 55 PHE F O 1
ATOM 3606 N N . PHE F 1 56 ? -10.101 -124.051 22.068 1.00 22.80 56 PHE F N 1
ATOM 3607 C CA . PHE F 1 56 ? -10.455 -124.857 20.912 1.00 23.86 56 PHE F CA 1
ATOM 3608 C C . PHE F 1 56 ? -11.193 -123.999 19.882 1.00 30.17 56 PHE F C 1
ATOM 3609 O O . PHE F 1 56 ? -10.901 -124.082 18.686 1.00 34.97 56 PHE F O 1
ATOM 3617 N N . TYR F 1 57 ? -12.157 -123.197 20.350 1.00 24.87 57 TYR F N 1
ATOM 3618 C CA . TYR F 1 57 ? -12.892 -122.267 19.491 1.00 23.33 57 TYR F CA 1
ATOM 3619 C C . TYR F 1 57 ? -11.954 -121.316 18.752 1.00 26.24 57 TYR F C 1
ATOM 3620 O O . TYR F 1 57 ? -12.105 -121.087 17.551 1.00 22.62 57 TYR F O 1
ATOM 3629 N N . GLY F 1 58 ? -10.989 -120.764 19.478 1.00 21.96 58 GLY F N 1
ATOM 3630 C CA . GLY F 1 58 ? -10.027 -119.860 18.878 1.00 21.93 58 GLY F CA 1
ATOM 3631 C C . GLY F 1 58 ? -9.262 -120.539 17.749 1.00 26.32 58 GLY F C 1
ATOM 3632 O O . GLY F 1 58 ? -9.022 -119.943 16.687 1.00 26.90 58 GLY F O 1
ATOM 3633 N N . VAL F 1 59 ? -8.913 -121.805 17.952 1.00 23.22 59 VAL F N 1
ATOM 3634 C CA . VAL F 1 59 ? -8.209 -122.542 16.920 1.00 24.05 59 VAL F CA 1
ATOM 3635 C C . VAL F 1 59 ? -9.086 -122.765 15.688 1.00 24.50 59 VAL F C 1
ATOM 3636 O O . VAL F 1 59 ? -8.635 -122.554 14.568 1.00 32.64 59 VAL F O 1
ATOM 3640 N N . LEU F 1 60 ? -10.339 -123.150 15.875 1.00 24.39 60 LEU F N 1
ATOM 3641 C CA . LEU F 1 60 ? -11.222 -123.360 14.724 1.00 28.55 60 LEU F CA 1
ATOM 3642 C C . LEU F 1 60 ? -11.384 -122.069 13.913 1.00 30.19 60 LEU F C 1
ATOM 3643 O O . LEU F 1 60 ? -11.302 -122.080 12.687 1.00 37.56 60 LEU F O 1
ATOM 3648 N N . ILE F 1 61 ? -11.576 -120.963 14.619 1.00 26.32 61 ILE F N 1
ATOM 3649 C CA . ILE F 1 61 ? -11.815 -119.653 14.024 1.00 23.61 61 ILE F CA 1
ATOM 3650 C C . ILE F 1 61 ? -10.501 -119.009 13.569 1.00 32.84 61 ILE F C 1
ATOM 3651 O O . ILE F 1 61 ? -10.516 -117.955 12.934 1.00 41.18 61 ILE F O 1
ATOM 3656 N N . LYS F 1 62 ? -9.368 -119.659 13.851 1.00 32.12 62 LYS F N 1
ATOM 3657 C CA . LYS F 1 62 ? -8.043 -119.152 13.439 1.00 30.89 62 LYS F CA 1
ATOM 3658 C C . LYS F 1 62 ? -7.839 -117.733 13.981 1.00 27.97 62 LYS F C 1
ATOM 3659 O O . LYS F 1 62 ? -7.434 -116.813 13.271 1.00 27.28 62 LYS F O 1
ATOM 3665 N N . GLU F 1 63 ? -8.155 -117.563 15.254 1.00 28.37 63 GLU F N 1
ATOM 3666 C CA . GLU F 1 63 ? -8.041 -116.271 15.896 1.00 22.11 63 GLU F CA 1
ATOM 3667 C C . GLU F 1 63 ? -6.992 -116.343 16.994 1.00 21.88 63 GLU F C 1
ATOM 3668 O O . GLU F 1 63 ? -7.292 -116.713 18.128 1.00 32.05 63 GLU F O 1
ATOM 3674 N N . ILE F 1 64 ? -5.784 -115.905 16.675 1.00 27.69 64 ILE F N 1
ATOM 3675 C CA . ILE F 1 64 ? -4.653 -116.018 17.591 1.00 25.47 64 ILE F CA 1
ATOM 3676 C C . ILE F 1 64 ? -4.875 -115.326 18.938 1.00 25.62 64 ILE F C 1
ATOM 3677 O O . ILE F 1 64 ? -4.529 -115.892 19.974 1.00 28.29 64 ILE F O 1
ATOM 3682 N N . PRO F 1 65 ? -5.470 -114.117 18.944 1.00 29.03 65 PRO F N 1
ATOM 3683 C CA . PRO F 1 65 ? -5.685 -113.572 20.286 1.00 24.92 65 PRO F CA 1
ATOM 3684 C C . PRO F 1 65 ? -6.599 -114.430 21.173 1.00 19.97 65 PRO F C 1
ATOM 3685 O O . PRO F 1 65 ? -6.368 -114.460 22.373 1.00 31.35 65 PRO F O 1
ATOM 3689 N N . VAL F 1 66 ? -7.608 -115.095 20.626 1.00 22.94 66 VAL F N 1
ATOM 3690 C CA . VAL F 1 66 ? -8.432 -116.004 21.435 1.00 20.05 66 VAL F CA 1
ATOM 3691 C C . VAL F 1 66 ? -7.649 -117.226 21.931 1.00 23.58 66 VAL F C 1
ATOM 3692 O O . VAL F 1 66 ? -7.827 -117.705 23.054 1.00 20.38 66 VAL F O 1
ATOM 3696 N N . ILE F 1 67 ? -6.828 -117.760 21.041 1.00 26.11 67 ILE F N 1
ATOM 3697 C CA . ILE F 1 67 ? -5.970 -118.892 21.329 1.00 21.60 67 ILE F CA 1
ATOM 3698 C C . ILE F 1 67 ? -5.009 -118.591 22.462 1.00 21.44 67 ILE F C 1
ATOM 3699 O O . ILE F 1 67 ? -4.982 -119.297 23.476 1.00 21.51 67 ILE F O 1
ATOM 3704 N N . LEU F 1 68 ? -4.230 -117.532 22.283 1.00 21.29 68 LEU F N 1
ATOM 3705 C CA . LEU F 1 68 ? -3.194 -117.160 23.231 1.00 24.36 68 LEU F CA 1
ATOM 3706 C C . LEU F 1 68 ? -3.753 -116.775 24.604 1.00 27.13 68 LEU F C 1
ATOM 3707 O O . LEU F 1 68 ? -3.278 -117.250 25.647 1.00 27.59 68 LEU F O 1
ATOM 3712 N N . ALA F 1 69 ? -4.752 -115.900 24.600 1.00 20.15 69 ALA F N 1
ATOM 3713 C CA . ALA F 1 69 ? -5.342 -115.415 25.843 1.00 21.86 69 ALA F CA 1
ATOM 3714 C C . ALA F 1 69 ? -5.899 -116.574 26.676 1.00 22.26 69 ALA F C 1
ATOM 3715 O O . ALA F 1 69 ? -5.758 -116.626 27.897 1.00 19.83 69 ALA F O 1
ATOM 3717 N N . ASN F 1 70 ? -6.530 -117.520 26.010 1.00 20.12 70 ASN F N 1
ATOM 3718 C CA . ASN F 1 70 ? -7.145 -118.605 26.740 1.00 20.32 70 ASN F CA 1
ATOM 3719 C C . ASN F 1 70 ? -6.168 -119.672 27.226 1.00 25.70 70 ASN F C 1
ATOM 3720 O O . ASN F 1 70 ? -6.385 -120.256 28.282 1.00 28.43 70 ASN F O 1
ATOM 3725 N N . LEU F 1 71 ? -5.123 -119.956 26.455 1.00 21.32 71 LEU F N 1
ATOM 3726 C CA . LEU F 1 71 ? -4.086 -120.848 26.935 1.00 21.91 71 LEU F CA 1
ATOM 3727 C C . LEU F 1 71 ? -3.433 -120.329 28.224 1.00 23.32 71 LEU F C 1
ATOM 3728 O O . LEU F 1 71 ? -3.335 -121.048 29.214 1.00 22.80 71 LEU F O 1
ATOM 3733 N N . ILE F 1 72 ? -2.988 -119.083 28.219 1.00 21.42 72 ILE F N 1
ATOM 3734 C CA . ILE F 1 72 ? -2.290 -118.553 29.378 1.00 22.30 72 ILE F CA 1
ATOM 3735 C C . ILE F 1 72 ? -3.197 -118.411 30.605 1.00 26.90 72 ILE F C 1
ATOM 3736 O O . ILE F 1 72 ? -2.792 -118.736 31.725 1.00 29.20 72 ILE F O 1
ATOM 3741 N N . SER F 1 73 ? -4.429 -117.971 30.393 1.00 27.65 73 SER F N 1
ATOM 3742 C CA . SER F 1 73 ? -5.409 -117.888 31.477 1.00 29.08 73 SER F CA 1
ATOM 3743 C C . SER F 1 73 ? -5.627 -119.230 32.175 1.00 24.99 73 SER F C 1
ATOM 3744 O O . SER F 1 73 ? -5.835 -119.279 33.387 1.00 30.64 73 SER F O 1
ATOM 3747 N N . LEU F 1 74 ? -5.624 -120.315 31.415 1.00 25.07 74 LEU F N 1
ATOM 3748 C CA . LEU F 1 74 ? -5.783 -121.636 32.023 1.00 29.76 74 LEU F CA 1
ATOM 3749 C C . LEU F 1 74 ? -4.691 -121.915 33.045 1.00 30.80 74 LEU F C 1
ATOM 3750 O O . LEU F 1 74 ? -4.963 -122.528 34.074 1.00 38.71 74 LEU F O 1
ATOM 3755 N N . ILE F 1 75 ? -3.457 -121.494 32.762 1.00 27.41 75 ILE F N 1
ATOM 3756 C CA . ILE F 1 75 ? -2.375 -121.659 33.734 1.00 32.11 75 ILE F CA 1
ATOM 3757 C C . ILE F 1 75 ? -2.755 -121.008 35.060 1.00 24.84 75 ILE F C 1
ATOM 3758 O O . ILE F 1 75 ? -2.605 -121.593 36.134 1.00 23.29 75 ILE F O 1
ATOM 3763 N N . LEU F 1 76 ? -3.231 -119.776 34.959 1.00 22.12 76 LEU F N 1
ATOM 3764 C CA . LEU F 1 76 ? -3.605 -118.998 36.127 1.00 24.14 76 LEU F CA 1
ATOM 3765 C C . LEU F 1 76 ? -4.828 -119.560 36.830 1.00 22.94 76 LEU F C 1
ATOM 3766 O O . LEU F 1 76 ? -4.887 -119.549 38.048 1.00 22.31 76 LEU F O 1
ATOM 3771 N N . ILE F 1 77 ? -5.807 -120.054 36.075 1.00 22.75 77 ILE F N 1
ATOM 3772 C CA . ILE F 1 77 ? -6.990 -120.645 36.691 1.00 21.93 77 ILE F CA 1
ATOM 3773 C C . ILE F 1 77 ? -6.680 -121.960 37.429 1.00 31.33 77 ILE F C 1
ATOM 3774 O O . ILE F 1 77 ? -7.207 -122.189 38.527 1.00 23.05 77 ILE F O 1
ATOM 3779 N N . PHE F 1 78 ? -5.833 -122.810 36.839 1.00 26.87 78 PHE F N 1
ATOM 3780 C CA . PHE F 1 78 ? -5.393 -124.041 37.509 1.00 28.05 78 PHE F CA 1
ATOM 3781 C C . PHE F 1 78 ? -4.682 -123.691 38.786 1.00 25.56 78 PHE F C 1
ATOM 3782 O O . PHE F 1 78 ? -4.880 -124.326 39.810 1.00 25.52 78 PHE F O 1
ATOM 3790 N N . LEU F 1 79 ? -3.836 -122.673 38.698 1.00 27.78 79 LEU F N 1
ATOM 3791 C CA . LEU F 1 79 ? -3.097 -122.169 39.846 1.00 29.23 79 LEU F CA 1
ATOM 3792 C C . LEU F 1 79 ? -4.028 -121.765 40.992 1.00 24.42 79 LEU F C 1
ATOM 3793 O O . LEU F 1 79 ? -3.814 -122.141 42.148 1.00 25.10 79 LEU F O 1
ATOM 3798 N N . ILE F 1 80 ? -5.067 -121.007 40.647 1.00 25.54 80 ILE F N 1
ATOM 3799 C CA . ILE F 1 80 ? -6.089 -120.550 41.599 1.00 25.78 80 ILE F CA 1
ATOM 3800 C C . ILE F 1 80 ? -6.882 -121.711 42.186 1.00 26.83 80 ILE F C 1
ATOM 3801 O O . ILE F 1 80 ? -7.127 -121.757 43.400 1.00 34.23 80 ILE F O 1
ATOM 3806 N N . ILE F 1 81 ? -7.271 -122.650 41.331 1.00 24.20 81 ILE F N 1
ATOM 3807 C CA . ILE F 1 81 ? -7.980 -123.837 41.790 1.00 27.73 81 ILE F CA 1
ATOM 3808 C C . ILE F 1 81 ? -7.143 -124.574 42.835 1.00 31.91 81 ILE F C 1
ATOM 3809 O O . ILE F 1 81 ? -7.647 -125.021 43.870 1.00 26.92 81 ILE F O 1
ATOM 3814 N N . PHE F 1 82 ? -5.853 -124.668 42.545 1.00 29.67 82 PHE F N 1
ATOM 3815 C CA . PHE F 1 82 ? -4.895 -125.320 43.406 1.00 34.52 82 PHE F CA 1
ATOM 3816 C C . PHE F 1 82 ? -4.833 -124.671 44.788 1.00 36.08 82 PHE F C 1
ATOM 3817 O O . PHE F 1 82 ? -4.742 -125.356 45.815 1.00 33.16 82 PHE F O 1
ATOM 3825 N N . MET F 1 83 ? -4.839 -123.350 44.811 1.00 26.61 83 MET F N 1
ATOM 3826 C CA . MET F 1 83 ? -4.764 -122.648 46.080 1.00 32.45 83 MET F CA 1
ATOM 3827 C C . MET F 1 83 ? -6.085 -122.642 46.836 1.00 30.95 83 MET F C 1
ATOM 3828 O O . MET F 1 83 ? -6.094 -122.664 48.064 1.00 31.54 83 MET F O 1
ATOM 3833 N N . LYS F 1 84 ? -7.198 -122.623 46.117 1.00 26.43 84 LYS F N 1
ATOM 3834 C CA . LYS F 1 84 ? -8.483 -122.768 46.783 1.00 26.63 84 LYS F CA 1
ATOM 3835 C C . LYS F 1 84 ? -8.547 -124.074 47.552 1.00 32.70 84 LYS F C 1
ATOM 3836 O O . LYS F 1 84 ? -8.992 -124.103 48.698 1.00 37.78 84 LYS F O 1
ATOM 3842 N N . ILE F 1 85 ? -8.080 -125.148 46.923 1.00 35.28 85 ILE F N 1
ATOM 3843 C CA . ILE F 1 85 ? -8.124 -126.465 47.538 1.00 38.30 85 ILE F CA 1
ATOM 3844 C C . ILE F 1 85 ? -7.128 -126.589 48.673 1.00 41.29 85 ILE F C 1
ATOM 3845 O O . ILE F 1 85 ? -7.428 -127.183 49.699 1.00 52.00 85 ILE F O 1
ATOM 3850 N N . ARG F 1 86 ? -5.939 -126.041 48.490 1.00 42.69 86 ARG F N 1
ATOM 3851 C CA . ARG F 1 86 ? -4.947 -126.053 49.554 1.00 50.46 86 ARG F CA 1
ATOM 3852 C C . ARG F 1 86 ? -5.366 -125.095 50.684 1.00 52.09 86 ARG F C 1
ATOM 3853 O O . ARG F 1 86 ? -5.294 -125.437 51.861 1.00 52.73 86 ARG F O 1
ATOM 3861 N N . TYR F 1 87 ? -5.828 -123.903 50.317 1.00 50.92 87 TYR F N 1
ATOM 3862 C CA . TYR F 1 87 ? -6.213 -122.896 51.306 1.00 52.13 87 TYR F CA 1
ATOM 3863 C C . TYR F 1 87 ? -7.718 -122.742 51.455 1.00 56.97 87 TYR F C 1
ATOM 3864 O O . TYR F 1 87 ? -8.180 -121.807 52.116 1.00 55.68 87 TYR F O 1
#

Organism: Thermodesulfovibrio yellowstonii (strain ATCC 51303 / DSM 11347 / YP87) (NCBI:txid289376)

Solvent-accessible surface area: 21174 Å² total; per-residue (Å²): 116,67,55,69,98,17,0,100,71,0,3,57,44,15,11,60,3,3,72,37,2,4,109,61,0,114,168,70,109,37,0,194,7,1,4,61,44,1,4,76,89,16,10,86,0,13,41,34,22,50,101,0,0,74,59,30,169,35,118,11,6,30,95,10,17,73,82,7,22,117,25,0,116,80,1,25,113,13,36,118,123,66,118,94,52,47,70,18,0,27,57,0,3,29,44,16,6,27,4,2,1,30,3,1,32,66,0,24,144,66,110,36,1,198,5,0,6,58,40,2,3,77,99,18,9,85,0,19,17,32,24,0,39,2,0,2,54,29,129,35,42,14,7,0,27,12,18,4,34,7,3,26,12,0,15,22,0,10,31,0,33,85,101,62,110,110,52,55,102,36,0,96,72,0,5,59,45,20,12,48,0,10,67,32,3,9,106,64,0,82,171,72,90,39,5,201,11,2,4,47,38,1,4,17,86,25,0,13,0,9,1,21,24,14,6,0,0,23,32,24,128,40,32,4,6,10,23,8,17,14,14,7,13,17,8,2,11,22,0,0,49,20,36,26,162,47,100,125,97,54,69,96,32,0,98,72,0,4,60,41,18,13,50,1,2,74,36,3,11,105,69,0,119,164,56,112,33,5,190,4,1,5,57,38,2,4,68,103,16,17,90,0,18,48,38,25,66,82,1,0,68,44,25,179,31,91,4,7,28,84,10,18,77,86,9,62,107,32,1,120,83,1,34,106,34,32,118,164,53,100,112,117,51,63,99,30,0,76,76,0,4,54,46,30,14,56,2,14,69,38,2,7,109,71,0,131,178,72,108,33,1,134,7,0,4,10,16,4,2,8,46,24,10,19,0,17,14,17,26,4,18,2,0,49,49,34,122,34,99,2,9,34,80,11,18,33,86,3,1,56,27,1,28,49,0,23,33,15,10,18,118,61,106,76,50,63,27,17,0,95,21,0,3,58,27,14,13,50,3,3,69,38,2,6,112,48,0,122,174,71,103,30,0,170,5,0,4,64,42,0,3,68,104,20,9,88,0,20,36,46,20,42,106,1,0,74,69,28,171,29,110,5,7,35,92,12,19,89,88,7,17,112,25,0,116,82,0,20,119,13,38,119,161,57

Secondary structure (DSSP, 8-state):
-HHHHHHHHHHHHHHHHTHHHHHHHHHHT--SSS-HHHHHHHHHHHHHHHHHHHHTT-HHHHHHHHHHHHHHHHHHHHHHH-/-HHHHHHHHHHHHHHHTTHHHHHHHHHHT--TTS-HHHHHHHHHHHHHHHHHHHHHT-HHHHHHHHHHHHHHHHHHHHHHH-/-HHHHHHHHHHHHHHHTHHHHHHHHHHHT--TTS-HHHHHHHHHHHHHHHHHHHHTT-HHHHHHHHHHHHHHHHHHHHHHHH-/-HHHHHHHHHHHHHHHHHHHHHHHHHHHT--TTS-HHHHHHHHHHHHHHHHHHHHTT-HHHHHHHHHHHHHHHHHHHHHHHH-/-HHHHHHHHHHHHHHHTHHHHHHHHHHHT--TTS-HHHHHHHHHHHHHHHHHHHHHT-HHHHHHHHHHHHHHHHHHHHHHH-/-HHHHHHHHHHHHHHHTHHHHHHHHHHH---TTS-HHHHHHHHHHHHHHHHHHHHHT-HHHHHHHHHHHHHHHHHHHHHHH-

Sequence (494 aa):
DLNNLIGIIAGAITTSALIPQALKIYKTKSARDVSLAMFIFMAIGITLWFFYGVLIKEIPVILANLISLILIFLIIFMKIRYDLNNLIGIIAGAITTSALIPQALKIYKTKSARDVSLAMFIFMAIGITLWFFYGVLIKEIPVILANLISLILIFLIIFMKIRYDLNNLIGIIAGAITTSALIPQALKIYKTKSARDVSLAMFIFMAIGITLWFFYGVLIKEIPVILANLISLILIFLIIFMKIRYGDLNNLIGIIAGAITTSALIPQALKIYKTKSARDVSLAMFIFMAIGITLWFFYGVLIKEIPVILANLISLILIFLIIFMKIRYGDLNNLIGIIAGAITTSALIPQALKIYKTKSARDVSLAMFIFMAIGITLWFFYGVLIKEIPVILANLISLILIFLIIFMKIRYDLNNLIGIIAGAITTSALIPQALKIYKTKSARDVSLAMFIFMAIGITLWFFYGVLIKEIPVILANLISLILIFLIIFMKIRY

Radius of gyration: 22.35 Å; Cα contacts (8 Å, |Δi|>4): 811; chains: 6; bounding box: 54×53×49 Å

B-factor: mean 29.29, std 11.73, range [14.89, 129.29]

InterPro domains:
  IPR006603 PQ-loop repeat [PF04193] (8-61)
  IPR006603 PQ-loop repeat [SM00679] (21-52)
  IPR047662 SemiSWEET transporter [NF037968] (12-87)

Foldseek 3Di:
DVVCVVLLVVLVVVLVVLVVLLVVCVVVVACVVPDLVVLVVVLVVLVVQLVVCVVVVPVSSNVSSVSSNVSSVSNNVSNVVD/DVVCVCLLVVLVVVLCVLVVLLVVCVVVVDCPPPDLVVLVVVLVVLVVQLVVCVVVVPVSSNVSSVSSNVSSVSNNVSHVRD/DVVLVVLLVVLVVVLCVLVVVLVVCVVVLDCPVPDLVVLVVVLVVLVVQLVVCVVVVHVSSNVSSVSSNVSSVSVNVSNVVSD/DVVLVVLLVVLVVVLCVLVVVLVVCVVVLDCPVPDLVVLVVVLVVLVVQLVVCVVVVHVSSNVSSVSSNVSSVSVNVSNVVSD/DVVLVVLQVVLVCVLCVLVVLLVVCVVVVDCPVPDLVVLVVVLVVLVVQLVVCVVVVRVSSNVSSVNSNVSSVSNNVSNVVD/DVVLVVLQVVLVCVLCVLVVVLVVCVVVLDDPPPDLVVLVVVLVVLVVQLVVCVVVVNVSSNVSSVSSNVSSVSNNVSNVVD

CATH classification: 1.20.1280.290